Protein AF-0000000076692254 (afdb_homodimer)

Secondary structure (DSSP, 8-state):
--SEEEEEGGGTS-TT---SEEEEEEEPSS--SSPPB--EEEEEEEE-SSS-EEEEEEEES--SSEEEEEEE--TT--EEEEEEEEE-B-TT-TT-EEEEEEEE-SS-TTS---EEEEPSS--SSPPEEEEEEEEEEE-TTS-EEEEEEEES--SSEEEEEEE--TT--EEEEEEEEEEE-TT-TTEEEEEEEGGGTS-TTS--S--EEEEE-TT---SSPPEEEEEEEEEEE-TTS--EEEEEEES--SSEEEEEEE--TT--EEEEEEEEEEE--/--SEEEEEGGGTS-TT---SEEEEEEEPSS--SSPPB--EEEEEEEE-SSS-EEEEEEEES--SSEEEEEEE--TT--EEEEEEEEE-B-TT-TT-EEEEEEEE-SS-TTS-EEEEEEPSS--SSPPEEEEEEEEEEE-TTS-EEEEEEEES--SSEEEEEEE--TT--EEEEEEEEEEE-TT-TTEEEEEEEGGGTS-TTS--S--EEEEE-TT---SSPPEEEEEEEEEEE-TTS--EEEEEEES--SSEEEEEEE--TT--EEEEEEEEEEE--

pLDDT: mean 94.58, std 7.74, range [55.16, 98.94]

Foldseek 3Di:
DAQKDKDKLVVQDALVDFDQKRKDKDWAPDFAPWFWDKFKFWFWWWWWADFKFWWAWDWDPGTRTIIMIIIGGDDPTGTSMTMMMIGTGGPVVPQKDKDKDKDFCVPPVPDFPKDKDFDPAFDPWFWDKDKFWRIWTWGLVFWDWWAWDWAPTTRTTTIITIDGDDPIDTGMTMMMMMTHHRPDAFKAKDKDKQVVPPALVDFDFKGKDKDWRPPHFDPWFWDKGKHWRIFTWGSPGIDTWHWDWDPTTRTITMIMIGGDDPIGTSMTMMMMMTGDD/DAQKDKDKLVVQDALVDFDQKRKDKDWAPDFAPWFWDKFKFWFWWWWFADFKFWWAWDWDPGTRTIIMIIIGGDDPTGTSMTMMMIGTGGPPVPQKDKDKDKDFCVPPVQDFPKDKDFDPAFDPWFWDKDKFWRIWTWGLVFWDKWAWDWAPTTRTTTIITIDGDDPIDTGMTMMMMMTHHRPDAFKAKDKDKQCVPPALVDFDFKGKDKDWRPPHFDPWFWDKGKHWRIWTWGSPGIDTWHWDWDPTTRTITMIMIGGDDPIGTSMTMMMMMTGDD

Organism: Amanita muscaria (strain Koide BX008) (NCBI:txid946122)

InterPro domains:
  IPR019019 H-type lectin domain [PF09458] (24-81)
  IPR019019 H-type lectin domain [PF09458] (115-180)
  IPR019019 H-type lectin domain [PF09458] (208-275)
  IPR037221 H-type lectin domain superfamily [G3DSA:2.60.40.2080] (4-85)
  IPR037221 H-type lectin domain superfamily [G3DSA:2.60.40.2080] (99-180)
  IPR037221 H-type lectin domain superfamily [G3DSA:2.60.40.2080] (184-275)
  IPR037221 H-type lectin domain superfamily [SSF141086] (5-81)
  IPR037221 H-type lectin domain superfamily [SSF141086] (107-180)
  IPR037221 H-type lectin domain superfamily [SSF141086] (192-274)
  IPR052487 Galactose-binding lectin [PTHR46938] (113-183)

Sequence (554 aa):
MSPVFSFDTTTVHSWEISQPDTSATVNFHRPYVAPPRLPHGLRKLDFGRGWNIRVQSAIDNIQKDSAVYHIITWLDTKLYSGILDSLNLAPANLDILCGGHSRNCLSDPKSPSDVRINFERPFVTPPKVVVFFGGFDLCQSKNWRLSTTATNIDKWGFTLNINTWGDTVPHYAQVGWIAYPEDREHIFSASVSTQDVRPYYKPQLTQSKDITFGDVEFLKCPDVFVAFNQFDIDCKAGFRLNAYVDNVSMKGLTWHIDTWHDTVLYSAAATIIAVHWMSPVFSFDTTTVHSWEISQPDTSATVNFHRPYVAPPRLPHGLRKLDFGRGWNIRVQSAIDNIQKDSAVYHIITWLDTKLYSGILDSLNLAPANLDILCGGHSRNCLSDPKSPSDVRINFERPFVTPPKVVVFFGGFDLCQSKNWRLSTTATNIDKWGFTLNINTWGDTVPHYAQVGWIAYPEDREHIFSASVSTQDVRPYYKPQLTQSKDITFGDVEFLKCPDVFVAFNQFDIDCKAGFRLNAYVDNVSMKGLTWHIDTWHDTVLYSAAATIIAVHW

Nearest PDB structures (foldseek):
  5x4a-assembly1_D  TM=9.010E-01  e=3.798E-04  Sclerophytum lochmodes
  2cgy-assembly1_A  TM=8.895E-01  e=4.615E-03  Helix pomatia
  2ccv-assembly1_A  TM=8.165E-01  e=4.615E-03  Helix pomatia
  2ce6-assembly1_A  TM=8.168E-01  e=5.593E-03  Helix pomatia
  4q56-assembly1_A  TM=8.188E-01  e=9.486E-03  Cornu aspersum

Structure (mmCIF, N/CA/C/O backbone):
data_AF-0000000076692254-model_v1
#
loop_
_entity.id
_entity.type
_entity.pdbx_description
1 polymer 'H-type lectin domain-containing protein'
#
loop_
_atom_site.group_PDB
_atom_site.id
_atom_site.type_symbol
_atom_site.label_atom_id
_atom_site.label_alt_id
_atom_site.label_comp_id
_atom_site.label_asym_id
_atom_site.label_entity_id
_atom_site.label_seq_id
_atom_site.pdbx_PDB_ins_code
_atom_site.Cartn_x
_atom_site.Cartn_y
_atom_site.Cartn_z
_atom_site.occupancy
_atom_site.B_iso_or_equiv
_atom_site.auth_seq_id
_atom_site.auth_comp_id
_atom_site.auth_asym_id
_atom_site.auth_atom_id
_atom_site.pdbx_PDB_model_num
ATOM 1 N N . MET A 1 1 ? -10.781 9.562 -8.188 1 61.47 1 MET A N 1
ATOM 2 C CA . MET A 1 1 ? -11.023 10.641 -7.238 1 61.47 1 MET A CA 1
ATOM 3 C C . MET A 1 1 ? -9.719 11.172 -6.66 1 61.47 1 MET A C 1
ATOM 5 O O . MET A 1 1 ? -8.766 10.414 -6.473 1 61.47 1 MET A O 1
ATOM 9 N N . SER A 1 2 ? -9.719 12.461 -6.445 1 83.56 2 SER A N 1
ATOM 10 C CA . SER A 1 2 ? -8.547 13.086 -5.844 1 83.56 2 SER A CA 1
ATOM 11 C C . SER A 1 2 ? -8.328 12.594 -4.418 1 83.56 2 SER A C 1
ATOM 13 O O . SER A 1 2 ? -9.273 12.484 -3.637 1 83.56 2 SER A O 1
ATOM 15 N N . PRO A 1 3 ? -7.18 12.133 -4.094 1 92.94 3 PRO A N 1
ATOM 16 C CA . PRO A 1 3 ? -6.887 11.633 -2.748 1 92.94 3 PRO A CA 1
ATOM 17 C C . PRO A 1 3 ? -6.879 12.734 -1.694 1 92.94 3 PRO A C 1
ATOM 19 O O . PRO A 1 3 ? -6.82 12.445 -0.496 1 92.94 3 PRO A O 1
ATOM 22 N N . VAL A 1 4 ? -6.988 14.016 -2.15 1 96.56 4 VAL A N 1
ATOM 23 C CA . VAL A 1 4 ? -6.977 15.125 -1.201 1 96.56 4 VAL A CA 1
ATOM 24 C C . VAL A 1 4 ? -8.25 15.953 -1.359 1 96.56 4 VAL A C 1
ATOM 26 O O . VAL A 1 4 ? -8.688 16.234 -2.48 1 96.56 4 VAL A O 1
ATOM 29 N N . PHE A 1 5 ? -8.844 16.328 -0.243 1 96.75 5 PHE A N 1
ATOM 30 C CA . PHE A 1 5 ? -10.016 17.188 -0.251 1 96.75 5 PHE A CA 1
ATOM 31 C C . PHE A 1 5 ? -9.82 18.375 0.687 1 96.75 5 PHE A C 1
ATOM 33 O O . PHE A 1 5 ? -9.258 18.234 1.775 1 96.75 5 PHE A O 1
ATOM 40 N N . SER A 1 6 ? -10.258 19.516 0.22 1 97.5 6 SER A N 1
ATOM 41 C CA . SER A 1 6 ? -10.203 20.719 1.028 1 97.5 6 SER A CA 1
ATOM 42 C C . SER A 1 6 ? -11.602 21.188 1.42 1 97.5 6 SER A C 1
ATOM 44 O O . SER A 1 6 ? -12.453 21.422 0.556 1 97.5 6 SER A O 1
ATOM 46 N N . PHE A 1 7 ? -11.836 21.281 2.699 1 98.19 7 PHE A N 1
ATOM 47 C CA . PHE A 1 7 ? -13.086 21.859 3.188 1 98.19 7 PHE A CA 1
ATOM 48 C C . PHE A 1 7 ? -12.898 23.312 3.576 1 98.19 7 PHE A C 1
ATOM 50 O O . PHE A 1 7 ? -12.086 23.641 4.445 1 98.19 7 PHE A O 1
ATOM 57 N N . ASP A 1 8 ? -13.633 24.156 2.943 1 97.81 8 ASP A N 1
ATOM 58 C CA . ASP A 1 8 ? -13.578 25.594 3.146 1 97.81 8 ASP A CA 1
ATOM 59 C C . ASP A 1 8 ? -14.867 26.109 3.791 1 97.81 8 ASP A C 1
ATOM 61 O O . ASP A 1 8 ? -15.945 25.984 3.217 1 97.81 8 ASP A O 1
ATOM 65 N N . THR A 1 9 ? -14.758 26.766 4.918 1 96.31 9 THR A N 1
ATOM 66 C CA . THR A 1 9 ? -15.93 27.219 5.656 1 96.31 9 THR A CA 1
ATOM 67 C C . THR A 1 9 ? -16.734 28.219 4.832 1 96.31 9 THR A C 1
ATOM 69 O O . THR A 1 9 ? -17.938 28.359 5.023 1 96.31 9 THR A O 1
ATOM 72 N N . THR A 1 10 ? -16.078 28.906 3.939 1 94.31 10 THR A N 1
ATOM 73 C CA . THR A 1 10 ? -16.75 29.953 3.162 1 94.31 10 THR A CA 1
ATOM 74 C C . THR A 1 10 ? -17.703 29.328 2.15 1 94.31 10 THR A C 1
ATOM 76 O O . THR A 1 10 ? -18.531 30.031 1.57 1 94.31 10 THR A O 1
ATOM 79 N N . THR A 1 11 ? -17.578 28.031 1.923 1 92.88 11 THR A N 1
ATOM 80 C CA . THR A 1 11 ? -18.531 27.359 1.059 1 92.88 11 THR A CA 1
ATOM 81 C C . THR A 1 11 ? -19.844 27.094 1.803 1 92.88 11 THR A C 1
ATOM 83 O O . THR A 1 11 ? -20.859 26.766 1.187 1 92.88 11 THR A O 1
ATOM 86 N N . VAL A 1 12 ? -19.844 27.25 3.121 1 91.56 12 VAL A N 1
ATOM 87 C CA . VAL A 1 12 ? -21.016 26.984 3.959 1 91.56 12 VAL A CA 1
ATOM 88 C C . VAL A 1 12 ? -21.656 28.312 4.363 1 91.56 12 VAL A C 1
ATOM 90 O O . VAL A 1 12 ? -22.891 28.438 4.352 1 91.56 12 VAL A O 1
ATOM 93 N N . HIS A 1 13 ? -20.859 29.328 4.754 1 85.94 13 HIS A N 1
ATOM 94 C CA . HIS A 1 13 ? -21.375 30.625 5.152 1 85.94 13 HIS A CA 1
ATOM 95 C C . HIS A 1 13 ? -20.406 31.734 4.793 1 85.94 13 HIS A C 1
ATOM 97 O O . HIS A 1 13 ? -19.219 31.484 4.574 1 85.94 13 HIS A O 1
ATOM 103 N N . SER A 1 14 ? -21 32.969 4.844 1 84.25 14 SER A N 1
ATOM 104 C CA . SER A 1 14 ? -20.156 34.156 4.613 1 84.25 14 SER A CA 1
ATOM 105 C C . SER A 1 14 ? -19.188 34.375 5.773 1 84.25 14 SER A C 1
ATOM 107 O O . SER A 1 14 ? -19.469 34 6.906 1 84.25 14 SER A O 1
ATOM 109 N N . TRP A 1 15 ? -18.078 35.031 5.508 1 82.19 15 TRP A N 1
ATOM 110 C CA . TRP A 1 15 ? -17.062 35.312 6.512 1 82.19 15 TRP A CA 1
ATOM 111 C C . TRP A 1 15 ? -17.625 36.188 7.625 1 82.19 15 TRP A C 1
ATOM 113 O O . TRP A 1 15 ? -17.062 36.25 8.727 1 82.19 15 TRP A O 1
ATOM 123 N N . GLU A 1 16 ? -18.641 36.781 7.426 1 80.38 16 GLU A N 1
ATOM 124 C CA . GLU A 1 16 ? -19.25 37.719 8.391 1 80.38 16 GLU A CA 1
AT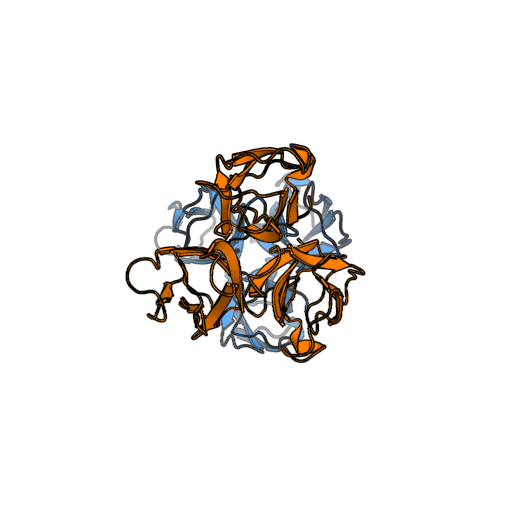OM 125 C C . GLU A 1 16 ? -19.984 36.969 9.492 1 80.38 16 GLU A C 1
ATOM 127 O O . GLU A 1 16 ? -20.25 37.531 10.555 1 80.38 16 GLU A O 1
ATOM 132 N N . ILE A 1 17 ? -20.375 35.844 9.133 1 76.12 17 ILE A N 1
ATOM 133 C CA . ILE A 1 17 ? -21.156 35.031 10.07 1 76.12 17 ILE A CA 1
ATOM 134 C C . ILE A 1 17 ? -20.25 34 10.703 1 76.12 17 ILE A C 1
ATOM 136 O O . ILE A 1 17 ? -19.734 33.094 10.016 1 76.12 17 ILE A O 1
ATOM 140 N N . SER A 1 18 ? -19.922 34.25 11.992 1 75.5 18 SER A N 1
ATOM 141 C CA . SER A 1 18 ? -19.156 33.25 12.711 1 75.5 18 SER A CA 1
ATOM 142 C C . SER A 1 18 ? -20.078 32.281 13.438 1 75.5 18 SER A C 1
ATOM 144 O O . SER A 1 18 ? -21.078 32.688 14.031 1 75.5 18 SER A O 1
ATOM 146 N N . GLN A 1 19 ? -19.875 30.969 13.141 1 83.69 19 GLN A N 1
ATOM 147 C CA . GLN A 1 19 ? -20.625 29.938 13.844 1 83.69 19 GLN A CA 1
ATOM 148 C C . GLN A 1 19 ? -19.688 28.984 14.586 1 83.69 19 GLN A C 1
ATOM 150 O O . GLN A 1 19 ? -18.578 28.719 14.133 1 83.69 19 GLN A O 1
ATOM 155 N N . PRO A 1 20 ? -20.141 28.516 15.703 1 87.62 20 PRO A N 1
ATOM 156 C CA . PRO A 1 20 ? -19.281 27.672 16.547 1 87.62 20 PRO A CA 1
ATOM 157 C C . PRO A 1 20 ? -18.875 26.375 15.844 1 87.62 20 PRO A C 1
ATOM 159 O O . PRO A 1 20 ? -17.781 25.859 16.078 1 87.62 20 PRO A O 1
ATOM 162 N N . ASP A 1 21 ? -19.797 25.875 15.086 1 92.69 21 ASP A N 1
ATOM 163 C CA . ASP A 1 21 ? -19.516 24.656 14.305 1 92.69 21 ASP A CA 1
ATOM 164 C C . ASP A 1 21 ? -19.938 24.844 12.852 1 92.69 21 ASP A C 1
ATOM 166 O O . ASP A 1 21 ? -21.125 24.844 12.539 1 92.69 21 ASP A O 1
ATOM 170 N N . THR A 1 22 ? -18.906 25.094 12 1 95 22 THR A N 1
ATOM 171 C CA . THR A 1 22 ? -19.156 25.062 10.562 1 95 22 THR A CA 1
ATOM 172 C C . THR A 1 22 ? -18.938 23.672 10 1 95 22 THR A C 1
ATOM 174 O O . THR A 1 22 ? -17.828 23.125 10.094 1 95 22 THR A O 1
ATOM 177 N N . SER A 1 23 ? -20.047 23.047 9.453 1 96.44 23 SER A N 1
ATOM 178 C CA . SER A 1 23 ? -19.922 21.672 8.992 1 96.44 23 SER A CA 1
ATOM 179 C C . SER A 1 23 ? -20.641 21.469 7.66 1 96.44 23 SER A C 1
ATOM 181 O O . SER A 1 23 ? -21.5 22.266 7.281 1 96.44 23 SER A O 1
ATOM 183 N N . ALA A 1 24 ? -20.203 20.5 6.91 1 96.88 24 ALA A N 1
ATOM 184 C CA . ALA A 1 24 ? -20.844 20.094 5.664 1 96.88 24 ALA A CA 1
ATOM 185 C C . ALA A 1 24 ? -20.625 18.594 5.402 1 96.88 24 ALA A C 1
ATOM 187 O O . ALA A 1 24 ? -19.578 18.047 5.738 1 96.88 24 ALA A O 1
ATOM 188 N N . THR A 1 25 ? -21.625 18 4.84 1 97.19 25 THR A N 1
ATOM 189 C CA . THR A 1 25 ? -21.469 16.641 4.328 1 97.19 25 THR A CA 1
ATOM 190 C C . THR A 1 25 ? -20.766 16.641 2.982 1 97.19 25 THR A C 1
ATOM 192 O O . THR A 1 25 ? -21.156 17.359 2.062 1 97.19 25 THR A O 1
ATOM 195 N N . VAL A 1 26 ? -19.703 15.961 2.957 1 95.69 26 VAL A N 1
ATOM 196 C CA . VAL A 1 26 ? -18.938 15.82 1.724 1 95.69 26 VAL A CA 1
ATOM 197 C C . VAL A 1 26 ? -19.172 14.438 1.123 1 95.69 26 VAL A C 1
ATOM 199 O O . VAL A 1 26 ? -18.891 13.422 1.761 1 95.69 26 VAL A O 1
ATOM 202 N N . ASN A 1 27 ? -19.641 14.352 -0.097 1 95.62 27 ASN A N 1
ATOM 203 C CA . ASN A 1 27 ? -19.828 13.094 -0.818 1 95.62 27 ASN A CA 1
ATOM 204 C C . ASN A 1 27 ? -18.594 12.719 -1.63 1 95.62 27 ASN A C 1
ATOM 206 O O . ASN A 1 27 ? -18.062 13.547 -2.371 1 95.62 27 ASN A O 1
ATOM 210 N N . PHE A 1 28 ? -18.219 11.492 -1.433 1 94.81 28 PHE A N 1
ATOM 211 C CA . PHE A 1 28 ? -17.078 11.023 -2.219 1 94.81 28 PHE A CA 1
ATOM 212 C C . PHE A 1 28 ? -17.5 10.75 -3.66 1 94.81 28 PHE A C 1
ATOM 214 O O . PHE A 1 28 ? -18.625 10.336 -3.916 1 94.81 28 PHE A O 1
ATOM 221 N N . HIS A 1 29 ? -16.609 11.039 -4.652 1 89 29 HIS A N 1
ATOM 222 C CA . HIS A 1 29 ? -16.906 10.867 -6.07 1 89 29 HIS A CA 1
ATOM 223 C C . HIS A 1 29 ? -17.328 9.43 -6.375 1 89 29 HIS A C 1
ATOM 225 O O . HIS A 1 29 ? -18.266 9.203 -7.129 1 89 29 HIS A O 1
ATOM 231 N N . ARG A 1 30 ? -16.641 8.438 -5.879 1 90.44 30 ARG A N 1
ATOM 232 C CA . ARG A 1 30 ? -16.969 7.023 -5.934 1 90.44 30 ARG A CA 1
ATOM 233 C C . ARG A 1 30 ? -16.922 6.391 -4.547 1 90.44 30 ARG A C 1
ATOM 235 O O . ARG A 1 30 ? -16 6.66 -3.768 1 90.44 30 ARG A O 1
ATOM 242 N N . PRO A 1 31 ? -17.938 5.543 -4.328 1 95.19 31 PRO A N 1
ATOM 243 C CA . PRO A 1 31 ? -17.906 4.891 -3.016 1 95.19 31 PRO A CA 1
ATOM 244 C C . PRO A 1 31 ? -16.688 3.973 -2.844 1 95.19 31 PRO A C 1
ATOM 246 O O . PRO A 1 31 ? -16.281 3.295 -3.791 1 95.19 31 PRO A O 1
ATOM 249 N N . TYR A 1 32 ? -16.156 4.02 -1.643 1 96.06 32 TYR A N 1
ATOM 250 C CA . TYR A 1 32 ? -15.133 3.053 -1.266 1 96.06 32 TYR A CA 1
ATOM 251 C C . TYR A 1 32 ? -15.758 1.701 -0.93 1 96.06 32 TYR A C 1
ATOM 253 O O . TYR A 1 32 ? -16.969 1.6 -0.729 1 96.06 32 TYR A O 1
ATOM 261 N N . VAL A 1 33 ? -14.977 0.693 -0.85 1 96.94 33 VAL A N 1
ATOM 262 C CA . VAL A 1 33 ? -15.477 -0.634 -0.499 1 96.94 33 VAL A CA 1
ATOM 263 C C . VAL A 1 33 ? -15.789 -0.69 0.995 1 96.94 33 VAL A C 1
ATOM 265 O O . VAL A 1 33 ? -16.547 -1.547 1.442 1 96.94 33 VAL A O 1
ATOM 268 N N . ALA A 1 34 ? -15.234 0.144 1.772 1 97.94 34 ALA A N 1
ATOM 269 C CA . ALA A 1 34 ? -15.414 0.4 3.199 1 97.94 34 ALA A CA 1
ATOM 270 C C . ALA A 1 34 ? -15.062 1.844 3.547 1 97.94 34 ALA A C 1
ATOM 272 O O . ALA A 1 34 ? -14.445 2.549 2.744 1 97.94 34 ALA A O 1
ATOM 273 N N . PRO A 1 35 ? -15.484 2.342 4.676 1 98.06 35 PRO A N 1
ATOM 274 C CA . PRO A 1 35 ? -15.133 3.721 5.023 1 98.06 35 PRO A CA 1
ATOM 275 C C . PRO A 1 35 ? -13.625 3.979 4.969 1 98.06 35 PRO A C 1
ATOM 277 O O . PRO A 1 35 ? -12.844 3.186 5.496 1 98.06 35 PRO A O 1
ATOM 280 N N . PRO A 1 36 ? -13.195 5.039 4.34 1 97.69 36 PRO A N 1
ATOM 281 C CA . PRO A 1 36 ? -11.773 5.398 4.293 1 97.69 36 PRO A CA 1
ATOM 282 C C . PRO A 1 36 ? -11.273 5.984 5.609 1 97.69 36 PRO A C 1
ATOM 284 O O . PRO A 1 36 ? -12.062 6.254 6.516 1 97.69 36 PRO A O 1
ATOM 287 N N . ARG A 1 37 ? -10.062 6.055 5.832 1 97.81 37 ARG A N 1
ATOM 288 C CA . ARG A 1 37 ? -9.438 6.859 6.879 1 97.81 37 ARG A CA 1
ATOM 289 C C . ARG A 1 37 ? -9.125 8.266 6.375 1 97.81 37 ARG A C 1
ATOM 291 O O . ARG A 1 37 ? -8.68 8.438 5.238 1 97.81 37 ARG A O 1
ATOM 298 N N . LEU A 1 38 ? -9.336 9.266 7.145 1 98.44 38 LEU A N 1
ATOM 299 C CA . LEU A 1 38 ? -9.273 10.641 6.66 1 98.44 38 LEU A CA 1
ATOM 300 C C . LEU A 1 38 ? -8.406 11.5 7.574 1 98.44 38 LEU A C 1
ATOM 302 O O . LEU A 1 38 ? -8.906 12.422 8.219 1 98.44 38 LEU A O 1
ATOM 306 N N . PRO A 1 39 ? -7.082 11.234 7.652 1 98.69 39 PRO A N 1
ATOM 307 C CA . PRO A 1 39 ? -6.27 12.234 8.352 1 98.69 39 PRO A CA 1
ATOM 308 C C . PRO A 1 39 ? -6.469 13.648 7.812 1 98.69 39 PRO A C 1
ATOM 310 O O . PRO A 1 39 ? -6.645 13.828 6.602 1 98.69 39 PRO A O 1
ATOM 313 N N . HIS A 1 40 ? -6.488 14.625 8.672 1 98.75 40 HIS A N 1
ATOM 314 C CA . HIS A 1 40 ? -6.828 15.984 8.266 1 98.75 40 HIS A CA 1
ATOM 315 C C . HIS A 1 40 ? -6.102 17.016 9.125 1 98.75 40 HIS A C 1
ATOM 317 O O . HIS A 1 40 ? -5.711 16.719 10.258 1 98.75 40 HIS A O 1
ATOM 323 N N . GLY A 1 41 ? -5.828 18.094 8.586 1 98.81 41 GLY A N 1
ATOM 324 C CA . GLY A 1 41 ? -5.148 19.203 9.25 1 98.81 41 GLY A CA 1
ATOM 325 C C . GLY A 1 41 ? -5.582 20.562 8.734 1 98.81 41 GLY A C 1
ATOM 326 O O . GLY A 1 41 ? -6.152 20.672 7.648 1 98.81 41 GLY A O 1
ATOM 327 N N . LEU A 1 42 ? -5.332 21.578 9.492 1 98.88 42 LEU A N 1
ATOM 328 C CA . LEU A 1 42 ? -5.707 22.953 9.156 1 98.88 42 LEU A CA 1
ATOM 329 C C . LEU A 1 42 ? -4.633 23.625 8.297 1 98.88 42 LEU A C 1
ATOM 331 O O . LEU A 1 42 ? -3.443 23.531 8.609 1 98.88 42 LEU A O 1
ATOM 335 N N . ARG A 1 43 ? -5.082 24.312 7.207 1 98.62 43 ARG A N 1
ATOM 336 C CA . ARG A 1 43 ? -4.055 24.938 6.379 1 98.62 43 ARG A CA 1
ATOM 337 C C . ARG A 1 43 ? -4.352 26.422 6.164 1 98.62 43 ARG A C 1
ATOM 339 O O . ARG A 1 43 ? -3.523 27.156 5.621 1 98.62 43 ARG A O 1
ATOM 346 N N . LYS A 1 44 ? -5.508 26.891 6.582 1 98.81 44 LYS A N 1
ATOM 347 C CA . LYS A 1 44 ? -5.848 28.312 6.555 1 98.81 44 LYS A CA 1
ATOM 348 C C . LYS A 1 44 ? -6.719 28.688 7.746 1 98.81 44 LYS A C 1
ATOM 350 O O . LYS A 1 44 ? -7.66 27.969 8.086 1 98.81 44 LYS A O 1
ATOM 355 N N . LEU A 1 45 ? -6.391 29.781 8.32 1 98.12 45 LEU A N 1
ATOM 356 C CA . LEU A 1 45 ? -7.199 30.312 9.414 1 98.12 45 LEU A CA 1
ATOM 357 C C . LEU A 1 45 ? -7.227 31.844 9.375 1 98.12 45 LEU A C 1
ATOM 359 O O . LEU A 1 45 ? -6.199 32.469 9.117 1 98.12 45 LEU A O 1
ATOM 363 N N . ASP A 1 46 ? -8.359 32.375 9.602 1 96.94 46 ASP A N 1
ATOM 364 C CA . ASP A 1 46 ? -8.586 33.812 9.711 1 96.94 46 ASP A CA 1
ATOM 365 C C . ASP A 1 46 ? -9.367 34.156 10.977 1 96.94 46 ASP A C 1
ATOM 367 O O . ASP A 1 46 ? -10.594 34.031 11.008 1 96.94 46 ASP A O 1
ATOM 371 N N . PHE A 1 47 ? -8.656 34.594 11.922 1 94.06 47 PHE A N 1
ATOM 372 C CA . PHE A 1 47 ? -9.266 34.969 13.188 1 94.06 47 PHE A CA 1
ATOM 373 C C . PHE A 1 47 ? -9.211 36.5 13.383 1 94.06 47 PHE A C 1
ATOM 375 O O . PHE A 1 47 ? -8.289 37.156 12.898 1 94.06 47 PHE A O 1
ATOM 382 N N . GLY A 1 48 ? -10.148 36.969 14.156 1 82.19 48 GLY A N 1
ATOM 383 C CA . GLY A 1 48 ? -10.086 38.344 14.617 1 82.19 48 GLY A CA 1
ATOM 384 C C . GLY A 1 48 ? -9.242 38.5 15.867 1 82.19 48 GLY A C 1
ATOM 385 O O . GLY A 1 48 ? -8.672 37.531 16.375 1 82.19 48 GLY A O 1
ATOM 386 N N . ARG A 1 49 ? -9.117 39.719 16.328 1 84 49 ARG A N 1
ATOM 387 C CA . ARG A 1 49 ? -8.352 40.031 17.516 1 84 49 ARG A CA 1
ATOM 388 C C . ARG A 1 49 ? -9.258 40.125 18.75 1 84 49 ARG A C 1
ATOM 390 O O . ARG A 1 49 ? -10.461 40.375 18.609 1 84 49 ARG A O 1
ATOM 397 N N . GLY A 1 50 ? -8.586 39.844 19.891 1 85.69 50 GLY A N 1
ATOM 398 C CA . GLY A 1 50 ? -9.273 40.156 21.141 1 85.69 50 GLY A CA 1
ATOM 399 C C . GLY A 1 50 ? -9.812 38.906 21.844 1 85.69 50 GLY A C 1
ATOM 400 O O . GLY A 1 50 ? -10.383 39 22.922 1 85.69 50 GLY A O 1
ATOM 401 N N . TRP A 1 51 ? -9.648 37.812 21.203 1 89.56 51 TRP A N 1
ATOM 402 C CA . TRP A 1 51 ? -10.117 36.562 21.781 1 89.56 51 TRP A CA 1
ATOM 403 C C . TRP A 1 51 ? -9.031 35.5 21.719 1 89.56 51 TRP A C 1
ATOM 405 O O . TRP A 1 51 ? -8.078 35.594 20.938 1 89.56 51 TRP A O 1
ATOM 415 N N . ASN A 1 52 ? -9.18 34.438 22.578 1 94.38 52 ASN A N 1
ATOM 416 C CA . ASN A 1 52 ? -8.328 33.281 22.406 1 94.38 52 ASN A CA 1
ATOM 417 C C . ASN A 1 52 ? -8.516 32.656 21.016 1 94.38 52 ASN A C 1
ATOM 419 O O . ASN A 1 52 ? -9.586 32.781 20.406 1 94.38 52 ASN A O 1
ATOM 423 N N . ILE A 1 53 ? -7.5 32.125 20.547 1 95.44 53 ILE A N 1
ATOM 424 C CA . ILE A 1 53 ? -7.574 31.375 19.297 1 95.44 53 ILE A CA 1
ATOM 425 C C . ILE A 1 53 ? -7.938 29.922 19.578 1 95.44 53 ILE A C 1
ATOM 427 O O . ILE A 1 53 ? -7.086 29.125 19.984 1 95.44 53 ILE A O 1
ATOM 431 N N . ARG A 1 54 ? -9.219 29.625 19.344 1 96.38 54 ARG A N 1
ATOM 432 C CA . ARG A 1 54 ? -9.742 28.281 19.625 1 96.38 54 ARG A CA 1
ATOM 433 C C . ARG A 1 54 ? -10.328 27.641 18.375 1 96.38 54 ARG A C 1
ATOM 435 O O . ARG A 1 54 ? -11.328 28.125 17.844 1 96.38 54 ARG A O 1
ATOM 442 N N . VAL A 1 55 ? -9.68 26.562 17.938 1 97.62 55 VAL A N 1
ATOM 443 C CA . VAL A 1 55 ? -10.164 25.922 16.719 1 97.62 55 VAL A CA 1
ATOM 444 C C . VAL A 1 55 ? -9.836 24.438 16.75 1 97.62 55 VAL A C 1
ATOM 446 O O . VAL A 1 55 ? -8.82 24.031 17.328 1 97.62 55 VAL A O 1
ATOM 449 N N . GLN A 1 56 ? -10.688 23.641 16.172 1 97.88 56 GLN A N 1
ATOM 450 C CA . GLN A 1 56 ? -10.492 22.203 16.031 1 97.88 56 GLN A CA 1
ATOM 451 C C . GLN A 1 56 ? -11.164 21.672 14.766 1 97.88 56 GLN A C 1
ATOM 453 O O . GLN A 1 56 ? -12.305 22.031 14.469 1 97.88 56 GLN A O 1
ATOM 458 N N . SER A 1 57 ? -10.422 20.938 14.039 1 98.38 57 SER A N 1
ATOM 459 C CA . SER A 1 57 ? -11.023 20.234 12.914 1 98.38 57 SER A CA 1
ATOM 460 C C . SER A 1 57 ? -11.477 18.828 13.328 1 98.38 57 SER A C 1
ATOM 462 O O . SER A 1 57 ? -10.922 18.234 14.25 1 98.38 57 SER A O 1
ATOM 464 N N . ALA A 1 58 ? -12.5 18.359 12.68 1 98.5 58 ALA A N 1
ATOM 465 C CA . ALA A 1 58 ? -13.008 17.016 12.906 1 98.5 58 ALA A CA 1
ATOM 466 C C . ALA A 1 58 ? -13.688 16.469 11.656 1 98.5 58 ALA A C 1
ATOM 468 O O . ALA A 1 58 ? -14.227 17.234 10.852 1 98.5 58 ALA A O 1
ATOM 469 N N . ILE A 1 59 ? -13.594 15.234 11.484 1 98.5 59 ILE A N 1
ATOM 470 C CA . ILE A 1 59 ? -14.375 14.508 10.484 1 98.5 59 ILE A CA 1
ATOM 471 C C . ILE A 1 59 ? -15.094 13.336 11.148 1 98.5 59 ILE A C 1
ATOM 473 O O . ILE A 1 59 ? -14.469 12.492 11.789 1 98.5 59 ILE A O 1
ATOM 477 N N . ASP A 1 60 ? -16.406 13.32 11.039 1 97.94 60 ASP A N 1
ATOM 478 C CA . ASP A 1 60 ? -17.172 12.234 11.656 1 97.94 60 ASP A CA 1
ATOM 479 C C . ASP A 1 60 ? -18.188 11.648 10.672 1 97.94 60 ASP A C 1
ATOM 481 O O . ASP A 1 60 ? -18.156 11.961 9.484 1 97.94 60 ASP A O 1
ATOM 485 N N . ASN A 1 61 ? -18.922 10.617 11.125 1 98.38 61 ASN A N 1
ATOM 486 C CA . ASN A 1 61 ? -19.891 9.914 10.297 1 98.38 61 ASN A CA 1
ATOM 487 C C . ASN A 1 61 ? -19.266 9.461 8.977 1 98.38 61 ASN A C 1
ATOM 489 O O . ASN A 1 61 ? -19.812 9.719 7.906 1 98.38 61 ASN A O 1
ATOM 493 N N . ILE A 1 62 ? -18.094 8.938 9.07 1 98.5 62 ILE A N 1
ATOM 494 C CA . ILE A 1 62 ? -17.375 8.5 7.883 1 98.5 62 ILE A CA 1
ATOM 495 C C . ILE A 1 62 ? -18.016 7.223 7.336 1 98.5 62 ILE A C 1
ATOM 497 O O . ILE A 1 62 ? -18 6.18 7.996 1 98.5 62 ILE A O 1
ATOM 501 N N . GLN A 1 63 ? -18.578 7.285 6.211 1 98.19 63 GLN A N 1
ATOM 502 C CA . GLN A 1 63 ? -19.172 6.18 5.477 1 98.19 63 GLN A CA 1
ATOM 503 C C . GLN A 1 63 ? -18.391 5.863 4.211 1 98.19 63 GLN A C 1
ATOM 505 O O . GLN A 1 63 ? -17.359 6.484 3.943 1 98.19 63 GLN A O 1
ATOM 510 N N . LYS A 1 64 ? -18.922 4.891 3.443 1 97.25 64 LYS A N 1
ATOM 511 C CA . LYS A 1 64 ? -18.25 4.508 2.203 1 97.25 64 LYS A CA 1
ATOM 512 C C . LYS A 1 64 ? -18.359 5.609 1.155 1 97.25 64 LYS A C 1
ATOM 514 O O . LYS A 1 64 ? -17.531 5.699 0.252 1 97.25 64 LYS A O 1
ATOM 519 N N . ASP A 1 65 ? -19.406 6.48 1.317 1 97.06 65 ASP A N 1
ATOM 520 C CA . ASP A 1 65 ? -19.672 7.395 0.209 1 97.06 65 ASP A CA 1
ATOM 521 C C . ASP A 1 65 ? -19.703 8.844 0.687 1 97.06 65 ASP A C 1
ATOM 523 O O . ASP A 1 65 ? -19.844 9.766 -0.119 1 97.06 65 ASP A O 1
ATOM 527 N N . SER A 1 66 ? -19.5 9.055 2.012 1 97.75 66 SER A N 1
ATOM 528 C CA . SER A 1 66 ? -19.578 10.43 2.496 1 97.75 66 SER A CA 1
ATOM 529 C C . SER A 1 66 ? -18.969 10.562 3.889 1 97.75 66 SER A C 1
ATOM 531 O O . SER A 1 66 ? -18.688 9.562 4.547 1 97.75 66 SER A O 1
ATOM 533 N N . ALA A 1 67 ? -18.734 11.734 4.285 1 98.44 67 ALA A N 1
ATOM 534 C CA . ALA A 1 67 ? -18.297 12.086 5.637 1 98.44 67 ALA A CA 1
ATOM 535 C C . ALA A 1 67 ? -18.719 13.516 5.988 1 98.44 67 ALA A C 1
ATOM 537 O O . ALA A 1 67 ? -19.047 14.312 5.105 1 98.44 67 ALA A O 1
ATOM 538 N N . VAL A 1 68 ? -18.75 13.82 7.234 1 98.69 68 VAL A N 1
ATOM 539 C CA . VAL A 1 68 ? -19.094 15.164 7.676 1 98.69 68 VAL A CA 1
ATOM 540 C C . VAL A 1 68 ? -17.844 15.875 8.18 1 98.69 68 VAL A C 1
ATOM 542 O O . VAL A 1 68 ? -17.188 15.406 9.109 1 98.69 68 VAL A O 1
ATOM 545 N N . TYR A 1 69 ? -17.531 16.984 7.578 1 98.62 69 TYR A N 1
ATOM 546 C CA . TYR A 1 69 ? -16.359 17.781 7.914 1 98.62 69 TYR A CA 1
ATOM 547 C C . TYR A 1 69 ? -16.75 18.953 8.82 1 98.62 69 TYR A C 1
ATOM 549 O O . TYR A 1 69 ? -17.797 19.578 8.617 1 98.62 69 TYR A O 1
ATOM 557 N N . HIS A 1 70 ? -15.898 19.156 9.852 1 98.38 70 HIS A N 1
ATOM 558 C CA . HIS A 1 70 ? -16.156 20.219 10.805 1 98.38 70 HIS A CA 1
ATOM 559 C C . HIS A 1 70 ? -14.93 21.109 11 1 98.38 70 HIS A C 1
ATOM 561 O O . HIS A 1 70 ? -13.805 20.609 11.055 1 98.38 70 HIS A O 1
ATOM 567 N N . ILE A 1 71 ? -15.125 22.359 11.078 1 98.06 71 ILE A N 1
ATOM 568 C CA . ILE A 1 71 ? -14.234 23.281 11.781 1 98.06 71 ILE A CA 1
ATOM 569 C C . ILE A 1 71 ? -14.977 23.938 12.93 1 98.06 71 ILE A C 1
ATOM 571 O O . ILE A 1 71 ? -15.953 24.672 12.711 1 98.06 71 ILE A O 1
ATOM 575 N N . ILE A 1 72 ? -14.453 23.641 14.078 1 97.56 72 ILE A N 1
ATOM 576 C CA . ILE A 1 72 ? -15.18 23.953 15.297 1 97.56 72 ILE A CA 1
ATOM 577 C C . ILE A 1 72 ? -14.43 25.031 16.078 1 97.56 72 ILE A C 1
ATOM 579 O O . ILE A 1 72 ? -13.203 24.984 16.188 1 97.56 72 ILE A O 1
ATOM 583 N N . THR A 1 73 ? -15.125 26 16.578 1 95.88 73 THR A N 1
ATOM 584 C CA . THR A 1 73 ? -14.633 26.969 17.547 1 95.88 73 THR A CA 1
ATOM 585 C C . THR A 1 73 ? -15.508 26.953 18.812 1 95.88 73 THR A C 1
ATOM 587 O O . THR A 1 73 ? -16.594 26.406 18.797 1 95.88 73 THR A O 1
ATOM 590 N N . TRP A 1 74 ? -15.055 27.469 19.859 1 94.44 74 TRP A N 1
ATOM 591 C CA . TRP A 1 74 ? -15.867 27.469 21.078 1 94.44 74 TRP A CA 1
ATOM 592 C C . TRP A 1 74 ? -15.633 28.75 21.875 1 94.44 74 TRP A C 1
ATOM 594 O O . TRP A 1 74 ? -14.727 29.531 21.578 1 94.44 74 TRP A O 1
ATOM 604 N N . LEU A 1 75 ? -16.547 29 22.859 1 92.69 75 LEU A N 1
ATOM 605 C CA . LEU A 1 75 ? -16.594 30.172 23.719 1 92.69 75 LEU A CA 1
ATOM 606 C C . LEU A 1 75 ? -16.688 31.453 22.875 1 92.69 75 LEU A C 1
ATOM 608 O O . LEU A 1 75 ? -17.578 31.578 22.031 1 92.69 75 LEU A O 1
ATOM 612 N N . ASP A 1 76 ? -15.836 32.469 23.031 1 90.88 76 ASP A N 1
ATOM 613 C CA . ASP A 1 76 ? -16.031 33.812 22.438 1 90.88 76 ASP A CA 1
ATOM 614 C C . ASP A 1 76 ? -15.195 33.969 21.172 1 90.88 76 ASP A C 1
ATOM 616 O O . ASP A 1 76 ? -15.141 35.031 20.594 1 90.88 76 ASP A O 1
ATOM 620 N N . THR A 1 77 ? -14.586 32.906 20.766 1 93.06 77 THR A N 1
ATOM 621 C CA . THR A 1 77 ? -13.703 32.969 19.609 1 93.06 77 THR A CA 1
ATOM 622 C C . THR A 1 77 ? -14.492 33.281 18.344 1 93.06 77 THR A C 1
ATOM 624 O O . THR A 1 77 ? -15.57 32.719 18.125 1 93.06 77 THR A O 1
ATOM 627 N N . LYS A 1 78 ? -13.992 34.156 17.484 1 89.38 78 LYS A N 1
ATOM 628 C CA . LYS A 1 78 ? -14.594 34.469 16.203 1 89.38 78 LYS A CA 1
ATOM 629 C C . LYS A 1 78 ? -13.703 34.031 15.047 1 89.38 78 LYS A C 1
ATOM 631 O O . LYS A 1 78 ? -12.656 34.625 14.797 1 89.38 78 LYS A O 1
ATOM 636 N N . LEU A 1 79 ? -14.164 33.062 14.305 1 93.75 79 LEU A N 1
ATOM 637 C CA . LEU A 1 79 ? -13.492 32.562 13.109 1 93.75 79 LEU A CA 1
ATOM 638 C C . LEU A 1 79 ? -14.156 33.094 11.844 1 93.75 79 LEU A C 1
ATOM 640 O O . LEU A 1 79 ? -15.328 32.812 11.594 1 93.75 79 LEU A O 1
ATOM 644 N N . TYR A 1 80 ? -13.391 33.844 11.086 1 93.62 80 TYR A N 1
ATOM 645 C CA . TYR A 1 80 ? -13.922 34.406 9.844 1 93.62 80 TYR A CA 1
ATOM 646 C C . TYR A 1 80 ? -13.891 33.375 8.727 1 93.62 80 TYR A C 1
ATOM 648 O O . TYR A 1 80 ? -14.836 33.25 7.945 1 93.62 80 TYR A O 1
ATOM 656 N N . SER A 1 81 ? -12.82 32.656 8.641 1 95.25 81 SER A N 1
ATOM 657 C CA . SER A 1 81 ? -12.703 31.594 7.633 1 95.25 81 SER A CA 1
ATOM 658 C C . SER A 1 81 ? -11.625 30.578 8.016 1 95.25 81 SER A C 1
ATOM 660 O O . SER A 1 81 ? -10.688 30.906 8.734 1 95.25 81 SER A O 1
ATOM 662 N N . GLY A 1 82 ? -11.805 29.344 7.609 1 97.38 82 GLY A N 1
ATOM 663 C CA . GLY A 1 82 ? -10.852 28.266 7.797 1 97.38 82 GLY A CA 1
ATOM 664 C C . GLY A 1 82 ? -10.922 27.219 6.711 1 97.38 82 GLY A C 1
ATOM 665 O O . GLY A 1 82 ? -11.984 27 6.113 1 97.38 82 GLY A O 1
ATOM 666 N N . ILE A 1 83 ? -9.789 26.625 6.426 1 98.62 83 ILE A N 1
ATOM 667 C CA . ILE A 1 83 ? -9.734 25.5 5.492 1 98.62 83 ILE A CA 1
ATOM 668 C C . ILE A 1 83 ? -8.992 24.328 6.133 1 98.62 83 ILE A C 1
ATOM 670 O O . ILE A 1 83 ? -7.965 24.531 6.793 1 98.62 83 ILE A O 1
ATOM 674 N N . LEU A 1 84 ? -9.578 23.156 6.082 1 98.5 84 LEU A N 1
ATOM 675 C CA . LEU A 1 84 ? -8.828 21.953 6.395 1 98.5 84 LEU A CA 1
ATOM 676 C C . LEU A 1 84 ? -8.625 21.094 5.148 1 98.5 84 LEU A C 1
ATOM 678 O O . LEU A 1 84 ? -9.469 21.094 4.246 1 98.5 84 LEU A O 1
ATOM 682 N N . ASP A 1 85 ? -7.449 20.516 5.02 1 98.75 85 ASP A N 1
ATOM 683 C CA . ASP A 1 85 ? -7.191 19.469 4.035 1 98.75 85 ASP A CA 1
ATOM 684 C C . ASP A 1 85 ? -7.348 18.078 4.656 1 98.75 85 ASP A C 1
ATOM 686 O O . ASP A 1 85 ? -6.969 17.859 5.809 1 98.75 85 ASP A O 1
ATOM 690 N N . SER A 1 86 ? -7.895 17.203 3.941 1 98.38 86 SER A N 1
ATOM 691 C CA . SER A 1 86 ? -7.926 15.781 4.312 1 98.38 86 SER A CA 1
ATOM 692 C C . SER A 1 86 ? -7.262 14.914 3.252 1 98.38 86 SER A C 1
ATOM 694 O O . SER A 1 86 ? -7.383 15.188 2.055 1 98.38 86 SER A O 1
ATOM 696 N N . LEU A 1 87 ? -6.457 13.992 3.658 1 98.06 87 LEU A N 1
ATOM 697 C CA . LEU A 1 87 ? -5.934 12.953 2.777 1 98.06 87 LEU A CA 1
ATOM 698 C C . LEU A 1 87 ? -6.793 11.695 2.852 1 98.06 87 LEU A C 1
ATOM 700 O O . LEU A 1 87 ? -6.871 11.055 3.902 1 98.06 87 LEU A O 1
ATOM 704 N N . ASN A 1 88 ? -7.402 11.344 1.786 1 96.38 88 ASN A N 1
ATOM 705 C CA . ASN A 1 88 ? -8.281 10.18 1.751 1 96.38 88 ASN A CA 1
ATOM 706 C C . ASN A 1 88 ? -7.492 8.891 1.551 1 96.38 88 ASN A C 1
ATOM 708 O O . ASN A 1 88 ? -6.996 8.625 0.456 1 96.38 88 ASN A O 1
ATOM 712 N N . LEU A 1 89 ? -7.438 8.102 2.564 1 97 89 LEU A N 1
ATOM 713 C CA . LEU A 1 89 ? -6.777 6.805 2.49 1 97 89 LEU A CA 1
ATOM 714 C C . LEU A 1 89 ? -7.801 5.688 2.311 1 97 89 LEU A C 1
ATOM 716 O O . LEU A 1 89 ? -8.555 5.371 3.234 1 97 89 LEU A O 1
ATOM 720 N N . ALA A 1 90 ? -7.785 5.16 1.11 1 96.38 90 ALA A N 1
ATOM 721 C CA . ALA A 1 90 ? -8.695 4.055 0.806 1 96.38 90 ALA A CA 1
ATOM 722 C C . ALA A 1 90 ? -8.438 2.865 1.725 1 96.38 90 ALA A C 1
ATOM 724 O O . ALA A 1 90 ? -7.34 2.723 2.275 1 96.38 90 ALA A O 1
ATOM 725 N N . PRO A 1 91 ? -9.438 1.984 1.868 1 96.75 91 PRO A N 1
ATOM 726 C CA . PRO A 1 91 ? -9.242 0.781 2.68 1 96.75 91 PRO A CA 1
ATOM 727 C C . PRO A 1 91 ? -8.023 -0.034 2.244 1 96.75 91 PRO A C 1
ATOM 729 O O . PRO A 1 91 ? -7.391 -0.697 3.07 1 96.75 91 PRO A O 1
ATOM 732 N N . ALA A 1 92 ? -7.578 0.075 1.015 1 96.12 92 ALA A N 1
ATOM 733 C CA . ALA A 1 92 ? -6.477 -0.71 0.465 1 96.12 92 ALA A CA 1
ATOM 734 C C . ALA A 1 92 ? -5.129 -0.171 0.938 1 96.12 92 ALA A C 1
ATOM 736 O O . ALA A 1 92 ? -4.113 -0.864 0.856 1 96.12 92 ALA A O 1
ATOM 737 N N . ASN A 1 93 ? -5.078 1.104 1.366 1 95.88 93 ASN A N 1
ATOM 738 C CA . ASN A 1 93 ? -3.818 1.725 1.759 1 95.88 93 ASN A CA 1
ATOM 739 C C . ASN A 1 93 ? -3.363 1.247 3.135 1 95.88 93 ASN A C 1
ATOM 741 O O . ASN A 1 93 ? -3.078 2.061 4.016 1 95.88 93 ASN A O 1
ATOM 745 N N . LEU A 1 94 ? -3.197 -0.011 3.25 1 96.25 94 LEU A N 1
ATOM 746 C CA . LEU A 1 94 ? -2.836 -0.626 4.523 1 96.25 94 LEU A CA 1
ATOM 747 C C . LEU A 1 94 ? -1.365 -0.382 4.844 1 96.25 94 LEU A C 1
ATOM 749 O O . LEU A 1 94 ? -0.933 -0.582 5.98 1 96.25 94 LEU A O 1
ATOM 753 N N . ASP A 1 95 ? -0.589 0.027 3.807 1 96.5 95 ASP A N 1
ATOM 754 C CA . ASP A 1 95 ? 0.832 0.306 3.986 1 96.5 95 ASP A CA 1
ATOM 755 C C . ASP A 1 95 ? 1.048 1.688 4.602 1 96.5 95 ASP A C 1
ATOM 757 O O . ASP A 1 95 ? 2.168 2.037 4.98 1 96.5 95 ASP A O 1
ATOM 761 N N . ILE A 1 96 ? 0.015 2.512 4.73 1 97.75 96 ILE A N 1
ATOM 762 C CA . ILE A 1 96 ? 0.078 3.85 5.309 1 97.75 96 ILE A CA 1
ATOM 763 C C . ILE A 1 96 ? -0.68 3.873 6.633 1 97.75 96 ILE A C 1
ATOM 765 O O . ILE A 1 96 ? -1.829 3.43 6.707 1 97.75 96 ILE A O 1
ATOM 769 N N . LEU A 1 97 ? -0.038 4.34 7.664 1 98.38 97 LEU A N 1
ATOM 770 C CA . LEU A 1 97 ? -0.669 4.473 8.969 1 98.38 97 LEU A CA 1
ATOM 771 C C . LEU A 1 97 ? -0.921 5.938 9.305 1 98.38 97 LEU A C 1
ATOM 773 O O . LEU A 1 97 ? -0.192 6.82 8.844 1 98.38 97 LEU A O 1
ATOM 777 N N . CYS A 1 98 ? -1.959 6.191 10.016 1 98.56 98 CYS A N 1
ATOM 778 C CA . CYS A 1 98 ? -2.26 7.551 10.453 1 98.56 98 CYS A CA 1
ATOM 779 C C . CYS A 1 98 ? -2.967 7.543 11.805 1 98.56 98 CYS A C 1
ATOM 781 O O . CYS A 1 98 ? -3.414 6.492 12.266 1 98.56 98 CYS A O 1
ATOM 783 N N . GLY A 1 99 ? -2.971 8.625 12.461 1 98.06 99 GLY A N 1
ATOM 784 C CA . GLY A 1 99 ? -3.621 8.789 13.75 1 98.06 99 GLY A CA 1
ATOM 785 C C . GLY A 1 99 ? -3.566 10.219 14.266 1 98.06 99 GLY A C 1
ATOM 786 O O . GLY A 1 99 ? -3.258 11.148 13.516 1 98.06 99 GLY A O 1
ATOM 787 N N . GLY A 1 100 ? -4.023 10.375 15.43 1 96.56 100 GLY A N 1
ATOM 788 C CA . GLY A 1 100 ? -4.047 11.68 16.062 1 96.56 100 GLY A CA 1
ATOM 789 C C . GLY A 1 100 ? -3.801 11.625 17.562 1 96.56 100 GLY A C 1
ATOM 790 O O . GLY A 1 100 ? -3.891 10.555 18.172 1 96.56 100 GLY A O 1
ATOM 791 N N . HIS A 1 101 ? -3.422 12.695 18.062 1 95.19 101 HIS A N 1
ATOM 792 C CA . HIS A 1 101 ? -3.207 12.891 19.484 1 95.19 101 HIS A CA 1
ATOM 793 C C . HIS A 1 101 ? -3.617 14.297 19.922 1 95.19 101 HIS A C 1
ATOM 795 O O . HIS A 1 101 ? -3.428 15.258 19.172 1 95.19 101 HIS A O 1
ATOM 801 N N . SER A 1 102 ? -4.211 14.375 21.016 1 92.94 102 SER A N 1
ATOM 802 C CA . SER A 1 102 ? -4.57 15.672 21.578 1 92.94 102 SER A CA 1
ATOM 803 C C . SER A 1 102 ? -3.98 15.844 22.984 1 92.94 102 SER A C 1
ATOM 805 O O . SER A 1 102 ? -3.838 14.875 23.734 1 92.94 102 SER A O 1
ATOM 807 N N . ARG A 1 103 ? -3.676 17.016 23.297 1 87.75 103 ARG A N 1
ATOM 808 C CA . ARG A 1 103 ? -3.109 17.359 24.594 1 87.75 103 ARG A CA 1
ATOM 809 C C . ARG A 1 103 ? -3.865 18.516 25.234 1 87.75 103 ARG A C 1
ATOM 811 O O . ARG A 1 103 ? -4.062 19.562 24.594 1 87.75 103 ARG A O 1
ATOM 818 N N . ASN A 1 104 ? -4.266 18.312 26.453 1 83.62 104 ASN A N 1
ATOM 819 C CA . ASN A 1 104 ? -4.758 19.406 27.281 1 83.62 104 ASN A CA 1
ATOM 820 C C . ASN A 1 104 ? -3.631 20.062 28.078 1 83.62 104 ASN A C 1
ATOM 822 O O . ASN A 1 104 ? -2.979 19.391 28.891 1 83.62 104 ASN A O 1
ATOM 826 N N . CYS A 1 105 ? -3.213 21.25 27.828 1 72.31 105 CYS A N 1
ATOM 827 C CA . CYS A 1 105 ? -2.033 21.906 28.375 1 72.31 105 CYS A CA 1
ATOM 828 C C . CYS A 1 105 ? -2.396 22.75 29.594 1 72.31 105 CYS A C 1
ATOM 830 O O . CYS A 1 105 ? -1.554 23.469 30.125 1 72.31 105 CYS A O 1
ATOM 832 N N . LEU A 1 106 ? -3.568 22.797 30.062 1 63.12 106 LEU A N 1
ATOM 833 C CA . LEU A 1 106 ? -4.031 23.672 31.141 1 63.12 106 LEU A CA 1
ATOM 834 C C . LEU A 1 106 ? -3.215 23.469 32.406 1 63.12 106 LEU A C 1
ATOM 836 O O . LEU A 1 106 ? -2.949 24.422 33.156 1 63.12 106 LEU A O 1
ATOM 840 N N . SER A 1 107 ? -2.826 22.281 32.594 1 56.59 107 SER A N 1
ATOM 841 C CA . SER A 1 107 ? -2.252 22.047 33.906 1 56.59 107 SER A CA 1
ATOM 842 C C . SER A 1 107 ? -0.746 22.297 33.906 1 56.59 107 SER A C 1
ATOM 844 O O . SER A 1 107 ? -0.188 22.766 34.906 1 56.59 107 SER A O 1
ATOM 846 N N . ASP A 1 108 ? -0.044 21.891 32.844 1 59.56 108 ASP A N 1
ATOM 847 C CA . ASP A 1 108 ? 1.403 22.078 32.875 1 59.56 108 ASP A CA 1
ATOM 848 C C . ASP A 1 108 ? 1.922 22.516 31.5 1 59.56 108 ASP A C 1
ATOM 850 O O . ASP A 1 108 ? 2.363 21.688 30.703 1 59.56 108 ASP A O 1
ATOM 854 N N . PRO A 1 109 ? 1.791 23.859 31.25 1 56.53 109 PRO A N 1
ATOM 855 C CA . PRO A 1 109 ? 2.17 24.375 29.938 1 56.53 109 PRO A CA 1
ATOM 856 C C . PRO A 1 109 ? 3.633 24.109 29.594 1 56.53 109 PRO A C 1
ATOM 858 O O . PRO A 1 109 ? 4.027 24.219 28.422 1 56.53 109 PRO A O 1
ATOM 861 N N . LYS A 1 110 ? 4.555 23.969 30.625 1 55.69 110 LYS A N 1
ATOM 862 C CA . LYS A 1 110 ? 6 23.875 30.422 1 55.69 110 LYS A CA 1
ATOM 863 C C . LYS A 1 110 ? 6.438 22.422 30.234 1 55.69 110 LYS A C 1
ATOM 865 O O . LYS A 1 110 ? 7.621 22.156 30.016 1 55.69 110 LYS A O 1
ATOM 870 N N . SER A 1 111 ? 5.559 21.594 30.344 1 55.47 111 SER A N 1
ATOM 871 C CA . SER A 1 111 ? 6.047 20.219 30.281 1 55.47 111 SER A CA 1
ATOM 872 C C . SER A 1 111 ? 6.113 19.719 28.844 1 55.47 111 SER A C 1
ATOM 874 O O . SER A 1 111 ? 5.199 19.969 28.047 1 55.47 111 SER A O 1
ATOM 876 N N . PRO A 1 112 ? 7.523 19.469 28.531 1 56.53 112 PRO A N 1
ATOM 877 C CA . PRO A 1 112 ? 7.609 18.828 27.219 1 56.53 112 PRO A CA 1
ATOM 878 C C . PRO A 1 112 ? 6.512 17.781 27.016 1 56.53 112 PRO A C 1
ATOM 880 O O . PRO A 1 112 ? 6.137 17.078 27.953 1 56.53 112 PRO A O 1
ATOM 883 N N . SER A 1 113 ? 5.656 18.016 26.078 1 74.31 113 SER A N 1
ATOM 884 C CA . SER A 1 113 ? 4.508 17.156 25.812 1 74.31 113 SER A CA 1
ATOM 885 C C . SER A 1 113 ? 4.848 16.094 24.766 1 74.31 113 SER A C 1
ATOM 887 O O . SER A 1 113 ? 4.215 16.031 23.703 1 74.31 113 SER A O 1
ATOM 889 N N . ASP A 1 114 ? 6.066 15.438 25.156 1 87.81 114 ASP A N 1
ATOM 890 C CA . ASP A 1 114 ? 6.461 14.359 24.25 1 87.81 114 ASP A CA 1
ATOM 891 C C . ASP A 1 114 ? 5.73 13.062 24.578 1 87.81 114 ASP A C 1
ATOM 893 O O . ASP A 1 114 ? 5.551 12.727 25.75 1 87.81 114 ASP A O 1
ATOM 897 N N . VAL A 1 115 ? 5.191 12.477 23.594 1 94 115 VAL A N 1
ATOM 898 C CA . VAL A 1 115 ? 4.508 11.203 23.781 1 94 115 VAL A CA 1
ATOM 899 C C . VAL A 1 115 ? 4.98 10.203 22.719 1 94 115 VAL A C 1
ATOM 901 O O . VAL A 1 115 ? 5.156 10.555 21.562 1 94 115 VAL A O 1
ATOM 904 N N . ARG A 1 116 ? 5.238 8.977 23.172 1 97.06 116 ARG A N 1
ATOM 905 C CA . ARG A 1 116 ? 5.582 7.914 22.234 1 97.06 116 ARG A CA 1
ATOM 906 C C . ARG A 1 116 ? 4.332 7.352 21.562 1 97.06 116 ARG A C 1
ATOM 908 O O . ARG A 1 116 ? 3.387 6.949 22.234 1 97.06 116 ARG A O 1
ATOM 915 N N . ILE A 1 117 ? 4.262 7.391 20.297 1 98 117 ILE A N 1
ATOM 916 C CA . ILE A 1 117 ? 3.209 6.781 19.5 1 98 117 ILE A CA 1
ATOM 917 C C . ILE A 1 117 ? 3.699 5.449 18.938 1 98 117 ILE A C 1
ATOM 919 O O . ILE A 1 117 ? 4.676 5.41 18.172 1 98 117 ILE A O 1
ATOM 923 N N . ASN A 1 118 ? 3.105 4.371 19.281 1 98.38 118 ASN A N 1
ATOM 924 C CA . ASN A 1 118 ? 3.426 3.064 18.719 1 98.38 118 ASN A CA 1
ATOM 925 C C . ASN A 1 118 ? 2.541 2.74 17.516 1 98.38 118 ASN A C 1
ATOM 927 O O . ASN A 1 118 ? 1.323 2.914 17.578 1 98.38 118 ASN A O 1
ATOM 931 N N . PHE A 1 119 ? 3.178 2.289 16.453 1 98 119 PHE A N 1
ATOM 932 C CA . PHE A 1 119 ? 2.41 1.88 15.281 1 98 119 PHE A CA 1
ATOM 933 C C . PHE A 1 119 ? 1.61 0.616 15.57 1 98 119 PHE A C 1
ATOM 935 O O . PHE A 1 119 ? 2.061 -0.25 16.328 1 98 119 PHE A O 1
ATOM 942 N N . GLU A 1 120 ? 0.427 0.48 15.008 1 95.25 120 GLU A N 1
ATOM 943 C CA . GLU A 1 120 ? -0.399 -0.715 15.148 1 95.25 120 GLU A CA 1
ATOM 944 C C . GLU A 1 120 ? 0.343 -1.958 14.664 1 95.25 120 GLU A C 1
ATOM 946 O O . GLU A 1 120 ? 0.171 -3.045 15.211 1 95.25 120 GLU A O 1
ATOM 951 N N . ARG A 1 121 ? 1.111 -1.822 13.641 1 94.5 121 ARG A N 1
ATOM 952 C CA . ARG A 1 121 ? 2.006 -2.828 13.078 1 94.5 121 ARG A CA 1
ATOM 953 C C . ARG A 1 121 ? 3.35 -2.215 12.695 1 94.5 121 ARG A C 1
ATOM 955 O O . ARG A 1 121 ? 3.402 -1.093 12.188 1 94.5 121 ARG A O 1
ATOM 962 N N . PRO A 1 122 ? 4.379 -2.986 12.906 1 96.94 122 PRO A N 1
ATOM 963 C CA . PRO A 1 122 ? 5.688 -2.422 12.57 1 96.94 122 PRO A CA 1
ATOM 964 C C . PRO A 1 122 ? 5.918 -2.312 11.062 1 96.94 122 PRO A C 1
ATOM 966 O O . PRO A 1 122 ? 5.383 -3.117 10.297 1 96.94 122 PRO A O 1
ATOM 969 N N . PHE A 1 123 ? 6.645 -1.3 10.68 1 98.31 123 PHE A N 1
ATOM 970 C CA . PHE A 1 123 ? 7.188 -1.224 9.328 1 98.31 123 PHE A CA 1
ATOM 971 C C . PHE A 1 123 ? 8.414 -2.119 9.18 1 98.31 123 PHE A C 1
ATOM 973 O O . PHE A 1 123 ? 8.883 -2.697 10.164 1 98.31 123 PHE A O 1
ATOM 980 N N . VAL A 1 124 ? 8.883 -2.293 7.973 1 98 124 VAL A N 1
ATOM 981 C CA . VAL A 1 124 ? 10.078 -3.098 7.73 1 98 124 VAL A CA 1
ATOM 982 C C . VAL A 1 124 ? 11.32 -2.307 8.117 1 98 124 VAL A C 1
ATOM 984 O O . VAL A 1 124 ? 12.219 -2.834 8.773 1 98 124 VAL A O 1
ATOM 987 N N . THR A 1 125 ? 11.438 -1.082 7.711 1 98.31 125 THR A N 1
ATOM 988 C CA . THR A 1 125 ? 12.438 -0.08 8.07 1 98.31 125 THR A CA 1
ATOM 989 C C . THR A 1 125 ? 11.773 1.166 8.648 1 98.31 125 THR A C 1
ATOM 991 O O . THR A 1 125 ? 10.562 1.346 8.508 1 98.31 125 THR A O 1
ATOM 994 N N . PRO A 1 126 ? 12.523 1.949 9.398 1 98.69 126 PRO A N 1
ATOM 995 C CA . PRO A 1 126 ? 11.891 3.172 9.898 1 98.69 126 PRO A CA 1
ATOM 996 C C . PRO A 1 126 ? 11.156 3.943 8.805 1 98.69 126 PRO A C 1
ATOM 998 O O . PRO A 1 126 ? 11.742 4.266 7.77 1 98.69 126 PRO A O 1
ATOM 1001 N N . PRO A 1 127 ? 9.914 4.273 9.023 1 98.75 127 PRO A N 1
ATOM 1002 C CA . PRO A 1 127 ? 9.109 4.977 8.023 1 98.75 127 PRO A CA 1
ATOM 1003 C C . PRO A 1 127 ? 9.398 6.477 7.984 1 98.75 127 PRO A C 1
ATOM 1005 O O . PRO A 1 127 ? 10.164 6.984 8.812 1 98.75 127 PRO A O 1
ATOM 1008 N N . LYS A 1 128 ? 8.844 7.129 6.996 1 98.56 128 LYS A N 1
ATOM 1009 C CA . LYS A 1 128 ? 8.672 8.578 7.055 1 98.56 128 LYS A CA 1
ATOM 1010 C C . LYS A 1 128 ? 7.438 8.953 7.871 1 98.56 128 LYS A C 1
ATOM 1012 O O . LYS A 1 128 ? 6.398 8.297 7.766 1 98.56 128 LYS A O 1
ATOM 1017 N N . VAL A 1 129 ? 7.559 9.93 8.719 1 98.88 129 VAL A N 1
ATOM 1018 C CA . VAL A 1 129 ? 6.457 10.383 9.562 1 98.88 129 VAL A CA 1
ATOM 1019 C C . VAL A 1 129 ? 6.273 11.891 9.406 1 98.88 129 VAL A C 1
ATOM 1021 O O . VAL A 1 129 ? 7.242 12.648 9.461 1 98.88 129 VAL A O 1
ATOM 1024 N N . VAL A 1 130 ? 5.09 12.297 9.156 1 98.81 130 VAL A N 1
ATOM 1025 C CA . VAL A 1 130 ? 4.773 13.719 9.148 1 98.81 130 VAL A CA 1
ATOM 1026 C C . VAL A 1 130 ? 3.707 14.016 10.203 1 98.81 130 VAL A C 1
ATOM 1028 O O . VAL A 1 130 ? 2.887 13.156 10.523 1 98.81 130 VAL A O 1
ATOM 1031 N N . VAL A 1 131 ? 3.727 15.227 10.719 1 98.81 131 VAL A N 1
ATOM 1032 C CA . VAL A 1 131 ? 2.797 15.672 11.75 1 98.81 131 VAL A CA 1
ATOM 1033 C C . VAL A 1 131 ? 2.26 17.062 11.406 1 98.81 131 VAL A C 1
ATOM 1035 O O . VAL A 1 131 ? 2.924 17.828 10.711 1 98.81 131 VAL A O 1
ATOM 1038 N N . PHE A 1 132 ? 1.074 17.359 11.805 1 98.88 132 PHE A N 1
ATOM 1039 C CA . PHE A 1 132 ? 0.419 18.625 11.484 1 98.88 132 PHE A CA 1
ATOM 1040 C C . PHE A 1 132 ? -0.688 18.922 12.484 1 98.88 132 PHE A C 1
ATOM 1042 O O . PHE A 1 132 ? -1.177 18.031 13.172 1 98.88 132 PHE A O 1
ATOM 1049 N N . PHE A 1 133 ? -1.129 20.125 12.57 1 98.56 133 PHE A N 1
ATOM 1050 C CA . PHE A 1 133 ? -2.127 20.547 13.547 1 98.56 133 PHE A CA 1
ATOM 1051 C C . PHE A 1 133 ? -3.535 20.359 12.992 1 98.56 133 PHE A C 1
ATOM 1053 O O . PHE A 1 133 ? -3.818 20.75 11.859 1 98.56 133 PHE A O 1
ATOM 1060 N N . GLY A 1 134 ? -4.371 19.766 13.852 1 98.69 134 GLY A N 1
ATOM 1061 C CA . GLY A 1 134 ? -5.805 19.734 13.609 1 98.69 134 GLY A CA 1
ATOM 1062 C C . GLY A 1 134 ? -6.582 20.719 14.453 1 98.69 134 GLY A C 1
ATOM 1063 O O . GLY A 1 134 ? -7.77 20.953 14.211 1 98.69 134 GLY A O 1
ATOM 1064 N N . GLY A 1 135 ? -5.887 21.328 15.469 1 98.06 135 GLY A N 1
ATOM 1065 C CA . GLY A 1 135 ? -6.555 22.281 16.328 1 98.06 135 GLY A CA 1
ATOM 1066 C C . GLY A 1 135 ? -5.672 22.766 17.469 1 98.06 135 GLY A C 1
ATOM 1067 O O . GLY A 1 135 ? -4.633 22.172 17.766 1 98.06 135 GLY A O 1
ATOM 1068 N N . PHE A 1 136 ? -6.105 23.859 18.062 1 96.56 136 PHE A N 1
ATOM 1069 C CA . PHE A 1 136 ? -5.398 24.391 19.219 1 96.56 136 PHE A CA 1
ATOM 1070 C C . PHE A 1 136 ? -6.242 25.453 19.922 1 96.56 136 PHE A C 1
ATOM 1072 O O . PHE A 1 136 ? -7.199 25.984 19.344 1 96.56 136 PHE A O 1
ATOM 1079 N N . ASP A 1 137 ? -5.906 25.703 21.125 1 96 137 ASP A N 1
ATOM 1080 C CA . ASP A 1 137 ? -6.438 26.75 21.984 1 96 137 ASP A CA 1
ATOM 1081 C C . ASP A 1 137 ? -5.312 27.547 22.641 1 96 137 ASP A C 1
ATOM 1083 O O . ASP A 1 137 ? -4.625 27.047 23.531 1 96 137 ASP A O 1
ATOM 1087 N N . LEU A 1 138 ? -5.172 28.797 22.25 1 94.56 138 LEU A N 1
ATOM 1088 C CA . LEU A 1 138 ? -4.082 29.641 22.719 1 94.56 138 LEU A CA 1
ATOM 1089 C C . LEU A 1 138 ? -4.621 30.953 23.297 1 94.56 138 LEU A C 1
ATOM 1091 O O . LEU A 1 138 ? -5.559 31.531 22.75 1 94.56 138 LEU A O 1
ATOM 1095 N N . CYS A 1 139 ? -3.965 31.344 24.266 1 93.69 139 CYS A N 1
ATOM 1096 C CA . CYS A 1 139 ? -4.371 32.562 24.953 1 93.69 139 CYS A CA 1
ATOM 1097 C C . CYS A 1 139 ? -4.125 33.781 24.078 1 93.69 139 CYS A C 1
ATOM 1099 O O . CYS A 1 139 ? -3.105 33.875 23.406 1 93.69 139 CYS A O 1
ATOM 1101 N N . GLN A 1 140 ? -4.988 34.812 24.172 1 93.88 140 GLN A N 1
ATOM 1102 C CA . GLN A 1 140 ? -4.953 35.969 23.297 1 93.88 140 GLN A CA 1
ATOM 1103 C C . GLN A 1 140 ? -3.928 37 23.781 1 93.88 140 GLN A C 1
ATOM 1105 O O . GLN A 1 140 ? -3.502 37.875 23.016 1 93.88 140 GLN A O 1
ATOM 1110 N N . SER A 1 141 ? -3.604 36.969 24.984 1 94 141 SER A N 1
ATOM 1111 C CA . SER A 1 141 ? -2.811 38.031 25.578 1 94 141 SER A CA 1
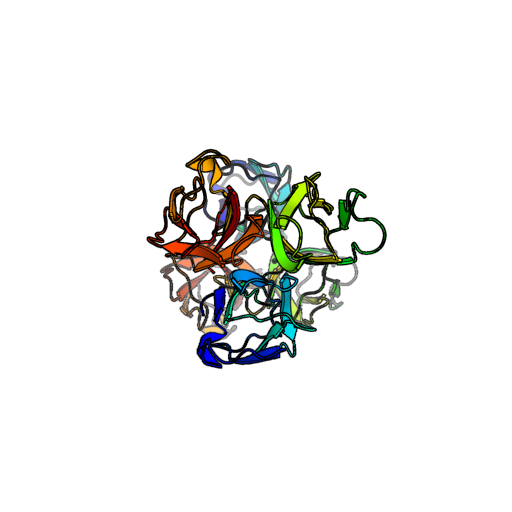ATOM 1112 C C . SER A 1 141 ? -1.321 37.812 25.328 1 94 141 SER A C 1
ATOM 1114 O O . SER A 1 141 ? -0.501 38.656 25.688 1 94 141 SER A O 1
ATOM 1116 N N . LYS A 1 142 ? -0.903 36.719 24.797 1 94 142 LYS A N 1
ATOM 1117 C CA . LYS A 1 142 ? 0.48 36.375 24.469 1 94 142 LYS A CA 1
ATOM 1118 C C . LYS A 1 142 ? 0.611 35.969 23 1 94 142 LYS A C 1
ATOM 1120 O O . LYS A 1 142 ? -0.369 35.531 22.391 1 94 142 LYS A O 1
ATOM 1125 N N . ASN A 1 143 ? 1.852 36.062 22.438 1 95.62 143 ASN A N 1
ATOM 1126 C CA . ASN A 1 143 ? 2.084 35.594 21.078 1 95.62 143 ASN A CA 1
ATOM 1127 C C . ASN A 1 143 ? 1.727 34.125 20.922 1 95.62 143 ASN A C 1
ATOM 1129 O O . ASN A 1 143 ? 1.812 33.344 21.875 1 95.62 143 ASN A O 1
ATOM 1133 N N . TRP A 1 144 ? 1.275 33.812 19.875 1 96 144 TRP A N 1
ATOM 1134 C CA . TRP A 1 144 ? 0.89 32.438 19.578 1 96 144 TRP A CA 1
ATOM 1135 C C . TRP A 1 144 ? 2.051 31.688 18.953 1 96 144 TRP A C 1
ATOM 1137 O O . TRP A 1 144 ? 2.414 31.938 17.797 1 96 144 TRP A O 1
ATOM 1147 N N . ARG A 1 145 ? 2.648 30.781 19.734 1 95.75 145 ARG A N 1
ATOM 1148 C CA . ARG A 1 145 ? 3.816 30 19.328 1 95.75 145 ARG A CA 1
ATOM 1149 C C . ARG A 1 145 ? 3.586 28.516 19.562 1 95.75 145 ARG A C 1
ATOM 1151 O O . ARG A 1 145 ? 3.529 28.047 20.703 1 95.75 145 ARG A O 1
ATOM 1158 N N . LEU A 1 146 ? 3.416 27.781 18.516 1 95.19 146 LEU A N 1
ATOM 1159 C CA . LEU A 1 146 ? 3.166 26.344 18.594 1 95.19 146 LEU A CA 1
ATOM 1160 C C . LEU A 1 146 ? 3.955 25.594 17.516 1 95.19 146 LEU A C 1
ATOM 1162 O O . LEU A 1 146 ? 4.066 26.078 16.391 1 95.19 146 LEU A O 1
ATOM 1166 N N . SER A 1 147 ? 4.562 24.453 17.844 1 96.5 147 SER A N 1
ATOM 1167 C CA . SER A 1 147 ? 5.254 23.594 16.891 1 96.5 147 SER A CA 1
ATOM 1168 C C . SER A 1 147 ? 5.031 22.109 17.234 1 96.5 147 SER A C 1
ATOM 1170 O O . SER A 1 147 ? 4.91 21.75 18.406 1 96.5 147 SER A O 1
ATOM 1172 N N . THR A 1 148 ? 4.91 21.344 16.219 1 96.94 148 THR A N 1
ATOM 1173 C CA . THR A 1 148 ? 4.867 19.906 16.391 1 96.94 148 THR A CA 1
ATOM 1174 C C . THR A 1 148 ? 5.891 19.219 15.484 1 96.94 148 THR A C 1
ATOM 1176 O O . THR A 1 148 ? 6.109 19.656 14.352 1 96.94 148 THR A O 1
ATOM 1179 N N . THR A 1 149 ? 6.594 18.188 16.016 1 97.56 149 THR A N 1
ATOM 1180 C CA . THR A 1 149 ? 7.609 17.422 15.297 1 97.56 149 THR A CA 1
ATOM 1181 C C . THR A 1 149 ? 7.516 15.938 15.633 1 97.56 149 THR A C 1
ATOM 1183 O O . THR A 1 149 ? 6.875 15.562 16.625 1 97.56 149 THR A O 1
ATOM 1186 N N . ALA A 1 150 ? 7.98 15.117 14.781 1 98.44 150 ALA A N 1
ATOM 1187 C CA . ALA A 1 150 ? 8.18 13.688 15.031 1 98.44 150 ALA A CA 1
ATOM 1188 C C . ALA A 1 150 ? 9.664 13.367 15.211 1 98.44 150 ALA A C 1
ATOM 1190 O O . ALA A 1 150 ? 10.477 13.641 14.328 1 98.44 150 ALA A O 1
ATOM 1191 N N . THR A 1 151 ? 10.039 12.805 16.312 1 98.12 151 THR A N 1
ATOM 1192 C CA . THR A 1 151 ? 11.422 12.438 16.594 1 98.12 151 THR A CA 1
ATOM 1193 C C . THR A 1 151 ? 11.508 10.977 17.016 1 98.12 151 THR A C 1
ATOM 1195 O O . THR A 1 151 ? 10.492 10.32 17.25 1 98.12 151 THR A O 1
ATOM 1198 N N . ASN A 1 152 ? 12.727 10.391 17.031 1 98.5 152 ASN A N 1
ATOM 1199 C CA . ASN A 1 152 ? 12.984 9.016 17.453 1 98.5 152 ASN A CA 1
ATOM 1200 C C . ASN A 1 152 ? 12.156 8.023 16.641 1 98.5 152 ASN A C 1
ATOM 1202 O O . ASN A 1 152 ? 11.492 7.16 17.203 1 98.5 152 ASN A O 1
ATOM 1206 N N . ILE A 1 153 ? 12.125 8.172 15.398 1 98.81 153 ILE A N 1
ATOM 1207 C CA . ILE A 1 153 ? 11.352 7.328 14.492 1 98.81 153 ILE A CA 1
ATOM 1208 C C . ILE A 1 153 ? 12.062 5.992 14.297 1 98.81 153 ILE A C 1
ATOM 1210 O O . ILE A 1 153 ? 13.242 5.953 13.945 1 98.81 153 ILE A O 1
ATOM 1214 N N . ASP A 1 154 ? 11.438 4.945 14.531 1 98.75 154 ASP A N 1
ATOM 1215 C CA . ASP A 1 154 ? 11.898 3.594 14.227 1 98.75 154 ASP A CA 1
ATOM 1216 C C . ASP A 1 154 ? 10.766 2.744 13.656 1 98.75 154 ASP A C 1
ATOM 1218 O O . ASP A 1 154 ? 9.68 3.254 13.375 1 98.75 154 ASP A O 1
ATOM 1222 N N . LYS A 1 155 ? 11 1.465 13.438 1 98.19 155 LYS A N 1
ATOM 1223 C CA . LYS A 1 155 ? 10.008 0.642 12.758 1 98.19 155 LYS A CA 1
ATOM 1224 C C . LYS A 1 155 ? 8.789 0.412 13.641 1 98.19 155 LYS A C 1
ATOM 1226 O O . LYS A 1 155 ? 7.734 -0.009 13.156 1 98.19 155 LYS A O 1
ATOM 1231 N N . TRP A 1 156 ? 8.875 0.766 14.984 1 98.56 156 TRP A N 1
ATOM 1232 C CA . TRP A 1 156 ? 7.805 0.458 15.93 1 98.56 156 TRP A CA 1
ATOM 1233 C C . TRP A 1 156 ? 6.984 1.704 16.25 1 98.56 156 TRP A C 1
ATOM 1235 O O . TRP A 1 156 ? 5.855 1.605 16.734 1 98.56 156 TRP A O 1
ATOM 1245 N N . GLY A 1 157 ? 7.605 2.867 16.078 1 98.69 157 GLY A N 1
ATOM 1246 C CA . GLY A 1 157 ? 6.898 4.082 16.453 1 98.69 157 GLY A CA 1
ATOM 1247 C C . GLY A 1 157 ? 7.758 5.328 16.344 1 98.69 157 GLY A C 1
ATOM 1248 O O . GLY A 1 157 ? 8.797 5.32 15.68 1 98.69 157 GLY A O 1
ATOM 1249 N N . PHE A 1 158 ? 7.32 6.414 17 1 98.75 158 PHE A N 1
ATOM 1250 C CA . PHE A 1 158 ? 8.016 7.691 17.031 1 98.75 158 PHE A CA 1
ATOM 1251 C C . PHE A 1 158 ? 7.59 8.508 18.234 1 98.75 158 PHE A C 1
ATOM 1253 O O . PHE A 1 158 ? 6.625 8.156 18.922 1 98.75 158 PHE A O 1
ATOM 1260 N N . THR A 1 159 ? 8.32 9.477 18.547 1 98.19 159 THR A N 1
ATOM 1261 C CA . THR A 1 159 ? 7.949 10.43 19.594 1 98.19 159 THR A CA 1
ATOM 1262 C C . THR A 1 159 ? 7.301 11.672 18.984 1 98.19 159 THR A C 1
ATOM 1264 O O . THR A 1 159 ? 7.891 12.328 18.125 1 98.19 159 THR A O 1
ATOM 1267 N N . LEU A 1 160 ? 6.082 11.93 19.359 1 97.56 160 LEU A N 1
ATOM 1268 C CA . LEU A 1 160 ? 5.367 13.141 18.969 1 97.56 160 LEU A CA 1
ATOM 1269 C C . LEU A 1 160 ? 5.672 14.289 19.922 1 97.56 160 LEU A C 1
ATOM 1271 O O . LEU A 1 160 ? 5.465 14.164 21.125 1 97.56 160 LEU A O 1
ATOM 1275 N N . ASN A 1 161 ? 6.16 15.383 19.328 1 95.12 161 ASN A N 1
ATOM 1276 C CA . ASN A 1 161 ? 6.492 16.562 20.125 1 95.12 161 ASN A CA 1
ATOM 1277 C C . ASN A 1 161 ? 5.508 17.703 19.875 1 95.12 161 ASN A C 1
ATOM 1279 O O . ASN A 1 161 ? 5.23 18.047 18.719 1 95.12 161 ASN A O 1
ATOM 1283 N N . ILE A 1 162 ? 4.926 18.203 20.859 1 94.38 162 ILE A N 1
ATOM 1284 C CA . ILE A 1 162 ? 4.148 19.438 20.828 1 94.38 162 ILE A CA 1
ATOM 1285 C C . ILE A 1 162 ? 4.809 20.484 21.719 1 94.38 162 ILE A C 1
ATOM 1287 O O . ILE A 1 162 ? 4.852 20.328 22.938 1 94.38 162 ILE A O 1
ATOM 1291 N N . ASN A 1 163 ? 5.281 21.531 21.062 1 91.19 163 ASN A N 1
ATOM 1292 C CA . ASN A 1 163 ? 6.121 22.469 21.797 1 91.19 163 ASN A CA 1
ATOM 1293 C C . ASN A 1 163 ? 5.602 23.906 21.672 1 91.19 163 ASN A C 1
ATOM 1295 O O . ASN A 1 163 ? 5.016 24.266 20.656 1 91.19 163 ASN A O 1
ATOM 1299 N N . THR A 1 164 ? 5.762 24.594 22.703 1 91.88 164 THR A N 1
ATOM 1300 C CA . THR A 1 164 ? 5.621 26.047 22.719 1 91.88 164 THR A CA 1
ATOM 1301 C C . THR A 1 164 ? 6.918 26.703 23.188 1 91.88 164 THR A C 1
ATOM 1303 O O . THR A 1 164 ? 7.816 26.031 23.688 1 91.88 164 THR A O 1
ATOM 1306 N N . TRP A 1 165 ? 7.039 27.922 23 1 91.06 165 TRP A N 1
ATOM 1307 C CA . TRP A 1 165 ? 8.195 28.672 23.5 1 91.06 165 TRP A CA 1
ATOM 1308 C C . TRP A 1 165 ? 7.809 30.109 23.828 1 91.06 165 TRP A C 1
ATOM 1310 O O . TRP A 1 165 ? 6.664 30.516 23.609 1 91.06 165 TRP A O 1
ATOM 1320 N N . GLY A 1 166 ? 8.734 30.812 24.453 1 91.94 166 GLY A N 1
ATOM 1321 C CA . GLY A 1 166 ? 8.422 32.156 24.906 1 91.94 166 GLY A CA 1
ATOM 1322 C C . GLY A 1 166 ? 7.391 32.188 26.031 1 91.94 166 GLY A C 1
ATOM 1323 O O . GLY A 1 166 ? 7.477 31.391 26.969 1 91.94 166 GLY A O 1
ATOM 1324 N N . ASP A 1 167 ? 6.422 33.156 26.016 1 91.69 167 ASP A N 1
ATOM 1325 C CA . ASP A 1 167 ? 5.441 33.312 27.078 1 91.69 167 ASP A CA 1
ATOM 1326 C C . ASP A 1 167 ? 4.062 32.844 26.641 1 91.69 167 ASP A C 1
ATOM 1328 O O . ASP A 1 167 ? 3.051 33.188 27.25 1 91.69 167 ASP A O 1
ATOM 1332 N N . THR A 1 168 ? 4.047 32.062 25.547 1 93.06 168 THR A N 1
ATOM 1333 C CA . THR A 1 168 ? 2.791 31.547 25.031 1 93.06 168 THR A CA 1
ATOM 1334 C C . THR A 1 168 ? 2.059 30.734 26.094 1 93.06 168 THR A C 1
ATOM 1336 O O . THR A 1 168 ? 2.682 30 26.859 1 93.06 168 THR A O 1
ATOM 1339 N N . VAL A 1 169 ? 0.759 30.812 26.141 1 91.25 169 VAL A N 1
ATOM 1340 C CA . VAL A 1 169 ? -0.082 30.047 27.062 1 91.25 169 VAL A CA 1
ATOM 1341 C C . VAL A 1 169 ? -1.003 29.125 26.281 1 91.25 169 VAL A C 1
ATOM 1343 O O . VAL A 1 169 ? -2.096 29.516 25.875 1 91.25 169 VAL A O 1
ATOM 1346 N N . PRO A 1 170 ? -0.587 27.891 26.156 1 91.75 170 PRO A N 1
ATOM 1347 C CA . PRO A 1 170 ? -1.413 26.906 25.453 1 91.75 170 PRO A CA 1
ATOM 1348 C C . PRO A 1 170 ? -2.441 26.234 26.359 1 91.75 170 PRO A C 1
ATOM 1350 O O . PRO A 1 170 ? -2.143 25.938 27.516 1 91.75 170 PRO A O 1
ATOM 1353 N N . HIS A 1 171 ? -3.646 25.984 25.812 1 92.31 171 HIS A N 1
ATOM 1354 C CA . HIS A 1 171 ? -4.684 25.281 26.562 1 92.31 171 HIS A CA 1
ATOM 1355 C C . HIS A 1 171 ? -4.988 23.922 25.938 1 92.31 171 HIS A C 1
ATOM 1357 O O . HIS A 1 171 ? -5.414 23 26.625 1 92.31 171 HIS A O 1
ATOM 1363 N N . TYR A 1 172 ? -4.773 23.844 24.672 1 92.44 172 TYR A N 1
ATOM 1364 C CA . TYR A 1 172 ? -5.152 22.641 23.938 1 92.44 172 TYR A CA 1
ATOM 1365 C C . TYR A 1 172 ? -4.395 22.547 22.609 1 92.44 172 TYR A C 1
ATOM 1367 O O . TYR A 1 172 ? -4.102 23.578 21.984 1 92.44 172 TYR A O 1
ATOM 1375 N N . ALA A 1 173 ? -3.984 21.422 22.219 1 94.88 173 ALA A N 1
ATOM 1376 C CA . ALA A 1 173 ? -3.428 21.172 20.891 1 94.88 173 ALA A CA 1
ATOM 1377 C C . ALA A 1 173 ? -3.848 19.797 20.375 1 94.88 173 ALA A C 1
ATOM 1379 O O . ALA A 1 173 ? -3.83 18.812 21.109 1 94.88 173 ALA A O 1
ATOM 1380 N N . GLN A 1 174 ? -4.301 19.766 19.203 1 96.75 174 GLN A N 1
ATOM 1381 C CA . GLN A 1 174 ? -4.609 18.531 18.469 1 96.75 174 GLN A CA 1
ATOM 1382 C C . GLN A 1 174 ? -3.652 18.344 17.297 1 96.75 174 GLN A C 1
ATOM 1384 O O . GLN A 1 174 ? -3.471 19.234 16.469 1 96.75 174 GLN A O 1
ATOM 1389 N N . VAL A 1 175 ? -3.018 17.156 17.219 1 97.62 175 VAL A N 1
ATOM 1390 C CA . VAL A 1 175 ? -2.025 16.875 16.188 1 97.62 175 VAL A CA 1
ATOM 1391 C C . VAL A 1 175 ? -2.393 15.586 15.453 1 97.62 175 VAL A C 1
ATOM 1393 O O . VAL A 1 175 ? -2.779 14.594 16.078 1 97.62 175 VAL A O 1
ATOM 1396 N N . GLY A 1 176 ? -2.418 15.641 14.109 1 98.69 176 GLY A N 1
ATOM 1397 C CA . GLY A 1 176 ? -2.494 14.453 13.273 1 98.69 176 GLY A CA 1
ATOM 1398 C C . GLY A 1 176 ? -1.141 13.992 12.773 1 98.69 176 GLY A C 1
ATOM 1399 O O . GLY A 1 176 ? -0.181 14.766 12.75 1 98.69 176 GLY A O 1
ATOM 1400 N N . TRP A 1 177 ? -1.034 12.734 12.422 1 98.81 177 TRP A N 1
ATOM 1401 C CA . TRP A 1 177 ? 0.204 12.211 11.859 1 98.81 177 TRP A CA 1
ATOM 1402 C C . TRP A 1 177 ? -0.089 11.164 10.789 1 98.81 177 TRP A C 1
ATOM 1404 O O . TRP A 1 177 ? -1.158 10.547 10.789 1 98.81 177 TRP A O 1
ATOM 1414 N N . ILE A 1 178 ? 0.809 11.008 9.852 1 98.88 178 ILE A N 1
ATOM 1415 C CA . ILE A 1 178 ? 0.822 10.008 8.789 1 98.88 178 ILE A CA 1
ATOM 1416 C C . ILE A 1 178 ? 2.201 9.352 8.711 1 98.88 178 ILE A C 1
ATOM 1418 O O . ILE A 1 178 ? 3.223 10.047 8.758 1 98.88 178 ILE A O 1
ATOM 1422 N N . ALA A 1 179 ? 2.266 8.039 8.703 1 98.88 179 ALA A N 1
ATOM 1423 C CA . ALA A 1 179 ? 3.496 7.27 8.531 1 98.88 179 ALA A CA 1
ATOM 1424 C C . ALA A 1 179 ? 3.402 6.344 7.324 1 98.88 179 ALA A C 1
ATOM 1426 O O . ALA A 1 179 ? 2.383 5.684 7.117 1 98.88 179 ALA A O 1
ATOM 1427 N N . TYR A 1 180 ? 4.418 6.332 6.492 1 98.44 180 TYR A N 1
ATOM 1428 C CA . TYR A 1 180 ? 4.457 5.465 5.324 1 98.44 180 TYR A CA 1
ATOM 1429 C C . TYR A 1 180 ? 5.867 4.941 5.074 1 98.44 180 TYR A C 1
ATOM 1431 O O . TYR A 1 180 ? 6.848 5.566 5.492 1 98.44 180 TYR A O 1
ATOM 1439 N N . PRO A 1 181 ? 6.012 3.783 4.445 1 98.25 181 PRO A N 1
ATOM 1440 C CA . PRO A 1 181 ? 7.344 3.221 4.211 1 98.25 181 PRO A CA 1
ATOM 1441 C C . PRO A 1 181 ? 8.266 4.176 3.457 1 98.25 181 PRO A C 1
ATOM 1443 O O . PRO A 1 181 ? 7.82 4.875 2.543 1 98.25 181 PRO A O 1
ATOM 1446 N N . GLU A 1 182 ? 9.523 4.133 3.789 1 96.69 182 GLU A N 1
ATOM 1447 C CA . GLU A 1 182 ? 10.477 5.07 3.203 1 96.69 182 GLU A CA 1
ATOM 1448 C C . GLU A 1 182 ? 10.617 4.852 1.7 1 96.69 182 GLU A C 1
ATOM 1450 O O . GLU A 1 182 ? 10.953 5.777 0.959 1 96.69 182 GLU A O 1
ATOM 1455 N N . ASP A 1 183 ? 10.367 3.643 1.253 1 94.81 183 ASP A N 1
ATOM 1456 C CA . ASP A 1 183 ? 10.539 3.338 -0.164 1 94.81 183 ASP A CA 1
ATOM 1457 C C . ASP A 1 183 ? 9.195 3.279 -0.88 1 94.81 183 ASP A C 1
ATOM 1459 O O . ASP A 1 183 ? 9.094 2.75 -1.989 1 94.81 183 ASP A O 1
ATOM 1463 N N . ARG A 1 184 ? 8.117 3.729 -0.2 1 95.12 184 ARG A N 1
ATOM 1464 C CA . ARG A 1 184 ? 6.801 3.732 -0.825 1 95.12 184 ARG A CA 1
ATOM 1465 C C . ARG A 1 184 ? 6.793 4.598 -2.08 1 95.12 184 ARG A C 1
ATOM 1467 O O . ARG A 1 184 ? 7.176 5.77 -2.035 1 95.12 184 ARG A O 1
ATOM 1474 N N . GLU A 1 185 ? 6.344 4.066 -3.176 1 91.38 185 GLU A N 1
ATOM 1475 C CA . GLU A 1 185 ? 6.363 4.777 -4.453 1 91.38 185 GLU A CA 1
ATOM 1476 C C . GLU A 1 185 ? 5.25 5.816 -4.523 1 91.38 185 GLU A C 1
ATOM 1478 O O . GLU A 1 185 ? 4.207 5.656 -3.885 1 91.38 185 GLU A O 1
ATOM 1483 N N . HIS A 1 186 ? 5.477 6.922 -5.188 1 93.69 186 HIS A N 1
ATOM 1484 C CA . HIS A 1 186 ? 4.496 7.926 -5.582 1 93.69 186 HIS A CA 1
ATOM 1485 C C . HIS A 1 186 ? 3.955 8.68 -4.371 1 93.69 186 HIS A C 1
ATOM 1487 O O . HIS A 1 186 ? 2.766 8.992 -4.309 1 93.69 186 HIS A O 1
ATOM 1493 N N . ILE A 1 187 ? 4.711 8.836 -3.344 1 96.88 187 ILE A N 1
ATOM 1494 C CA . ILE A 1 187 ? 4.398 9.688 -2.203 1 96.88 187 ILE A CA 1
ATOM 1495 C C . ILE A 1 187 ? 5.625 10.516 -1.824 1 96.88 187 ILE A C 1
ATOM 1497 O O . ILE A 1 187 ? 6.746 10.008 -1.814 1 96.88 187 ILE A O 1
ATOM 1501 N N . PHE A 1 188 ? 5.457 11.766 -1.655 1 98.06 188 PHE A N 1
ATOM 1502 C CA . PHE A 1 188 ? 6.473 12.711 -1.197 1 98.06 188 PHE A CA 1
ATOM 1503 C C . PHE A 1 188 ? 5.961 13.523 -0.019 1 98.06 188 PHE A C 1
ATOM 1505 O O . PHE A 1 188 ? 4.797 13.93 0.003 1 98.06 188 PHE A O 1
ATOM 1512 N N . SER A 1 189 ? 6.809 1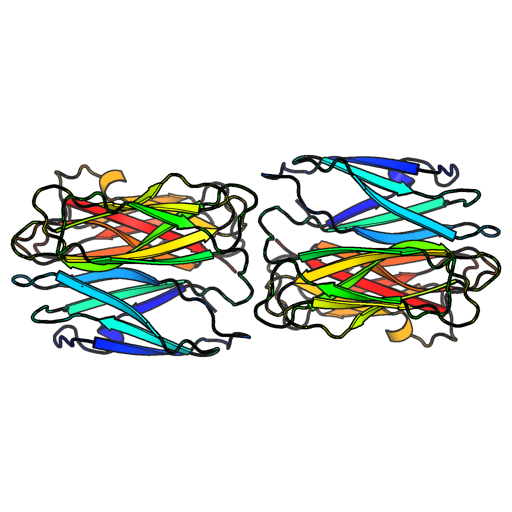3.695 0.979 1 98.56 189 SER A N 1
ATOM 1513 C CA . SER A 1 189 ? 6.426 14.594 2.064 1 98.56 189 SER A CA 1
ATOM 1514 C C . SER A 1 189 ? 7.598 15.477 2.49 1 98.56 189 SER A C 1
ATOM 1516 O O . SER A 1 189 ? 8.758 15.102 2.314 1 98.56 189 SER A O 1
ATOM 1518 N N . ALA A 1 190 ? 7.258 16.609 2.998 1 98.19 190 ALA A N 1
ATOM 1519 C CA . ALA A 1 190 ? 8.242 17.562 3.51 1 98.19 190 ALA A CA 1
ATOM 1520 C C . ALA A 1 190 ? 7.602 18.531 4.492 1 98.19 190 ALA A C 1
ATOM 1522 O O . ALA A 1 190 ? 6.379 18.688 4.516 1 98.19 190 ALA A O 1
ATOM 1523 N N . SER A 1 191 ? 8.406 19.031 5.348 1 98.69 191 SER A N 1
ATOM 1524 C CA . SER A 1 191 ? 8.055 20.219 6.109 1 98.69 191 SER A CA 1
ATOM 1525 C C . SER A 1 191 ? 8.727 21.453 5.527 1 98.69 191 SER A C 1
ATOM 1527 O O . SER A 1 191 ? 9.938 21.484 5.336 1 98.69 191 SER A O 1
ATOM 1529 N N . VAL A 1 192 ? 7.965 22.453 5.223 1 98.75 192 VAL A N 1
ATOM 1530 C CA . VAL A 1 192 ? 8.484 23.703 4.676 1 98.75 192 VAL A CA 1
ATOM 1531 C C . VAL A 1 192 ? 8.273 24.828 5.676 1 98.75 192 VAL A C 1
ATOM 1533 O O . VAL A 1 192 ? 7.359 24.781 6.504 1 98.75 192 VAL A O 1
ATOM 1536 N N . SER A 1 193 ? 9.102 25.828 5.555 1 98.75 193 SER A N 1
ATOM 1537 C CA . SER A 1 193 ? 9.078 26.859 6.578 1 98.75 193 SER A CA 1
ATOM 1538 C C . SER A 1 193 ? 9.383 28.234 5.98 1 98.75 193 SER A C 1
ATOM 1540 O O . SER A 1 193 ? 10.18 28.344 5.043 1 98.75 193 SER A O 1
ATOM 1542 N N . THR A 1 194 ? 8.789 29.25 6.52 1 98.75 194 THR A N 1
ATOM 1543 C CA . THR A 1 194 ? 9.133 30.625 6.129 1 98.75 194 THR A CA 1
ATOM 1544 C C . THR A 1 194 ? 10.609 30.891 6.379 1 98.75 194 THR A C 1
ATOM 1546 O O . THR A 1 194 ? 11.211 31.734 5.707 1 98.75 194 THR A O 1
ATOM 1549 N N . GLN A 1 195 ? 11.164 30.125 7.238 1 98.12 195 GLN A N 1
ATOM 1550 C CA . GLN A 1 195 ? 12.57 30.344 7.59 1 98.12 195 GLN A CA 1
ATOM 1551 C C . GLN A 1 195 ? 13.492 29.781 6.512 1 98.12 195 GLN A C 1
ATOM 1553 O O . GLN A 1 195 ? 14.711 29.984 6.559 1 98.12 195 GLN A O 1
ATOM 1558 N N . ASP A 1 196 ? 12.953 29.078 5.602 1 96.81 196 ASP A N 1
ATOM 1559 C CA . ASP A 1 196 ? 13.711 28.641 4.438 1 96.81 196 ASP A CA 1
ATOM 1560 C C . ASP A 1 196 ? 14.016 29.797 3.502 1 96.81 196 ASP A C 1
ATOM 1562 O O . ASP A 1 196 ? 14.875 29.688 2.625 1 96.81 196 ASP A O 1
ATOM 1566 N N . VAL A 1 197 ? 13.266 30.938 3.684 1 97.75 197 VAL A N 1
ATOM 1567 C CA . VAL A 1 197 ? 13.414 32 2.693 1 97.75 197 VAL A CA 1
ATOM 1568 C C . VAL A 1 197 ? 13.734 33.312 3.395 1 97.75 197 VAL A C 1
ATOM 1570 O O . VAL A 1 197 ? 14.188 34.281 2.758 1 97.75 197 VAL A O 1
ATOM 1573 N N . ARG A 1 198 ? 13.477 33.469 4.734 1 97.19 198 ARG A N 1
ATOM 1574 C CA . ARG A 1 198 ? 13.789 34.656 5.508 1 97.19 198 ARG A CA 1
ATOM 1575 C C . ARG A 1 198 ? 13.961 34.312 6.984 1 97.19 198 ARG A C 1
ATOM 1577 O O . ARG A 1 198 ? 13.406 33.344 7.477 1 97.19 198 ARG A O 1
ATOM 1584 N N . PRO A 1 199 ? 14.711 35.156 7.672 1 97.19 199 PRO A N 1
ATOM 1585 C CA . PRO A 1 199 ? 14.797 34.938 9.117 1 97.19 199 PRO A CA 1
ATOM 1586 C C . PRO A 1 199 ? 13.523 35.344 9.852 1 97.19 199 PRO A C 1
ATOM 1588 O O . PRO A 1 199 ? 12.719 36.125 9.312 1 97.19 199 PRO A O 1
ATOM 1591 N N . TYR A 1 200 ? 13.352 34.906 11.102 1 95.38 200 TYR A N 1
ATOM 1592 C CA . TYR A 1 200 ? 12.117 35.125 11.859 1 95.38 200 TYR A CA 1
ATOM 1593 C C . TYR A 1 200 ? 11.938 36.594 12.188 1 95.38 200 TYR A C 1
ATOM 1595 O O . TYR A 1 200 ? 10.805 37.062 12.359 1 95.38 200 TYR A O 1
ATOM 1603 N N . TYR A 1 201 ? 12.992 37.438 12.227 1 95.56 201 TYR A N 1
ATOM 1604 C CA . TYR A 1 201 ? 12.914 38.812 12.703 1 95.56 201 TYR A CA 1
ATOM 1605 C C . TYR A 1 201 ? 12.617 39.75 11.555 1 95.56 201 TYR A C 1
ATOM 1607 O O . TYR A 1 201 ? 12.609 40.969 11.742 1 95.56 201 TYR A O 1
ATOM 1615 N N . LYS A 1 202 ? 12.391 39.25 10.352 1 96.94 202 LYS A N 1
ATOM 1616 C CA . LYS A 1 202 ? 11.969 40.031 9.203 1 96.94 202 LYS A CA 1
ATOM 1617 C C . LYS A 1 202 ? 10.602 39.594 8.695 1 96.94 202 LYS A C 1
ATOM 1619 O O . LYS A 1 202 ? 10.484 39.094 7.574 1 96.94 202 LYS A O 1
ATOM 1624 N N . PRO A 1 203 ? 9.609 39.875 9.492 1 96.5 203 PRO A N 1
ATOM 1625 C CA . PRO A 1 203 ? 8.273 39.438 9.094 1 96.5 203 PRO A CA 1
ATOM 1626 C C . PRO A 1 203 ? 7.836 40.031 7.754 1 96.5 203 PRO A C 1
ATOM 1628 O O . PRO A 1 203 ? 8.156 41.156 7.445 1 96.5 203 PRO A O 1
ATOM 1631 N N . GLN A 1 204 ? 7.266 39.219 6.902 1 95.38 204 GLN A N 1
ATOM 1632 C CA . GLN A 1 204 ? 6.695 39.562 5.605 1 95.38 204 GLN A CA 1
ATOM 1633 C C . GLN A 1 204 ? 5.328 38.938 5.41 1 95.38 204 GLN A C 1
ATOM 1635 O O . GLN A 1 204 ? 5.031 37.906 6.023 1 95.38 204 GLN A O 1
ATOM 1640 N N . LEU A 1 205 ? 4.531 39.531 4.551 1 97 205 LEU A N 1
ATOM 1641 C CA . LEU A 1 205 ? 3.17 39.062 4.34 1 97 205 LEU A CA 1
ATOM 1642 C C . LEU A 1 205 ? 3.166 37.812 3.479 1 97 205 LEU A C 1
ATOM 1644 O O . LEU A 1 205 ? 2.35 36.906 3.691 1 97 205 LEU A O 1
ATOM 1648 N N . THR A 1 206 ? 4.09 37.75 2.52 1 98 206 THR A N 1
ATOM 1649 C CA . THR A 1 206 ? 4.07 36.625 1.578 1 98 206 THR A CA 1
ATOM 1650 C C . THR A 1 206 ? 5.438 35.969 1.499 1 98 206 THR A C 1
ATOM 1652 O O . THR A 1 206 ? 6.469 36.625 1.511 1 98 206 THR A O 1
ATOM 1655 N N . GLN A 1 207 ? 5.496 34.594 1.584 1 98 207 GLN A N 1
ATOM 1656 C CA . GLN A 1 207 ? 6.68 33.781 1.41 1 98 207 GLN A CA 1
ATOM 1657 C C . GLN A 1 207 ? 6.387 32.594 0.487 1 98 207 GLN A C 1
ATOM 1659 O O . GLN A 1 207 ? 5.324 31.969 0.576 1 98 207 GLN A O 1
ATOM 1664 N N . SER A 1 208 ? 7.27 32.312 -0.445 1 98.56 208 SER A N 1
ATOM 1665 C CA . SER A 1 208 ? 7.137 31.141 -1.322 1 98.56 208 SER A CA 1
ATOM 1666 C C . SER A 1 208 ? 8.5 30.625 -1.753 1 98.56 208 SER A C 1
ATOM 1668 O O . SER A 1 208 ? 9.5 31.344 -1.698 1 98.56 208 SER A O 1
ATOM 1670 N N . LYS A 1 209 ? 8.539 29.422 -2.102 1 98.81 209 LYS A N 1
ATOM 1671 C CA . LYS A 1 209 ? 9.758 28.781 -2.604 1 98.81 209 LYS A CA 1
ATOM 1672 C C . LYS A 1 209 ? 9.43 27.516 -3.395 1 98.81 209 LYS A C 1
ATOM 1674 O O . LYS A 1 209 ? 8.516 26.781 -3.035 1 98.81 209 LYS A O 1
ATOM 1679 N N . ASP A 1 210 ? 10.125 27.328 -4.465 1 98.69 210 ASP A N 1
ATOM 1680 C CA . ASP A 1 210 ? 10.016 26.078 -5.23 1 98.69 210 ASP A CA 1
ATOM 1681 C C . ASP A 1 210 ? 10.734 24.938 -4.523 1 98.69 210 ASP A C 1
ATOM 1683 O O . ASP A 1 210 ? 11.82 25.125 -3.967 1 98.69 210 ASP A O 1
ATOM 1687 N N . ILE A 1 211 ? 10.117 23.766 -4.559 1 98.5 211 ILE A N 1
ATOM 1688 C CA . ILE A 1 211 ? 10.805 22.562 -4.105 1 98.5 211 ILE A CA 1
ATOM 1689 C C . ILE A 1 211 ? 10.602 21.438 -5.121 1 98.5 211 ILE A C 1
ATOM 1691 O O . ILE A 1 211 ? 9.641 21.453 -5.895 1 98.5 211 ILE A O 1
ATOM 1695 N N . THR A 1 212 ? 11.5 20.5 -5.141 1 98.5 212 THR A N 1
ATOM 1696 C CA . THR A 1 212 ? 11.406 19.312 -6 1 98.5 212 THR A CA 1
ATOM 1697 C C . THR A 1 212 ? 11.047 18.078 -5.188 1 98.5 212 THR A C 1
ATOM 1699 O O . THR A 1 212 ? 11.156 18.078 -3.959 1 98.5 212 THR A O 1
ATOM 1702 N N . PHE A 1 213 ? 10.625 17.047 -5.883 1 97.94 213 PHE A N 1
ATOM 1703 C CA . PHE A 1 213 ? 10.281 15.805 -5.211 1 97.94 213 PHE A CA 1
ATOM 1704 C C . PHE A 1 213 ? 11.492 14.883 -5.125 1 97.94 213 PHE A C 1
ATOM 1706 O O . PHE A 1 213 ? 11.375 13.734 -4.688 1 97.94 213 PHE A O 1
ATOM 1713 N N . GLY A 1 214 ? 12.648 15.305 -5.559 1 96.31 214 GLY A N 1
ATOM 1714 C CA . GLY A 1 214 ? 13.852 14.5 -5.477 1 96.31 214 GLY A CA 1
ATOM 1715 C C . GLY A 1 214 ? 13.766 13.211 -6.266 1 96.31 214 GLY A C 1
ATOM 1716 O O . GLY A 1 214 ? 13.438 13.219 -7.453 1 96.31 214 GLY A O 1
ATOM 1717 N N . ASP A 1 215 ? 13.914 12.055 -5.578 1 92.56 215 ASP A N 1
ATOM 1718 C CA . ASP A 1 215 ? 13.961 10.75 -6.227 1 92.56 215 ASP A CA 1
ATOM 1719 C C . ASP A 1 215 ? 12.57 10.133 -6.34 1 92.56 215 ASP A C 1
ATOM 1721 O O . ASP A 1 215 ? 12.406 9.039 -6.875 1 92.56 215 ASP A O 1
ATOM 1725 N N . VAL A 1 216 ? 11.586 10.82 -5.867 1 94.69 216 VAL A N 1
ATOM 1726 C CA . VAL A 1 216 ? 10.219 10.305 -5.938 1 94.69 216 VAL A CA 1
ATOM 1727 C C . VAL A 1 216 ? 9.656 10.516 -7.34 1 94.69 216 VAL A C 1
ATOM 1729 O O . VAL A 1 216 ? 9.625 11.641 -7.84 1 94.69 216 VAL A O 1
ATOM 1732 N N . GLU A 1 217 ? 9.242 9.484 -7.988 1 90.94 217 GLU A N 1
ATOM 1733 C CA . GLU A 1 217 ? 8.688 9.547 -9.336 1 90.94 217 GLU A CA 1
ATOM 1734 C C . GLU A 1 217 ? 7.164 9.484 -9.312 1 90.94 217 GLU A C 1
ATOM 1736 O O . GLU A 1 217 ? 6.586 8.586 -8.695 1 90.94 217 GLU A O 1
ATOM 1741 N N . PHE A 1 218 ? 6.523 10.438 -9.969 1 93.44 218 PHE A N 1
ATOM 1742 C CA . PHE A 1 218 ? 5.078 10.43 -10.156 1 93.44 218 PHE A CA 1
ATOM 1743 C C . PHE A 1 218 ? 4.723 10.125 -11.609 1 93.44 218 PHE A C 1
ATOM 1745 O O . PHE A 1 218 ? 5.398 10.594 -12.523 1 93.44 218 PHE A O 1
ATOM 1752 N N . LEU A 1 219 ? 3.684 9.352 -11.836 1 88.75 219 LEU A N 1
ATOM 1753 C CA . LEU A 1 219 ? 3.242 8.984 -13.172 1 88.75 219 LEU A CA 1
ATOM 1754 C C . LEU A 1 219 ? 2.195 9.969 -13.688 1 88.75 219 LEU A C 1
ATOM 1756 O O . LEU A 1 219 ? 1.88 9.984 -14.883 1 88.75 219 LEU A O 1
ATOM 1760 N N . LYS A 1 220 ? 1.682 10.742 -12.836 1 90.62 220 LYS A N 1
ATOM 1761 C CA . LYS A 1 220 ? 0.809 11.875 -13.109 1 90.62 220 LYS A CA 1
ATOM 1762 C C . LYS A 1 220 ? 0.982 12.977 -12.062 1 90.62 220 LYS A C 1
ATOM 1764 O O . LYS A 1 220 ? 1.639 12.766 -11.047 1 90.62 220 LYS A O 1
ATOM 1769 N N . CYS A 1 221 ? 0.452 14.086 -12.383 1 95.75 221 CYS A N 1
ATOM 1770 C CA . CYS A 1 221 ? 0.534 15.18 -11.422 1 95.75 221 CYS A CA 1
ATOM 1771 C C . CYS A 1 221 ? -0.1 14.789 -10.094 1 95.75 221 CYS A C 1
ATOM 1773 O O . CYS A 1 221 ? -1.253 14.359 -10.055 1 95.75 221 CYS A O 1
ATOM 1775 N N . PRO A 1 222 ? 0.586 14.961 -8.984 1 97.38 222 PRO A N 1
ATOM 1776 C CA . PRO A 1 222 ? 0.06 14.523 -7.691 1 97.38 222 PRO A CA 1
ATOM 1777 C C . PRO A 1 222 ? -0.935 15.516 -7.09 1 97.38 222 PRO A C 1
ATOM 1779 O O . PRO A 1 222 ? -0.95 16.688 -7.473 1 97.38 222 PRO A O 1
ATOM 1782 N N . ASP A 1 223 ? -1.794 15.062 -6.246 1 97.5 223 ASP A N 1
ATOM 1783 C CA . ASP A 1 223 ? -2.57 15.891 -5.328 1 97.5 223 ASP A CA 1
ATOM 1784 C C . ASP A 1 223 ? -1.769 16.219 -4.07 1 97.5 223 ASP A C 1
ATOM 1786 O O . ASP A 1 223 ? -0.945 15.414 -3.629 1 97.5 223 ASP A O 1
ATOM 1790 N N . VAL A 1 224 ? -1.98 17.375 -3.521 1 98.62 224 VAL A N 1
ATOM 1791 C CA . VAL A 1 224 ? -1.094 17.797 -2.441 1 98.62 224 VAL A CA 1
ATOM 1792 C C . VAL A 1 224 ? -1.918 18.172 -1.213 1 98.62 224 VAL A C 1
ATOM 1794 O O . VAL A 1 224 ? -2.834 18.984 -1.301 1 98.62 224 VAL A O 1
ATOM 1797 N N . PHE A 1 225 ? -1.667 17.5 -0.114 1 98.75 225 PHE A N 1
ATOM 1798 C CA . PHE A 1 225 ? -2.166 17.812 1.22 1 98.75 225 PHE A CA 1
ATOM 1799 C C . PHE A 1 225 ? -1.268 18.828 1.911 1 98.75 225 PHE A C 1
ATOM 1801 O O . PHE A 1 225 ? -0.042 18.703 1.887 1 98.75 225 PHE A O 1
ATOM 1808 N N . VAL A 1 226 ? -1.819 19.859 2.551 1 98.94 226 VAL A N 1
ATOM 1809 C CA . VAL A 1 226 ? -1.069 20.891 3.264 1 98.94 226 VAL A CA 1
ATOM 1810 C C . VAL A 1 226 ? -1.699 21.141 4.633 1 98.94 226 VAL A C 1
ATOM 1812 O O . VAL A 1 226 ? -2.924 21.219 4.754 1 98.94 226 VAL A O 1
ATOM 1815 N N . ALA A 1 227 ? -0.887 21.234 5.68 1 98.94 227 ALA A N 1
ATOM 1816 C CA . ALA A 1 227 ? -1.376 21.578 7.008 1 98.94 227 ALA A CA 1
ATOM 1817 C C . ALA A 1 227 ? -0.274 22.234 7.848 1 98.94 227 ALA A C 1
ATOM 1819 O O . ALA A 1 227 ? 0.902 21.891 7.703 1 98.94 227 ALA A O 1
ATOM 1820 N N . PHE A 1 228 ? -0.656 23.062 8.727 1 98.81 228 PHE A N 1
ATOM 1821 C CA . PHE A 1 228 ? 0.308 23.734 9.586 1 98.81 228 PHE A CA 1
ATOM 1822 C C . PHE A 1 228 ? 1.008 22.734 10.5 1 98.81 228 PHE A C 1
ATOM 1824 O O . PHE A 1 228 ? 0.375 21.812 11.023 1 98.81 228 PHE A O 1
ATOM 1831 N N . ASN A 1 229 ? 2.371 23 10.75 1 98.81 229 ASN A N 1
ATOM 1832 C CA . ASN A 1 229 ? 3.016 22.234 11.812 1 98.81 229 ASN A CA 1
ATOM 1833 C C . ASN A 1 229 ? 3.834 23.141 12.734 1 98.81 229 ASN A C 1
ATOM 1835 O O . ASN A 1 229 ? 4.438 22.672 13.695 1 98.81 229 ASN A O 1
ATOM 1839 N N . GLN A 1 230 ? 3.775 24.453 12.453 1 98.62 230 GLN A N 1
ATOM 1840 C CA . GLN A 1 230 ? 4.426 25.438 13.32 1 98.62 230 GLN A CA 1
ATOM 1841 C C . GLN A 1 230 ? 3.949 26.844 13.008 1 98.62 230 GLN A C 1
ATOM 1843 O O . GLN A 1 230 ? 3.654 27.172 11.852 1 98.62 230 GLN A O 1
ATOM 1848 N N . PHE A 1 231 ? 3.861 27.719 14.016 1 98.38 231 PHE A N 1
ATOM 1849 C CA . PHE A 1 231 ? 3.713 29.141 13.75 1 98.38 231 PHE A CA 1
ATOM 1850 C C . PHE A 1 231 ? 4.176 29.969 14.945 1 98.38 231 PHE A C 1
ATOM 1852 O O . PHE A 1 231 ? 4.184 29.484 16.078 1 98.38 231 PHE A O 1
ATOM 1859 N N . ASP A 1 232 ? 4.613 31.078 14.688 1 98.06 232 ASP A N 1
ATOM 1860 C CA . ASP A 1 232 ? 4.961 32.156 15.602 1 98.06 232 ASP A CA 1
ATOM 1861 C C . ASP A 1 232 ? 4.363 33.5 15.133 1 98.06 232 ASP A C 1
ATOM 1863 O O . ASP A 1 232 ? 4.887 34.125 14.219 1 98.06 232 ASP A O 1
ATOM 1867 N N . ILE A 1 233 ? 3.287 33.906 15.734 1 97.81 233 ILE A N 1
ATOM 1868 C CA . ILE A 1 233 ? 2.504 35.062 15.289 1 97.81 233 ILE A CA 1
ATOM 1869 C C . ILE A 1 233 ? 2.283 36 16.453 1 97.81 233 ILE A C 1
ATOM 1871 O O . ILE A 1 233 ? 2.018 35.594 17.578 1 97.81 233 ILE A O 1
ATOM 1875 N N . ASP A 1 234 ? 2.355 37.219 16.125 1 96.94 234 ASP A N 1
ATOM 1876 C CA . ASP A 1 234 ? 2.125 38.281 17.109 1 96.94 234 ASP A CA 1
ATOM 1877 C C . ASP A 1 234 ? 0.653 38.344 17.516 1 96.94 234 ASP A C 1
ATOM 1879 O O . ASP A 1 234 ? -0.233 38.219 16.672 1 96.94 234 ASP A O 1
ATOM 1883 N N . CYS A 1 235 ? 0.388 38.656 18.797 1 95.56 235 CYS A N 1
ATOM 1884 C CA . CYS A 1 235 ? -0.987 38.625 19.281 1 95.56 235 CYS A CA 1
ATOM 1885 C C . CYS A 1 235 ? -1.64 40 19.203 1 95.56 235 CYS A C 1
ATOM 1887 O O . CYS A 1 235 ? -2.795 40.156 19.594 1 95.56 235 CYS A O 1
ATOM 1889 N N . LYS A 1 236 ? -0.944 40.938 18.781 1 93.94 236 LYS A N 1
ATOM 1890 C CA . LYS A 1 236 ? -1.448 42.312 18.797 1 93.94 236 LYS A CA 1
ATOM 1891 C C . LYS A 1 236 ? -2.387 42.562 17.625 1 93.94 236 LYS A C 1
ATOM 1893 O O . LYS A 1 236 ? -3.076 43.562 17.578 1 93.94 236 LYS A O 1
ATOM 1898 N N . ALA A 1 237 ? -2.354 41.688 16.656 1 92.62 237 ALA A N 1
ATOM 1899 C CA . ALA A 1 237 ? -3.289 41.75 15.531 1 92.62 237 ALA A CA 1
ATOM 1900 C C . ALA A 1 237 ? -3.996 40.406 15.359 1 92.62 237 ALA A C 1
ATOM 1902 O O . ALA A 1 237 ? -3.92 39.531 16.234 1 92.62 237 ALA A O 1
ATOM 1903 N N . GLY A 1 238 ? -4.707 40.219 14.297 1 93.19 238 GLY A N 1
ATOM 1904 C CA . GLY A 1 238 ? -5.422 38.969 14.055 1 93.19 238 GLY A CA 1
ATOM 1905 C C . GLY A 1 238 ? -4.512 37.812 13.664 1 93.19 238 GLY A C 1
ATOM 1906 O O . GLY A 1 238 ? -3.395 38.031 13.188 1 93.19 238 GLY A O 1
ATOM 1907 N N . PHE A 1 239 ? -4.961 36.625 14.008 1 96.81 239 PHE A N 1
ATOM 1908 C CA . PHE A 1 239 ? -4.312 35.438 13.523 1 96.81 239 PHE A CA 1
ATOM 1909 C C . PHE A 1 239 ? -4.777 35.094 12.109 1 96.81 239 PHE A C 1
ATOM 1911 O O . PHE A 1 239 ? -5.883 34.594 11.906 1 96.81 239 PHE A O 1
ATOM 1918 N N . ARG A 1 240 ? -3.967 35.469 11.133 1 97.88 240 ARG A N 1
ATOM 1919 C CA . ARG A 1 240 ? -4.254 35.188 9.727 1 97.88 240 ARG A CA 1
ATOM 1920 C C . ARG A 1 240 ? -3.115 34.438 9.07 1 97.88 240 ARG A C 1
ATOM 1922 O O . ARG A 1 240 ? -2.01 34.969 8.922 1 97.88 240 ARG A O 1
ATOM 1929 N N . LEU A 1 241 ? -3.373 33.219 8.727 1 98.69 241 LEU A N 1
ATOM 1930 C CA . LEU A 1 241 ? -2.342 32.344 8.18 1 98.69 241 LEU A CA 1
ATOM 1931 C C . LEU A 1 241 ? -2.918 31.422 7.094 1 98.69 241 LEU A C 1
ATOM 1933 O O . LEU A 1 241 ? -4.004 30.875 7.258 1 98.69 241 LEU A O 1
ATOM 1937 N N . ASN A 1 242 ? -2.27 31.375 5.926 1 98.88 242 ASN A N 1
ATOM 1938 C CA . ASN A 1 242 ? -2.652 30.516 4.805 1 98.88 242 ASN A CA 1
ATOM 1939 C C . ASN A 1 242 ? -1.446 29.797 4.211 1 98.88 242 ASN A C 1
ATOM 1941 O O . ASN A 1 242 ? -0.495 30.438 3.762 1 98.88 242 ASN A O 1
ATOM 1945 N N . ALA A 1 243 ? -1.413 28.516 4.266 1 98.94 243 ALA A N 1
ATOM 1946 C CA . ALA A 1 243 ? -0.408 27.688 3.607 1 98.94 243 ALA A CA 1
ATOM 1947 C C . ALA A 1 243 ? -1.01 26.938 2.426 1 98.94 243 ALA A C 1
ATOM 1949 O O . ALA A 1 243 ? -2.051 26.281 2.559 1 98.94 243 ALA A O 1
ATOM 1950 N N . TYR A 1 244 ? -0.465 27.031 1.273 1 98.75 244 TYR A N 1
ATOM 1951 C CA . TYR A 1 244 ? -0.968 26.375 0.076 1 98.75 244 TYR A CA 1
ATOM 1952 C C . TYR A 1 244 ? 0.151 26.156 -0.934 1 98.75 244 TYR A C 1
ATOM 1954 O O . TYR A 1 244 ? 1.306 26.5 -0.678 1 98.75 244 TYR A O 1
ATOM 1962 N N . VAL A 1 245 ? -0.2 25.406 -2.016 1 98.81 245 VAL A N 1
ATOM 1963 C CA . VAL A 1 245 ? 0.787 25.141 -3.057 1 98.81 245 VAL A CA 1
ATOM 1964 C C . VAL A 1 245 ? 0.21 25.516 -4.422 1 98.81 245 VAL A C 1
ATOM 1966 O O . VAL A 1 245 ? -1.01 25.547 -4.598 1 98.81 245 VAL A O 1
ATOM 1969 N N . ASP A 1 246 ? 1.068 25.859 -5.34 1 98.31 246 ASP A N 1
ATOM 1970 C CA . ASP A 1 246 ? 0.725 26 -6.754 1 98.31 246 ASP A CA 1
ATOM 1971 C C . ASP A 1 246 ? 1.86 25.5 -7.645 1 98.31 246 ASP A C 1
ATOM 1973 O O . ASP A 1 246 ? 2.811 24.875 -7.16 1 98.31 246 ASP A O 1
ATOM 1977 N N . ASN A 1 247 ? 1.648 25.531 -9.008 1 98.5 247 ASN A N 1
ATOM 1978 C CA . ASN A 1 247 ? 2.627 25.062 -9.977 1 98.5 247 ASN A CA 1
ATOM 1979 C C . ASN A 1 247 ? 3.021 23.609 -9.711 1 98.5 247 ASN A C 1
ATOM 1981 O O . ASN A 1 247 ? 4.207 23.266 -9.742 1 98.5 247 ASN A O 1
ATOM 1985 N N . VAL A 1 248 ? 2.061 22.828 -9.367 1 98.38 248 VAL A N 1
ATOM 1986 C CA . VAL A 1 248 ? 2.311 21.422 -9.086 1 98.38 248 VAL A CA 1
ATOM 1987 C C . VAL A 1 248 ? 2.566 20.672 -10.391 1 98.38 248 VAL A C 1
ATOM 1989 O O . VAL A 1 248 ? 1.786 20.781 -11.344 1 98.38 248 VAL A O 1
ATOM 1992 N N . SER A 1 249 ? 3.631 20.031 -10.516 1 97.94 249 SER A N 1
ATOM 1993 C CA . SER A 1 249 ? 4 19.156 -11.617 1 97.94 249 SER A CA 1
ATOM 1994 C C . SER A 1 249 ? 4.465 17.797 -11.109 1 97.94 249 SER A C 1
ATOM 1996 O O . SER A 1 249 ? 4.379 17.516 -9.914 1 97.94 249 SER A O 1
ATOM 1998 N N . MET A 1 250 ? 4.918 17 -12.008 1 96.62 250 MET A N 1
ATOM 1999 C CA . MET A 1 250 ? 5.414 15.68 -11.609 1 96.62 250 MET A CA 1
ATOM 2000 C C . MET A 1 250 ? 6.789 15.789 -10.969 1 96.62 250 MET A C 1
ATOM 2002 O O . MET A 1 250 ? 7.273 14.828 -10.359 1 96.62 250 MET A O 1
ATOM 2006 N N . LYS A 1 251 ? 7.395 16.969 -10.961 1 97.62 251 LYS A N 1
ATOM 2007 C CA . LYS A 1 251 ? 8.773 17.109 -10.508 1 97.62 251 LYS A CA 1
ATOM 2008 C C . LYS A 1 251 ? 8.852 17.953 -9.234 1 97.62 251 LYS A C 1
ATOM 2010 O O . LYS A 1 251 ? 9.867 17.922 -8.531 1 97.62 251 LYS A O 1
ATOM 2015 N N . GLY A 1 252 ? 7.844 18.75 -9.039 1 98.44 252 GLY A N 1
ATOM 2016 C CA . GLY A 1 252 ? 7.91 19.625 -7.891 1 98.44 252 GLY A CA 1
ATOM 2017 C C . GLY A 1 252 ? 6.719 20.562 -7.781 1 98.44 252 GLY A C 1
ATOM 2018 O O . GLY A 1 252 ? 5.695 20.344 -8.43 1 98.44 252 GLY A O 1
ATOM 2019 N N . LEU A 1 253 ? 6.812 21.547 -6.867 1 98.81 253 LEU A N 1
ATOM 2020 C CA . LEU A 1 253 ? 5.75 22.516 -6.609 1 98.81 253 LEU A CA 1
ATOM 2021 C C . LEU A 1 253 ? 6.312 23.781 -5.996 1 98.81 253 LEU A C 1
ATOM 2023 O O . LEU A 1 253 ? 7.504 23.859 -5.68 1 98.81 253 LEU A O 1
ATOM 2027 N N . THR A 1 254 ? 5.492 24.781 -5.945 1 98.88 254 THR A N 1
ATOM 2028 C CA . THR A 1 254 ? 5.781 25.984 -5.191 1 98.88 254 THR A CA 1
ATOM 2029 C C . THR A 1 254 ? 4.91 26.062 -3.939 1 98.88 254 THR A C 1
ATOM 2031 O O . THR A 1 254 ? 3.682 26.031 -4.027 1 98.88 254 THR A O 1
ATOM 2034 N N . TRP A 1 255 ? 5.527 26.109 -2.803 1 98.88 255 TRP A N 1
ATOM 2035 C CA . TRP A 1 255 ? 4.738 26.297 -1.589 1 98.88 255 TRP A CA 1
ATOM 2036 C C . TRP A 1 255 ? 4.602 27.766 -1.243 1 98.88 255 TRP A C 1
ATOM 2038 O O . TRP A 1 255 ? 5.453 28.578 -1.619 1 98.88 255 TRP A O 1
ATOM 2048 N N . HIS A 1 256 ? 3.494 28.109 -0.574 1 98.88 256 HIS A N 1
ATOM 2049 C CA . HIS A 1 256 ? 3.211 29.453 -0.058 1 98.88 256 HIS A CA 1
ATOM 2050 C C . HIS A 1 256 ? 2.773 29.391 1.402 1 98.88 256 HIS A C 1
ATOM 2052 O O . HIS A 1 256 ? 1.98 28.531 1.785 1 98.88 256 HIS A O 1
ATOM 2058 N N . ILE A 1 257 ? 3.355 30.234 2.213 1 98.88 257 ILE A N 1
ATOM 2059 C CA . ILE A 1 257 ? 2.863 30.531 3.553 1 98.88 257 ILE A CA 1
ATOM 2060 C C . ILE A 1 257 ? 2.711 32.031 3.725 1 98.88 257 ILE A C 1
ATOM 2062 O O . ILE A 1 257 ? 3.703 32.75 3.852 1 98.88 257 ILE A O 1
ATOM 2066 N N . ASP A 1 258 ? 1.461 32.438 3.762 1 98.75 258 ASP A N 1
ATOM 2067 C CA . ASP A 1 258 ? 1.176 33.844 3.674 1 98.75 258 ASP A CA 1
ATOM 2068 C C . ASP A 1 258 ? 0.308 34.312 4.844 1 98.75 258 ASP A C 1
ATOM 2070 O O . ASP A 1 258 ? -0.369 33.5 5.477 1 98.75 258 ASP A O 1
ATOM 2074 N N . THR A 1 259 ? 0.465 35.531 5.129 1 98.19 259 THR A N 1
ATOM 2075 C CA . THR A 1 259 ? -0.452 36.25 6 1 98.19 259 THR A CA 1
ATOM 2076 C C . THR A 1 259 ? -0.96 37.5 5.316 1 98.19 259 THR A C 1
ATOM 2078 O O . THR A 1 259 ? -0.627 37.781 4.16 1 98.19 259 THR A O 1
ATOM 2081 N N . TRP A 1 260 ? -1.908 38.219 5.871 1 97.38 260 TRP A N 1
ATOM 2082 C CA . TRP A 1 260 ? -2.447 39.438 5.258 1 97.38 260 TRP A CA 1
ATOM 2083 C C . TRP A 1 260 ? -2.895 40.438 6.32 1 97.38 260 TRP A C 1
ATOM 2085 O O . TRP A 1 260 ? -2.852 40.125 7.516 1 97.38 260 TRP A O 1
ATOM 2095 N N . HIS A 1 261 ? -3.189 41.656 5.82 1 96.06 261 HIS A N 1
ATOM 2096 C CA . HIS A 1 261 ? -3.602 42.781 6.652 1 96.06 261 HIS A CA 1
ATOM 2097 C C . HIS A 1 261 ? -2.51 43.188 7.648 1 96.06 261 HIS A C 1
ATOM 2099 O O . HIS A 1 261 ? -1.377 43.469 7.254 1 96.06 261 HIS A O 1
ATOM 2105 N N . ASP A 1 262 ? -2.805 43.25 8.984 1 95.56 262 ASP A N 1
ATOM 2106 C CA . ASP A 1 262 ? -1.865 43.781 9.969 1 95.56 262 ASP A CA 1
ATOM 2107 C C . ASP A 1 262 ? -1.222 42.656 10.781 1 95.56 262 ASP A C 1
ATOM 2109 O O . ASP A 1 262 ? -0.54 42.906 11.773 1 95.56 262 ASP A O 1
ATOM 2113 N N . THR A 1 263 ? -1.397 41.438 10.359 1 96.94 263 THR A N 1
ATOM 2114 C CA . THR A 1 263 ? -0.804 40.312 11.062 1 96.94 263 THR A CA 1
ATOM 2115 C C . THR A 1 263 ? 0.719 40.344 10.977 1 96.94 263 THR A C 1
ATOM 2117 O O . THR A 1 263 ? 1.278 40.625 9.914 1 96.94 263 THR A O 1
ATOM 2120 N N . VAL A 1 264 ? 1.374 40.188 12.055 1 97.5 264 VAL A N 1
ATOM 2121 C CA . VAL A 1 264 ? 2.828 40.062 12.102 1 97.5 264 VAL A CA 1
ATOM 2122 C C . VAL A 1 264 ? 3.221 38.594 12.234 1 97.5 264 VAL A C 1
ATOM 2124 O O . VAL A 1 264 ? 3.057 38 13.297 1 97.5 264 VAL A O 1
ATOM 2127 N N . LEU A 1 265 ? 3.768 38.031 11.172 1 98.25 265 LEU A N 1
ATOM 2128 C CA . LEU A 1 265 ? 4.168 36.625 11.102 1 98.25 265 LEU A CA 1
ATOM 2129 C C . LEU A 1 265 ? 5.676 36.469 11.289 1 98.25 265 LEU A C 1
ATOM 2131 O O . LEU A 1 265 ? 6.449 36.719 10.367 1 98.25 265 LEU A O 1
ATOM 2135 N N . TYR A 1 266 ? 6.07 36 12.453 1 98.31 266 TYR A N 1
ATOM 2136 C CA . TYR A 1 266 ? 7.492 35.781 12.672 1 98.31 266 TYR A CA 1
ATOM 2137 C C . TYR A 1 266 ? 7.973 34.562 11.93 1 98.31 266 TYR A C 1
ATOM 2139 O O . TYR A 1 266 ? 8.961 34.594 11.195 1 98.31 266 TYR A O 1
ATOM 2147 N N . SER A 1 267 ? 7.262 33.469 12.102 1 98.44 267 SER A N 1
ATOM 2148 C CA . SER A 1 267 ? 7.59 32.25 11.375 1 98.44 267 SER A CA 1
ATOM 2149 C C . SER A 1 267 ? 6.391 31.312 11.305 1 98.44 267 SER A C 1
ATOM 2151 O O . SER A 1 267 ? 5.469 31.406 12.117 1 98.44 267 SER A O 1
ATOM 2153 N N . ALA A 1 268 ? 6.355 30.5 10.297 1 98.81 268 ALA A N 1
ATOM 2154 C CA . ALA A 1 268 ? 5.383 29.422 10.156 1 98.81 268 ALA A CA 1
ATOM 2155 C C . ALA A 1 268 ? 5.938 28.281 9.305 1 98.81 268 ALA A C 1
ATOM 2157 O O . ALA A 1 268 ? 6.852 28.5 8.5 1 98.81 268 ALA A O 1
ATOM 2158 N N . ALA A 1 269 ? 5.469 27.109 9.555 1 98.88 269 ALA A N 1
ATOM 2159 C CA . ALA A 1 269 ? 5.82 25.922 8.773 1 98.88 269 ALA A CA 1
ATOM 2160 C C . ALA A 1 269 ? 4.586 25.094 8.453 1 98.88 269 ALA A C 1
ATOM 2162 O O . ALA A 1 269 ? 3.545 25.234 9.102 1 98.88 269 ALA A O 1
ATOM 2163 N N . ALA A 1 270 ? 4.691 24.312 7.41 1 98.94 270 ALA A N 1
ATOM 2164 C CA . ALA A 1 270 ? 3.584 23.469 6.98 1 98.94 270 ALA A CA 1
ATOM 2165 C C . ALA A 1 270 ? 4.09 22.109 6.492 1 98.94 270 ALA A C 1
ATOM 2167 O O . ALA A 1 270 ? 5.176 22.016 5.918 1 98.94 270 ALA A O 1
ATOM 2168 N N . THR A 1 271 ? 3.352 21.125 6.789 1 98.88 271 THR A N 1
ATOM 2169 C CA . THR A 1 271 ? 3.543 19.781 6.238 1 98.88 271 THR A CA 1
ATOM 2170 C C . THR A 1 271 ? 2.926 19.688 4.848 1 98.88 271 THR A C 1
ATOM 2172 O O . THR A 1 271 ? 1.784 20.094 4.633 1 98.88 271 THR A O 1
ATOM 2175 N N . ILE A 1 272 ? 3.682 19.172 3.926 1 98.75 272 ILE A N 1
ATOM 2176 C CA . ILE A 1 272 ? 3.229 18.891 2.568 1 98.75 272 ILE A CA 1
ATOM 2177 C C . ILE A 1 272 ? 3.312 17.391 2.293 1 98.75 272 ILE A C 1
ATOM 2179 O O . ILE A 1 272 ? 4.312 16.75 2.621 1 98.75 272 ILE A O 1
ATOM 2183 N N . ILE A 1 273 ? 2.268 16.844 1.786 1 98.75 273 ILE A N 1
ATOM 2184 C CA . ILE A 1 273 ? 2.262 15.469 1.299 1 98.75 273 ILE A CA 1
ATOM 2185 C C . ILE A 1 273 ? 1.724 15.43 -0.129 1 98.75 273 ILE A C 1
ATOM 2187 O O . ILE A 1 273 ? 0.582 15.82 -0.38 1 98.75 273 ILE A O 1
ATOM 2191 N N . ALA A 1 274 ? 2.555 15.039 -1.104 1 98.5 274 ALA A N 1
ATOM 2192 C CA . ALA A 1 274 ? 2.139 14.82 -2.488 1 98.5 274 ALA A CA 1
ATOM 2193 C C . ALA A 1 274 ? 1.908 13.344 -2.768 1 98.5 274 ALA A C 1
ATOM 2195 O O . ALA A 1 274 ? 2.76 12.508 -2.457 1 98.5 274 ALA A O 1
ATOM 2196 N N . VAL A 1 275 ? 0.7 13.078 -3.34 1 96.62 275 VAL A N 1
ATOM 2197 C CA . VAL A 1 275 ? 0.389 11.672 -3.584 1 96.62 275 VAL A CA 1
ATOM 2198 C C . VAL A 1 275 ? -0.267 11.516 -4.953 1 96.62 275 VAL A C 1
ATOM 2200 O O . VAL A 1 275 ? -0.924 12.438 -5.441 1 96.62 275 VAL A O 1
ATOM 2203 N N . HIS A 1 276 ? 0.003 10.328 -5.543 1 87.19 276 HIS A N 1
ATOM 2204 C CA . HIS A 1 276 ? -0.729 9.906 -6.73 1 87.19 276 HIS A CA 1
ATOM 2205 C C . HIS A 1 276 ? -1.121 8.438 -6.648 1 87.19 276 HIS A C 1
ATOM 2207 O O . HIS A 1 276 ? -0.262 7.57 -6.473 1 87.19 276 HIS A O 1
ATOM 2213 N N . TRP A 1 277 ? -2.406 8.172 -6.359 1 75.5 277 TRP A N 1
ATOM 2214 C CA . TRP A 1 277 ? -2.871 6.797 -6.523 1 75.5 277 TRP A CA 1
ATOM 2215 C C . TRP A 1 277 ? -4.203 6.754 -7.262 1 75.5 277 TRP A C 1
ATOM 2217 O O . TRP A 1 277 ? -4.926 7.754 -7.309 1 75.5 277 TRP A O 1
ATOM 2227 N N . MET B 1 1 ? 12.547 -0.81 -11.773 1 61.25 1 MET B N 1
ATOM 2228 C CA . MET B 1 1 ? 12.742 -2.236 -12.016 1 61.25 1 MET B CA 1
ATOM 2229 C C . MET B 1 1 ? 11.398 -2.945 -12.195 1 61.25 1 MET B C 1
ATOM 2231 O O . MET B 1 1 ? 10.406 -2.572 -11.57 1 61.25 1 MET B O 1
ATOM 2235 N N . SER B 1 2 ? 11.438 -3.914 -13.055 1 83.5 2 SER B N 1
ATOM 2236 C CA . SER B 1 2 ? 10.234 -4.711 -13.289 1 83.5 2 SER B CA 1
ATOM 2237 C C . SER B 1 2 ? 9.859 -5.512 -12.047 1 83.5 2 SER B C 1
ATOM 2239 O O . SER B 1 2 ? 10.719 -6.109 -11.398 1 83.5 2 SER B O 1
ATOM 2241 N N . PRO B 1 3 ? 8.664 -5.41 -11.602 1 92.88 3 PRO B N 1
ATOM 2242 C CA . PRO B 1 3 ? 8.219 -6.141 -10.414 1 92.88 3 PRO B CA 1
ATOM 2243 C C . PRO B 1 3 ? 8.156 -7.652 -10.633 1 92.88 3 PRO B C 1
ATOM 2245 O O . PRO B 1 3 ? 7.965 -8.414 -9.688 1 92.88 3 PRO B O 1
ATOM 2248 N N . VAL B 1 4 ? 8.375 -8.086 -11.906 1 96.56 4 VAL B N 1
ATOM 2249 C CA . VAL B 1 4 ? 8.32 -9.516 -12.203 1 96.56 4 VAL B CA 1
ATOM 2250 C C . VAL B 1 4 ? 9.648 -9.969 -12.812 1 96.56 4 VAL B C 1
ATOM 2252 O O . VAL B 1 4 ? 10.211 -9.281 -13.664 1 96.56 4 VAL B O 1
ATOM 2255 N N . PHE B 1 5 ? 10.133 -11.109 -12.367 1 96.75 5 PHE B N 1
ATOM 2256 C CA . PHE B 1 5 ? 11.336 -11.695 -12.938 1 96.75 5 PHE B CA 1
ATOM 2257 C C . PHE B 1 5 ? 11.102 -13.156 -13.312 1 96.75 5 PHE B C 1
ATOM 2259 O O . PHE B 1 5 ? 10.438 -13.891 -12.578 1 96.75 5 PHE B O 1
ATOM 2266 N N . SER B 1 6 ? 11.648 -13.516 -14.445 1 97.44 6 SER B N 1
ATOM 2267 C CA . SER B 1 6 ? 11.57 -14.898 -14.906 1 97.44 6 SER B CA 1
ATOM 2268 C C . SER B 1 6 ? 12.938 -15.562 -14.891 1 97.44 6 SER B C 1
ATOM 2270 O O . SER B 1 6 ? 13.883 -15.078 -15.516 1 97.44 6 SER B O 1
ATOM 2272 N N . PHE B 1 7 ? 13.039 -16.641 -14.156 1 98.12 7 PHE B N 1
ATOM 2273 C CA . PHE B 1 7 ? 14.258 -17.438 -14.172 1 98.12 7 PHE B CA 1
ATOM 2274 C C . PHE B 1 7 ? 14.102 -18.641 -15.102 1 98.12 7 PHE B C 1
ATOM 2276 O O . PHE B 1 7 ? 13.219 -19.469 -14.898 1 98.12 7 PHE B O 1
ATOM 2283 N N . ASP B 1 8 ? 14.945 -18.688 -16.062 1 97.81 8 ASP B N 1
ATOM 2284 C CA . ASP B 1 8 ? 14.938 -19.734 -17.078 1 97.81 8 ASP B CA 1
ATOM 2285 C C . ASP B 1 8 ? 16.172 -20.625 -16.953 1 97.81 8 ASP B C 1
ATOM 2287 O O . ASP B 1 8 ? 17.297 -20.156 -17.094 1 97.81 8 ASP B O 1
ATOM 2291 N N . THR B 1 9 ? 15.984 -21.922 -16.797 1 96.25 9 THR B N 1
ATOM 2292 C CA . THR B 1 9 ? 17.094 -22.828 -16.578 1 96.25 9 THR B CA 1
ATOM 2293 C C . THR B 1 9 ? 18.031 -22.859 -17.797 1 96.25 9 THR B C 1
ATOM 2295 O O . THR B 1 9 ? 19.219 -23.156 -17.656 1 96.25 9 THR B O 1
ATOM 2298 N N . THR B 1 10 ? 17.5 -22.531 -18.938 1 94.31 10 THR B N 1
ATOM 2299 C CA . THR B 1 10 ? 18.297 -22.594 -20.156 1 94.31 10 THR B CA 1
ATOM 2300 C C . THR B 1 10 ? 19.328 -21.469 -20.203 1 94.31 10 THR B C 1
ATOM 2302 O O . THR B 1 10 ? 20.25 -21.5 -21.016 1 94.31 10 THR B O 1
ATOM 2305 N N . THR B 1 11 ? 19.156 -20.484 -19.328 1 92.75 11 THR B N 1
ATOM 2306 C CA . THR B 1 11 ? 20.156 -19.438 -19.234 1 92.75 11 THR B CA 1
ATOM 2307 C C . THR B 1 11 ? 21.375 -19.922 -18.438 1 92.75 11 THR B C 1
ATOM 2309 O O . THR B 1 11 ? 22.422 -19.297 -18.453 1 92.75 11 THR B O 1
ATOM 2312 N N . VAL B 1 12 ? 21.25 -21.062 -17.75 1 91.56 12 VAL B N 1
ATOM 2313 C CA . VAL B 1 12 ? 22.297 -21.609 -16.906 1 91.56 12 VAL B CA 1
ATOM 2314 C C . VAL B 1 12 ? 22.969 -22.781 -17.625 1 91.56 12 VAL B C 1
ATOM 2316 O O . VAL B 1 12 ? 24.203 -22.906 -17.594 1 91.56 12 VAL B O 1
ATOM 2319 N N . HIS B 1 13 ? 22.188 -23.672 -18.266 1 85.75 13 HIS B N 1
ATOM 2320 C CA . HIS B 1 13 ? 22.734 -24.812 -18.984 1 85.75 13 HIS B CA 1
ATOM 2321 C C . HIS B 1 13 ? 21.859 -25.172 -20.188 1 85.75 13 HIS B C 1
ATOM 2323 O O . HIS B 1 13 ? 20.703 -24.781 -20.25 1 85.75 13 HIS B O 1
ATOM 2329 N N . SER B 1 14 ? 22.5 -26.016 -21.062 1 84.25 14 SER B N 1
ATOM 2330 C CA . SER B 1 14 ? 21.75 -26.531 -22.203 1 84.25 14 SER B CA 1
ATOM 2331 C C . SER B 1 14 ? 20.688 -27.531 -21.781 1 84.25 14 SER B C 1
ATOM 2333 O O . SER B 1 14 ? 20.828 -28.188 -20.734 1 84.25 14 SER B O 1
ATOM 2335 N N . TRP B 1 15 ? 19.641 -27.672 -22.562 1 82.12 15 TRP B N 1
ATOM 2336 C CA . TRP B 1 15 ? 18.547 -28.578 -22.281 1 82.12 15 TRP B CA 1
ATOM 2337 C C . TRP B 1 15 ? 19.031 -30.031 -22.219 1 82.12 15 TRP B C 1
ATOM 2339 O O . TRP B 1 15 ? 18.375 -30.891 -21.641 1 82.12 15 TRP B O 1
ATOM 2349 N N . GLU B 1 16 ? 20.094 -30.281 -22.719 1 80.62 16 GLU B N 1
ATOM 2350 C CA . GLU B 1 16 ? 20.641 -31.641 -22.797 1 80.62 16 GLU B CA 1
ATOM 2351 C C . GLU B 1 16 ? 21.234 -32.062 -21.453 1 80.62 16 GLU B C 1
ATOM 2353 O O . GLU B 1 16 ? 21.406 -33.281 -21.203 1 80.62 16 GLU B O 1
ATOM 2358 N N . ILE B 1 17 ? 21.625 -31.125 -20.75 1 76.38 17 ILE B N 1
ATOM 2359 C CA . ILE B 1 17 ? 22.25 -31.406 -19.469 1 76.38 17 ILE B CA 1
ATOM 2360 C C . ILE B 1 17 ? 21.25 -31.188 -18.328 1 76.38 17 ILE B C 1
ATOM 2362 O O . ILE B 1 17 ? 20.781 -30.062 -18.109 1 76.38 17 ILE B O 1
ATOM 2366 N N . SER B 1 18 ? 20.75 -32.344 -17.812 1 75.69 18 SER B N 1
ATOM 2367 C CA . SER B 1 18 ? 19.875 -32.219 -16.656 1 75.69 18 SER B CA 1
ATOM 2368 C C . SER B 1 18 ? 20.656 -32.25 -15.359 1 75.69 18 SER B C 1
ATOM 2370 O O . SER B 1 18 ? 21.609 -33.031 -15.219 1 75.69 18 SER B O 1
ATOM 2372 N N . GLN B 1 19 ? 20.422 -31.203 -14.539 1 83.81 19 GLN B N 1
ATOM 2373 C CA . GLN B 1 19 ? 21.031 -31.172 -13.211 1 83.81 19 GLN B CA 1
ATOM 2374 C C . GLN B 1 19 ? 19.984 -31.109 -12.117 1 83.81 19 GLN B C 1
ATOM 2376 O O . GLN B 1 19 ? 18.922 -30.516 -12.305 1 83.81 19 GLN B O 1
ATOM 2381 N N . PRO B 1 20 ? 20.281 -31.734 -11.023 1 87.88 20 PRO B N 1
ATOM 2382 C CA . PRO B 1 20 ? 19.297 -31.812 -9.938 1 87.88 20 PRO B CA 1
ATOM 2383 C C . PRO B 1 20 ? 18.906 -30.453 -9.383 1 87.88 20 PRO B C 1
ATOM 2385 O O . PRO B 1 20 ? 17.766 -30.25 -8.961 1 87.88 20 PRO B O 1
ATOM 2388 N N . ASP B 1 21 ? 19.875 -29.594 -9.344 1 92.88 21 ASP B N 1
ATOM 2389 C CA . ASP B 1 21 ? 19.625 -28.234 -8.898 1 92.88 21 ASP B CA 1
ATOM 2390 C C . ASP B 1 21 ? 20.188 -27.219 -9.883 1 92.88 21 ASP B C 1
ATOM 2392 O O . ASP B 1 21 ? 21.406 -27.031 -9.945 1 92.88 21 ASP B O 1
ATOM 2396 N N . THR B 1 22 ? 19.281 -26.656 -10.711 1 95.06 22 THR B N 1
ATOM 2397 C CA . THR B 1 22 ? 19.672 -25.516 -11.547 1 95.06 22 THR B CA 1
ATOM 2398 C C . THR B 1 22 ? 19.453 -24.203 -10.812 1 95.06 22 THR B C 1
ATOM 2400 O O . THR B 1 22 ? 18.312 -23.875 -10.438 1 95.06 22 THR B O 1
ATOM 2403 N N . SER B 1 23 ? 20.578 -23.438 -10.555 1 96.5 23 SER B N 1
ATOM 2404 C CA . SER B 1 23 ? 20.438 -22.219 -9.766 1 96.5 23 SER B CA 1
ATOM 2405 C C . SER B 1 23 ? 21.281 -21.094 -10.352 1 96.5 23 SER B C 1
ATOM 2407 O O . SER B 1 23 ? 22.203 -21.328 -11.125 1 96.5 23 SER B O 1
ATOM 2409 N N . ALA B 1 24 ? 20.875 -19.875 -10.094 1 96.88 24 ALA B N 1
ATOM 2410 C CA . ALA B 1 24 ? 21.609 -18.672 -10.469 1 96.88 24 ALA B CA 1
ATOM 2411 C C . ALA B 1 24 ? 21.344 -17.531 -9.484 1 96.88 24 ALA B C 1
ATOM 2413 O O . ALA B 1 24 ? 20.234 -17.406 -8.953 1 96.88 24 ALA B O 1
ATOM 2414 N N . THR B 1 25 ? 22.359 -16.766 -9.242 1 97.19 25 THR B N 1
ATOM 2415 C CA . THR B 1 25 ? 22.203 -15.523 -8.508 1 97.19 25 THR B CA 1
ATOM 2416 C C . THR B 1 25 ? 21.625 -14.43 -9.406 1 97.19 25 THR B C 1
ATOM 2418 O O . THR B 1 25 ? 22.141 -14.18 -10.5 1 97.19 25 THR B O 1
ATOM 2421 N N . VAL B 1 26 ? 20.547 -13.938 -9.008 1 95.75 26 VAL B N 1
ATOM 2422 C CA . VAL B 1 26 ? 19.906 -12.844 -9.727 1 95.75 26 VAL B CA 1
ATOM 2423 C C . VAL B 1 26 ? 20.141 -11.531 -8.984 1 95.75 26 VAL B C 1
ATOM 2425 O O . VAL B 1 26 ? 19.734 -11.391 -7.828 1 95.75 26 VAL B O 1
ATOM 2428 N N . ASN B 1 27 ? 20.734 -10.547 -9.609 1 95.62 27 ASN B N 1
ATOM 2429 C CA . ASN B 1 27 ? 20.922 -9.219 -9.047 1 95.62 27 ASN B CA 1
ATOM 2430 C C . ASN B 1 27 ? 19.766 -8.289 -9.375 1 95.62 27 ASN B C 1
ATOM 2432 O O . ASN B 1 27 ? 19.344 -8.188 -10.531 1 95.62 27 ASN B O 1
ATOM 2436 N N . PHE B 1 28 ? 19.312 -7.66 -8.336 1 94.81 28 PHE B N 1
ATOM 2437 C CA . PHE B 1 28 ? 18.234 -6.691 -8.555 1 94.81 28 PHE B CA 1
ATOM 2438 C C . PHE B 1 28 ? 18.781 -5.414 -9.18 1 94.81 28 PHE B C 1
ATOM 2440 O O . PHE B 1 28 ? 19.922 -5.02 -8.898 1 94.81 28 PHE B O 1
ATOM 2447 N N . HIS B 1 29 ? 18.031 -4.758 -10.086 1 88.94 29 HIS B N 1
ATOM 2448 C CA . HIS B 1 29 ? 18.453 -3.553 -10.781 1 88.94 29 HIS B CA 1
ATOM 2449 C C . HIS B 1 29 ? 18.844 -2.451 -9.797 1 88.94 29 HIS B C 1
ATOM 2451 O O . HIS B 1 29 ? 19.844 -1.767 -9.984 1 88.94 29 HIS B O 1
ATOM 2457 N N . ARG B 1 30 ? 18.047 -2.186 -8.789 1 90.31 30 ARG B N 1
ATOM 2458 C CA . ARG B 1 30 ? 18.312 -1.287 -7.668 1 90.31 30 ARG B CA 1
ATOM 2459 C C . ARG B 1 30 ? 18.094 -1.989 -6.332 1 90.31 30 ARG B C 1
ATOM 2461 O O . ARG B 1 30 ? 17.109 -2.721 -6.168 1 90.31 30 ARG B O 1
ATOM 2468 N N . PRO B 1 31 ? 19.031 -1.688 -5.426 1 95.19 31 PRO B N 1
ATOM 2469 C CA . PRO B 1 31 ? 18.828 -2.314 -4.117 1 95.19 31 PRO B CA 1
ATOM 2470 C C . PRO B 1 31 ? 17.562 -1.821 -3.418 1 95.19 31 PRO B C 1
ATOM 2472 O O . PRO B 1 31 ? 17.234 -0.638 -3.508 1 95.19 31 PRO B O 1
ATOM 2475 N N . TYR B 1 32 ? 16.922 -2.766 -2.787 1 96.12 32 TYR B N 1
ATOM 2476 C CA . TYR B 1 32 ? 15.82 -2.412 -1.906 1 96.12 32 TYR B CA 1
ATOM 2477 C C . TYR B 1 32 ? 16.328 -1.874 -0.575 1 96.12 32 TYR B C 1
ATOM 2479 O O . TYR B 1 32 ? 17.5 -2.041 -0.241 1 96.12 32 TYR B O 1
ATOM 2487 N N . VAL B 1 33 ? 15.492 -1.264 0.184 1 96.94 33 VAL B N 1
ATOM 2488 C CA . VAL B 1 33 ? 15.883 -0.747 1.492 1 96.94 33 VAL B CA 1
ATOM 2489 C C . VAL B 1 33 ? 16.031 -1.901 2.48 1 96.94 33 VAL B C 1
ATOM 2491 O O . VAL B 1 33 ? 16.703 -1.766 3.508 1 96.94 33 VAL B O 1
ATOM 2494 N N . ALA B 1 34 ? 15.43 -3.006 2.238 1 98 34 ALA B N 1
ATOM 2495 C CA . ALA B 1 34 ? 15.477 -4.293 2.926 1 98 34 ALA B CA 1
ATOM 2496 C C . ALA B 1 34 ? 15.156 -5.438 1.966 1 98 34 ALA B C 1
ATOM 2498 O O . ALA B 1 34 ? 14.664 -5.211 0.859 1 98 34 ALA B O 1
ATOM 2499 N N . PRO B 1 35 ? 15.484 -6.664 2.312 1 98.06 35 PRO B N 1
ATOM 2500 C CA . PRO B 1 35 ? 15.172 -7.77 1.404 1 98.06 35 PRO B CA 1
ATOM 2501 C C . PRO B 1 35 ? 13.695 -7.809 1.012 1 98.06 35 PRO B C 1
ATOM 2503 O O . PRO B 1 35 ? 12.82 -7.691 1.873 1 98.06 35 PRO B O 1
ATOM 2506 N N . PRO B 1 36 ? 13.391 -7.941 -0.249 1 97.69 36 PRO B N 1
ATOM 2507 C CA . PRO B 1 36 ? 12 -8.055 -0.709 1 97.69 36 PRO B CA 1
ATOM 2508 C C . PRO B 1 36 ? 11.398 -9.43 -0.42 1 97.69 36 PRO B C 1
ATOM 2510 O O . PRO B 1 36 ? 12.102 -10.344 -0.002 1 97.69 36 PRO B O 1
ATOM 2513 N N . ARG B 1 37 ? 10.172 -9.586 -0.46 1 97.88 37 ARG B N 1
ATOM 2514 C CA . ARG B 1 37 ? 9.484 -10.867 -0.516 1 97.88 37 ARG B CA 1
ATOM 2515 C C . ARG B 1 37 ? 9.297 -11.328 -1.958 1 97.88 37 ARG B C 1
ATOM 2517 O O . ARG B 1 37 ? 8.984 -10.523 -2.836 1 97.88 37 ARG B O 1
ATOM 2524 N N . LEU B 1 38 ? 9.484 -12.57 -2.258 1 98.44 38 LEU B N 1
ATOM 2525 C CA . LEU B 1 38 ? 9.539 -13.031 -3.639 1 98.44 38 LEU B CA 1
ATOM 2526 C C . LEU B 1 38 ? 8.625 -14.242 -3.846 1 98.44 38 LEU B C 1
ATOM 2528 O O . LEU B 1 38 ? 9.102 -15.344 -4.129 1 98.44 38 LEU B O 1
ATOM 2532 N N . PRO B 1 39 ? 7.293 -14.062 -3.732 1 98.62 39 PRO B N 1
ATOM 2533 C CA . PRO B 1 39 ? 6.461 -15.188 -4.172 1 98.62 39 PRO B CA 1
ATOM 2534 C C . PRO B 1 39 ? 6.793 -15.648 -5.59 1 98.62 39 PRO B C 1
ATOM 2536 O O . PRO B 1 39 ? 7.105 -14.82 -6.453 1 98.62 39 PRO B O 1
ATOM 2539 N N . HIS B 1 40 ? 6.758 -16.922 -5.836 1 98.75 40 HIS B N 1
ATOM 2540 C CA . HIS B 1 40 ? 7.207 -17.469 -7.113 1 98.75 40 HIS B CA 1
ATOM 2541 C C . HIS B 1 40 ? 6.449 -18.75 -7.469 1 98.75 40 HIS B C 1
ATOM 2543 O O . HIS B 1 40 ? 5.93 -19.422 -6.586 1 98.75 40 HIS B O 1
ATOM 2549 N N . GLY B 1 41 ? 6.289 -18.984 -8.68 1 98.81 41 GLY B N 1
ATOM 2550 C CA . GLY B 1 41 ? 5.602 -20.141 -9.203 1 98.81 41 GLY B CA 1
ATOM 2551 C C . GLY B 1 41 ? 6.152 -20.609 -10.539 1 98.81 41 GLY B C 1
ATOM 2552 O O . GLY B 1 41 ? 6.84 -19.844 -11.234 1 98.81 41 GLY B O 1
ATOM 2553 N N . LEU B 1 42 ? 5.879 -21.812 -10.906 1 98.88 42 LEU B N 1
ATOM 2554 C CA . LEU B 1 42 ? 6.359 -22.422 -12.148 1 98.88 42 LEU B CA 1
ATOM 2555 C C . LEU B 1 42 ? 5.418 -22.109 -13.305 1 98.88 42 LEU B C 1
ATOM 2557 O O . LEU B 1 42 ? 4.199 -22.234 -13.172 1 98.88 42 LEU B O 1
ATOM 2561 N N . ARG B 1 43 ? 6.008 -21.703 -14.469 1 98.62 43 ARG B N 1
ATOM 2562 C CA . ARG B 1 43 ? 5.109 -21.375 -15.57 1 98.62 43 ARG B CA 1
ATOM 2563 C C . ARG B 1 43 ? 5.5 -22.141 -16.828 1 98.62 43 ARG B C 1
ATOM 2565 O O . ARG B 1 43 ? 4.766 -22.141 -17.828 1 98.62 43 ARG B O 1
ATOM 2572 N N . LYS B 1 44 ? 6.629 -22.812 -16.828 1 98.81 44 LYS B N 1
ATOM 2573 C CA . LYS B 1 44 ? 7.039 -23.688 -17.938 1 98.81 44 LYS B CA 1
ATOM 2574 C C . LYS B 1 44 ? 7.801 -24.906 -17.406 1 98.81 44 LYS B C 1
ATOM 2576 O O . LYS B 1 44 ? 8.664 -24.781 -16.547 1 98.81 44 LYS B O 1
ATOM 2581 N N . LEU B 1 45 ? 7.469 -26.016 -17.953 1 98.12 45 LEU B N 1
ATOM 2582 C CA . LEU B 1 45 ? 8.18 -27.234 -17.625 1 98.12 45 LEU B CA 1
ATOM 2583 C C . LEU B 1 45 ? 8.289 -28.156 -18.844 1 98.12 45 LEU B C 1
ATOM 2585 O O . LEU B 1 45 ? 7.328 -28.297 -19.594 1 98.12 45 LEU B O 1
ATOM 2589 N N . ASP B 1 46 ? 9.422 -28.719 -19 1 96.94 46 ASP B N 1
ATOM 2590 C CA . ASP B 1 46 ? 9.711 -29.703 -20.047 1 96.94 46 ASP B CA 1
ATOM 2591 C C . ASP B 1 46 ? 10.367 -30.953 -19.438 1 96.94 46 ASP B C 1
ATOM 2593 O O . ASP B 1 46 ? 11.578 -30.953 -19.188 1 96.94 46 ASP B O 1
ATOM 2597 N N . PHE B 1 47 ? 9.594 -31.938 -19.297 1 94.06 47 PHE B N 1
ATOM 2598 C CA . PHE B 1 47 ? 10.094 -33.188 -18.75 1 94.06 47 PHE B CA 1
ATOM 2599 C C . PHE B 1 47 ? 10.102 -34.281 -19.828 1 94.06 47 PHE B C 1
ATOM 2601 O O . PHE B 1 47 ? 9.273 -34.25 -20.75 1 94.06 47 PHE B O 1
ATOM 2608 N N . GLY B 1 48 ? 10.977 -35.219 -19.625 1 82 48 GLY B N 1
ATOM 2609 C CA . GLY B 1 48 ? 10.945 -36.438 -20.422 1 82 48 GLY B CA 1
ATOM 2610 C C . GLY B 1 48 ? 9.984 -37.469 -19.891 1 82 48 GLY B C 1
ATOM 2611 O O . GLY B 1 48 ? 9.312 -37.25 -18.875 1 82 48 GLY B O 1
ATOM 2612 N N . ARG B 1 49 ? 9.859 -38.562 -20.562 1 83.88 49 ARG B N 1
ATOM 2613 C CA . ARG B 1 49 ? 8.984 -39.656 -20.188 1 83.88 49 ARG B CA 1
ATOM 2614 C C . ARG B 1 49 ? 9.758 -40.719 -19.406 1 83.88 49 ARG B C 1
ATOM 2616 O O . ARG B 1 49 ? 10.977 -40.844 -19.531 1 83.88 49 ARG B O 1
ATOM 2623 N N . GLY B 1 50 ? 8.953 -41.438 -18.547 1 85.06 50 GLY B N 1
ATOM 2624 C CA . GLY B 1 50 ? 9.516 -42.625 -17.953 1 85.06 50 GLY B CA 1
ATOM 2625 C C . GLY B 1 50 ? 9.906 -42.438 -16.5 1 85.06 50 GLY B C 1
ATOM 2626 O O . GLY B 1 50 ? 10.359 -43.406 -15.859 1 85.06 50 GLY B O 1
ATOM 2627 N N . TRP B 1 51 ? 9.75 -41.25 -16.047 1 89.12 51 TRP B N 1
ATOM 2628 C CA . TRP B 1 51 ? 10.086 -40.969 -14.648 1 89.12 51 TRP B CA 1
ATOM 2629 C C . TRP B 1 51 ? 8.961 -40.188 -13.969 1 89.12 51 TRP B C 1
ATOM 2631 O O . TRP B 1 51 ? 8.102 -39.625 -14.633 1 89.12 51 TRP B O 1
ATOM 2641 N N . ASN B 1 52 ? 8.969 -40.25 -12.594 1 94.19 52 ASN B N 1
ATOM 2642 C CA . ASN B 1 52 ? 8.086 -39.312 -11.875 1 94.19 52 ASN B CA 1
ATOM 2643 C C . ASN B 1 52 ? 8.383 -37.875 -12.227 1 94.19 52 ASN B C 1
ATOM 2645 O O . ASN B 1 52 ? 9.516 -37.531 -12.578 1 94.19 52 ASN B O 1
ATOM 2649 N N . ILE B 1 53 ? 7.402 -37.094 -12.203 1 95.44 53 ILE B N 1
ATOM 2650 C CA . ILE B 1 53 ? 7.57 -35.656 -12.383 1 95.44 53 ILE B CA 1
ATOM 2651 C C . ILE B 1 53 ? 7.824 -35 -11.023 1 95.44 53 ILE B C 1
ATOM 2653 O O . ILE B 1 53 ? 6.895 -34.812 -10.242 1 95.44 53 ILE B O 1
ATOM 2657 N N . ARG B 1 54 ? 9.102 -34.688 -10.789 1 96.38 54 ARG B N 1
ATOM 2658 C CA . ARG B 1 54 ? 9.523 -34.125 -9.516 1 96.38 54 ARG B CA 1
ATOM 2659 C C . ARG B 1 54 ? 10.203 -32.781 -9.711 1 96.38 54 ARG B C 1
ATOM 2661 O O . ARG B 1 54 ? 11.281 -32.719 -10.312 1 96.38 54 ARG B O 1
ATOM 2668 N N . VAL B 1 55 ? 9.555 -31.734 -9.195 1 97.62 55 VAL B N 1
ATOM 2669 C CA . VAL B 1 55 ? 10.133 -30.406 -9.398 1 97.62 55 VAL B CA 1
ATOM 2670 C C . VAL B 1 55 ? 9.727 -29.5 -8.242 1 97.62 55 VAL B C 1
ATOM 2672 O O . VAL B 1 55 ? 8.641 -29.641 -7.672 1 97.62 55 VAL B O 1
ATOM 2675 N N . GLN B 1 56 ? 10.602 -28.594 -7.891 1 97.94 56 GLN B N 1
ATOM 2676 C CA . GLN B 1 56 ? 10.352 -27.594 -6.871 1 97.94 56 GLN B CA 1
ATOM 2677 C C . GLN B 1 56 ? 11.125 -26.312 -7.164 1 97.94 56 GLN B C 1
ATOM 2679 O O . GLN B 1 56 ? 12.312 -26.359 -7.496 1 97.94 56 GLN B O 1
ATOM 2684 N N . SER B 1 57 ? 10.43 -25.234 -7.113 1 98.38 57 SER B N 1
ATOM 2685 C CA . SER B 1 57 ? 11.109 -23.953 -7.176 1 98.38 57 SER B CA 1
ATOM 2686 C C . SER B 1 57 ? 11.461 -23.438 -5.785 1 98.38 57 SER B C 1
ATOM 2688 O O . SER B 1 57 ? 10.781 -23.766 -4.809 1 98.38 57 SER B O 1
ATOM 2690 N N . ALA B 1 58 ? 12.508 -22.688 -5.699 1 98.5 58 ALA B N 1
ATOM 2691 C CA . ALA B 1 58 ? 12.922 -22.062 -4.445 1 98.5 58 ALA B CA 1
ATOM 2692 C C . ALA B 1 58 ? 13.711 -20.781 -4.707 1 98.5 58 ALA B C 1
ATOM 2694 O O . ALA B 1 58 ? 14.359 -20.641 -5.746 1 98.5 58 ALA B O 1
ATOM 2695 N N . ILE B 1 59 ? 13.57 -19.875 -3.852 1 98.5 59 ILE B N 1
ATOM 2696 C CA . ILE B 1 59 ? 14.414 -18.688 -3.814 1 98.5 59 ILE B CA 1
ATOM 2697 C C . ILE B 1 59 ? 15.008 -18.516 -2.416 1 98.5 59 ILE B C 1
ATOM 2699 O O . ILE B 1 59 ? 14.273 -18.469 -1.428 1 98.5 59 ILE B O 1
ATOM 2703 N N . ASP B 1 60 ? 16.312 -18.484 -2.33 1 97.88 60 ASP B N 1
ATOM 2704 C CA . ASP B 1 60 ? 16.953 -18.344 -1.022 1 97.88 60 ASP B CA 1
ATOM 2705 C C . ASP B 1 60 ? 18.031 -17.266 -1.058 1 97.88 60 ASP B C 1
ATOM 2707 O O . ASP B 1 60 ? 18.141 -16.516 -2.033 1 97.88 60 ASP B O 1
ATOM 2711 N N . ASN B 1 61 ? 18.672 -17.016 0.101 1 98.38 61 ASN B N 1
ATOM 2712 C CA . ASN B 1 61 ? 19.672 -15.977 0.247 1 98.38 61 ASN B CA 1
ATOM 2713 C C . ASN B 1 61 ? 19.172 -14.633 -0.269 1 98.38 61 ASN B C 1
ATOM 2715 O O . ASN B 1 61 ? 19.844 -13.977 -1.074 1 98.38 61 ASN B O 1
ATOM 2719 N N . ILE B 1 62 ? 17.969 -14.32 0.073 1 98.5 62 ILE B N 1
ATOM 2720 C CA . ILE B 1 62 ? 17.359 -13.078 -0.379 1 98.5 62 ILE B CA 1
ATOM 2721 C C . ILE B 1 62 ? 17.984 -11.891 0.356 1 98.5 62 ILE B C 1
ATOM 2723 O O . ILE B 1 62 ? 17.844 -11.766 1.574 1 98.5 62 ILE B O 1
ATOM 2727 N N . GLN B 1 63 ? 18.656 -11.07 -0.317 1 98.19 63 GLN B N 1
ATOM 2728 C CA . GLN B 1 63 ? 19.281 -9.844 0.168 1 98.19 63 GLN B CA 1
ATOM 2729 C C . GLN B 1 63 ? 18.609 -8.617 -0.439 1 98.19 63 GLN B C 1
ATOM 2731 O O . GLN B 1 63 ? 17.641 -8.734 -1.191 1 98.19 63 GLN B O 1
ATOM 2736 N N . LYS B 1 64 ? 19.172 -7.441 -0.095 1 97.31 64 LYS B N 1
ATOM 2737 C CA . LYS B 1 64 ? 18.625 -6.195 -0.618 1 97.31 64 LYS B CA 1
ATOM 2738 C C . LYS B 1 64 ? 18.891 -6.059 -2.113 1 97.31 64 LYS B C 1
ATOM 2740 O O . LYS B 1 64 ? 18.172 -5.363 -2.82 1 97.31 64 LYS B O 1
ATOM 2745 N N . ASP B 1 65 ? 19.969 -6.777 -2.584 1 97.06 65 ASP B N 1
ATOM 2746 C CA . ASP B 1 65 ? 20.391 -6.484 -3.951 1 97.06 65 ASP B CA 1
ATOM 2747 C C . ASP B 1 65 ? 20.438 -7.758 -4.793 1 97.06 65 ASP B C 1
ATOM 2749 O O . ASP B 1 65 ? 20.703 -7.703 -5.996 1 97.06 65 ASP B O 1
ATOM 2753 N N . SER B 1 66 ? 20.109 -8.914 -4.18 1 97.69 66 SER B N 1
ATOM 2754 C CA . SER B 1 66 ? 20.203 -10.148 -4.953 1 97.69 66 SER B CA 1
ATOM 2755 C C . SER B 1 66 ? 19.469 -11.289 -4.27 1 97.69 66 SER B C 1
ATOM 2757 O O . SER B 1 66 ? 19.078 -11.18 -3.105 1 97.69 66 SER B O 1
ATOM 2759 N N . ALA B 1 67 ? 19.25 -12.32 -4.973 1 98.44 67 ALA B N 1
ATOM 2760 C CA . ALA B 1 67 ? 18.688 -13.578 -4.469 1 98.44 67 ALA B CA 1
ATOM 2761 C C . ALA B 1 67 ? 19.141 -14.75 -5.332 1 98.44 67 ALA B C 1
ATOM 2763 O O . ALA B 1 67 ? 19.594 -14.57 -6.465 1 98.44 67 ALA B O 1
ATOM 2764 N N . VAL B 1 68 ? 19.062 -15.922 -4.805 1 98.69 68 VAL B N 1
ATOM 2765 C CA . VAL B 1 68 ? 19.422 -17.125 -5.555 1 98.69 68 VAL B CA 1
ATOM 2766 C C . VAL B 1 68 ? 18.172 -17.891 -5.938 1 98.69 68 VAL B C 1
ATOM 2768 O O . VAL B 1 68 ? 17.391 -18.297 -5.066 1 98.69 68 VAL B O 1
ATOM 2771 N N . TYR B 1 69 ? 17.969 -18.078 -7.203 1 98.62 69 TYR B N 1
ATOM 2772 C CA . TYR B 1 69 ? 16.812 -18.797 -7.75 1 98.62 69 TYR B CA 1
ATOM 2773 C C . TYR B 1 69 ? 17.172 -20.234 -8.07 1 98.62 69 TYR B C 1
ATOM 2775 O O . TYR B 1 69 ? 18.25 -20.516 -8.586 1 98.62 69 TYR B O 1
ATOM 2783 N N . HIS B 1 70 ? 16.219 -21.125 -7.691 1 98.38 70 HIS B N 1
ATOM 2784 C CA . HIS B 1 70 ? 16.438 -22.547 -7.914 1 98.38 70 HIS B CA 1
ATOM 2785 C C . HIS B 1 70 ? 15.242 -23.188 -8.609 1 98.38 70 HIS B C 1
ATOM 2787 O O . HIS B 1 70 ? 14.094 -22.859 -8.297 1 98.38 70 HIS B O 1
ATOM 2793 N N . ILE B 1 71 ? 15.492 -24.047 -9.531 1 98.06 71 ILE B N 1
ATOM 2794 C CA . ILE B 1 71 ? 14.578 -25.109 -9.914 1 98.06 71 ILE B CA 1
ATOM 2795 C C . ILE B 1 71 ? 15.234 -26.469 -9.656 1 98.06 71 ILE B C 1
ATOM 2797 O O . ILE B 1 71 ? 16.266 -26.781 -10.258 1 98.06 71 ILE B O 1
ATOM 2801 N N . ILE B 1 72 ? 14.562 -27.141 -8.773 1 97.56 72 ILE B N 1
ATOM 2802 C CA . ILE B 1 72 ? 15.18 -28.344 -8.203 1 97.56 72 ILE B CA 1
ATOM 2803 C C . ILE B 1 72 ? 14.398 -29.578 -8.641 1 97.56 72 ILE B C 1
ATOM 2805 O O . ILE B 1 72 ? 13.172 -29.562 -8.672 1 97.56 72 ILE B O 1
ATOM 2809 N N . THR B 1 73 ? 15.078 -30.609 -9.031 1 95.88 73 THR B N 1
ATOM 2810 C CA . THR B 1 73 ? 14.539 -31.953 -9.242 1 95.88 73 THR B CA 1
ATOM 2811 C C . THR B 1 73 ? 15.273 -32.969 -8.375 1 95.88 73 THR B C 1
ATOM 2813 O O . THR B 1 73 ? 16.328 -32.688 -7.828 1 95.88 73 THR B O 1
ATOM 2816 N N . TRP B 1 74 ? 14.734 -34.094 -8.172 1 94.38 74 TRP B N 1
ATOM 2817 C CA . TRP B 1 74 ? 15.414 -35.094 -7.355 1 94.38 74 TRP B CA 1
ATOM 2818 C C . TRP B 1 74 ? 15.164 -36.5 -7.895 1 94.38 74 TRP B C 1
ATOM 2820 O O . TRP B 1 74 ? 14.328 -36.688 -8.789 1 94.38 74 TRP B O 1
ATOM 2830 N N . LEU B 1 75 ? 15.977 -37.469 -7.383 1 92.56 75 LEU B N 1
ATOM 2831 C CA . LEU B 1 75 ? 15.977 -38.875 -7.781 1 92.56 75 LEU B CA 1
ATOM 2832 C C . LEU B 1 75 ? 16.219 -39 -9.281 1 92.56 75 LEU B C 1
ATOM 2834 O O . LEU B 1 75 ? 17.219 -38.5 -9.805 1 92.56 75 LEU B O 1
ATOM 2838 N N . ASP B 1 76 ? 15.414 -39.719 -10.086 1 90.69 76 ASP B N 1
ATOM 2839 C CA . ASP B 1 76 ? 15.734 -40.062 -11.469 1 90.69 76 ASP B CA 1
ATOM 2840 C C . ASP B 1 76 ? 15.039 -39.125 -12.453 1 90.69 76 ASP B C 1
ATOM 2842 O O . ASP B 1 76 ? 15.102 -39.344 -13.664 1 90.69 76 ASP B O 1
ATOM 2846 N N . THR B 1 77 ? 14.438 -38.125 -11.945 1 92.94 77 THR B N 1
ATOM 2847 C CA . THR B 1 77 ? 13.688 -37.219 -12.797 1 92.94 77 THR B CA 1
ATOM 2848 C C . THR B 1 77 ? 14.625 -36.438 -13.727 1 92.94 77 THR B C 1
ATOM 2850 O O . THR B 1 77 ? 15.695 -36 -13.297 1 92.94 77 THR B O 1
ATOM 2853 N N . LYS B 1 78 ? 14.273 -36.281 -14.969 1 89.31 78 LYS B N 1
ATOM 2854 C CA . LYS B 1 78 ? 15.031 -35.5 -15.938 1 89.31 78 LYS B CA 1
ATOM 2855 C C . LYS B 1 78 ? 14.242 -34.281 -16.391 1 89.31 78 LYS B C 1
ATOM 2857 O O . LYS B 1 78 ? 13.258 -34.406 -17.109 1 89.31 78 LYS B O 1
ATOM 2862 N N . LEU B 1 79 ? 14.734 -33.125 -16.047 1 93.75 79 LEU B N 1
ATOM 2863 C CA . LEU B 1 79 ? 14.156 -31.859 -16.453 1 93.75 79 LEU B CA 1
ATOM 2864 C C . LEU B 1 79 ? 14.984 -31.219 -17.578 1 93.75 79 LEU B C 1
ATOM 2866 O O . LEU B 1 79 ? 16.156 -30.922 -17.391 1 93.75 79 LEU B O 1
ATOM 2870 N N . TYR B 1 80 ? 14.336 -31.062 -18.719 1 93.62 80 TYR B N 1
ATOM 2871 C CA . TYR B 1 80 ? 15.023 -30.453 -19.859 1 93.62 80 TYR B CA 1
ATOM 2872 C C . TYR B 1 80 ? 15.055 -28.938 -19.734 1 93.62 80 TYR B C 1
ATOM 2874 O O . TYR B 1 80 ? 16.078 -28.312 -20.031 1 93.62 80 TYR B O 1
ATOM 2882 N N . SER B 1 81 ? 13.969 -28.359 -19.328 1 95.25 81 SER B N 1
ATOM 2883 C CA . SER B 1 81 ? 13.906 -26.922 -19.125 1 95.25 81 SER B CA 1
ATOM 2884 C C . SER B 1 81 ? 12.75 -26.531 -18.219 1 95.25 81 SER B C 1
ATOM 2886 O O . SER B 1 81 ? 11.75 -27.25 -18.125 1 95.25 81 SER B O 1
ATOM 2888 N N . GLY B 1 82 ? 12.898 -25.469 -17.484 1 97.38 82 GLY B N 1
ATOM 2889 C CA . GLY B 1 82 ? 11.875 -24.891 -16.609 1 97.38 82 GLY B CA 1
ATOM 2890 C C . GLY B 1 82 ? 12.008 -23.391 -16.438 1 97.38 82 GLY B C 1
ATOM 2891 O O . GLY B 1 82 ? 13.109 -22.844 -16.531 1 97.38 82 GLY B O 1
ATOM 2892 N N . ILE B 1 83 ? 10.883 -22.75 -16.266 1 98.62 83 ILE B N 1
ATOM 2893 C CA . ILE B 1 83 ? 10.867 -21.328 -15.969 1 98.62 83 ILE B CA 1
ATOM 2894 C C . ILE B 1 83 ? 10.008 -21.062 -14.734 1 98.62 83 ILE B C 1
ATOM 2896 O O . ILE B 1 83 ? 8.93 -21.641 -14.586 1 98.62 83 ILE B O 1
ATOM 2900 N N . LEU B 1 84 ? 10.539 -20.344 -13.789 1 98.5 84 LEU B N 1
ATOM 2901 C CA . LEU B 1 84 ? 9.703 -19.797 -12.727 1 98.5 84 LEU B CA 1
ATOM 2902 C C . LEU B 1 84 ? 9.586 -18.281 -12.844 1 98.5 84 LEU B C 1
ATOM 2904 O O . LEU B 1 84 ? 10.523 -17.625 -13.305 1 98.5 84 LEU B O 1
ATOM 2908 N N . ASP B 1 85 ? 8.398 -17.75 -12.586 1 98.75 85 ASP B N 1
ATOM 2909 C CA . ASP B 1 85 ? 8.195 -16.328 -12.391 1 98.75 85 ASP B CA 1
ATOM 2910 C C . ASP B 1 85 ? 8.211 -15.961 -10.906 1 98.75 85 ASP B C 1
ATOM 2912 O O . ASP B 1 85 ? 7.703 -16.719 -10.07 1 98.75 85 ASP B O 1
ATOM 2916 N N . SER B 1 86 ? 8.789 -14.875 -10.594 1 98.38 86 SER B N 1
ATOM 2917 C CA . SER B 1 86 ? 8.703 -14.305 -9.258 1 98.38 86 SER B CA 1
ATOM 2918 C C . SER B 1 86 ? 8.117 -12.898 -9.297 1 98.38 86 SER B C 1
ATOM 2920 O O . SER B 1 86 ? 8.367 -12.133 -10.227 1 98.38 86 SER B O 1
ATOM 2922 N N . LEU B 1 87 ? 7.234 -12.594 -8.406 1 98 87 LEU B N 1
ATOM 2923 C CA . LEU B 1 87 ? 6.754 -11.234 -8.18 1 98 87 LEU B CA 1
ATOM 2924 C C . LEU B 1 87 ? 7.531 -10.562 -7.059 1 98 87 LEU B C 1
ATOM 2926 O O . LEU B 1 87 ? 7.465 -11 -5.906 1 98 87 LEU B O 1
ATOM 2930 N N . ASN B 1 88 ? 8.234 -9.539 -7.363 1 96.38 88 ASN B N 1
ATOM 2931 C CA . ASN B 1 88 ? 9.047 -8.836 -6.375 1 96.38 88 ASN B CA 1
ATOM 2932 C C . ASN B 1 88 ? 8.219 -7.84 -5.566 1 96.38 88 ASN B C 1
ATOM 2934 O O . ASN B 1 88 ? 7.836 -6.785 -6.078 1 96.38 88 ASN B O 1
ATOM 2938 N N . LEU B 1 89 ? 8.016 -8.164 -4.34 1 97 89 LEU B N 1
ATOM 2939 C CA . LEU B 1 89 ? 7.301 -7.27 -3.436 1 97 89 LEU B CA 1
ATOM 2940 C C . LEU B 1 89 ? 8.273 -6.488 -2.562 1 97 89 LEU B C 1
ATOM 2942 O O . LEU B 1 89 ? 8.906 -7.055 -1.666 1 97 89 LEU B O 1
ATOM 2946 N N . ALA B 1 90 ? 8.359 -5.211 -2.887 1 96.38 90 ALA B N 1
ATOM 2947 C CA . ALA B 1 90 ? 9.234 -4.336 -2.113 1 96.38 90 ALA B CA 1
ATOM 2948 C C . ALA B 1 90 ? 8.828 -4.305 -0.644 1 96.38 90 ALA B C 1
ATOM 2950 O O . ALA B 1 90 ? 7.672 -4.594 -0.309 1 96.38 90 ALA B O 1
ATOM 2951 N N . PRO B 1 91 ? 9.758 -3.918 0.235 1 96.75 91 PRO B N 1
ATOM 2952 C CA . PRO B 1 91 ? 9.422 -3.805 1.655 1 96.75 91 PRO B CA 1
ATOM 2953 C C . PRO B 1 91 ? 8.219 -2.9 1.903 1 96.75 91 PRO B C 1
ATOM 2955 O O . PRO B 1 91 ? 7.469 -3.107 2.863 1 96.75 91 PRO B O 1
ATOM 2958 N N . ALA B 1 92 ? 7.906 -1.981 1.02 1 96.12 92 ALA B N 1
ATOM 2959 C CA . ALA B 1 92 ? 6.824 -1.011 1.186 1 96.12 92 ALA B CA 1
ATOM 2960 C C . ALA B 1 92 ? 5.469 -1.647 0.909 1 96.12 92 ALA B C 1
ATOM 2962 O O . ALA B 1 92 ? 4.43 -1.104 1.295 1 96.12 92 ALA B O 1
ATOM 2963 N N . ASN B 1 93 ? 5.441 -2.768 0.171 1 95.88 93 ASN B N 1
ATOM 2964 C CA . ASN B 1 93 ? 4.18 -3.395 -0.209 1 95.88 93 ASN B CA 1
ATOM 2965 C C . ASN B 1 93 ? 3.555 -4.152 0.959 1 95.88 93 ASN B C 1
ATOM 2967 O O . ASN B 1 93 ? 3.211 -5.328 0.829 1 95.88 93 ASN B O 1
ATOM 2971 N N . LEU B 1 94 ? 3.318 -3.455 2.004 1 96.19 94 LEU B N 1
ATOM 2972 C CA . LEU B 1 94 ? 2.791 -4.051 3.225 1 96.19 94 LEU B CA 1
ATOM 2973 C C . LEU B 1 94 ? 1.308 -4.375 3.076 1 96.19 94 LEU B C 1
ATOM 2975 O O . LEU B 1 94 ? 0.745 -5.117 3.887 1 96.19 94 LEU B O 1
ATOM 2979 N N . ASP B 1 95 ? 0.675 -3.781 2.033 1 96.44 95 ASP B N 1
ATOM 2980 C CA . ASP B 1 95 ? -0.741 -4.02 1.772 1 96.44 95 ASP B CA 1
ATOM 2981 C C . ASP B 1 95 ? -0.949 -5.344 1.042 1 96.44 95 ASP B C 1
ATOM 2983 O O . ASP B 1 95 ? -2.084 -5.797 0.879 1 96.44 95 ASP B O 1
ATOM 2987 N N . ILE B 1 96 ? 0.103 -6.012 0.587 1 97.69 96 ILE B N 1
ATOM 2988 C CA . ILE B 1 96 ? 0.048 -7.289 -0.115 1 97.69 96 ILE B CA 1
ATOM 2989 C C . ILE B 1 96 ? 0.664 -8.383 0.754 1 97.69 96 ILE B C 1
ATOM 2991 O O . ILE B 1 96 ? 1.776 -8.227 1.263 1 97.69 96 ILE B O 1
ATOM 2995 N N . LEU B 1 97 ? -0.055 -9.445 0.944 1 98.38 97 LEU B N 1
ATOM 2996 C CA . LEU B 1 97 ? 0.442 -10.586 1.706 1 98.38 97 LEU B CA 1
ATOM 2997 C C . LEU B 1 97 ? 0.731 -11.766 0.787 1 98.38 97 LEU B C 1
ATOM 2999 O O . LEU B 1 97 ? 0.104 -11.906 -0.265 1 98.38 97 LEU B O 1
ATOM 3003 N N . CYS B 1 98 ? 1.697 -12.531 1.132 1 98.56 98 CYS B N 1
ATOM 3004 C CA . CYS B 1 98 ? 2.018 -13.734 0.368 1 98.56 98 CYS B CA 1
ATOM 3005 C C . CYS B 1 98 ? 2.578 -14.828 1.274 1 98.56 98 CYS B C 1
ATOM 3007 O O . CYS B 1 98 ? 2.914 -14.562 2.432 1 98.56 98 CYS B O 1
ATOM 3009 N N . GLY B 1 99 ? 2.568 -16 0.826 1 98.12 99 GLY B N 1
ATOM 3010 C CA . GLY B 1 99 ? 3.086 -17.156 1.552 1 98.12 99 GLY B CA 1
ATOM 3011 C C . GLY B 1 99 ? 3.049 -18.438 0.744 1 98.12 99 GLY B C 1
ATOM 3012 O O . GLY B 1 99 ? 2.867 -18.406 -0.475 1 98.12 99 GLY B O 1
ATOM 3013 N N . GLY B 1 100 ? 3.391 -19.469 1.39 1 96.62 100 GLY B N 1
ATOM 3014 C CA . GLY B 1 100 ? 3.412 -20.766 0.751 1 96.62 100 GLY B CA 1
ATOM 3015 C C . GLY B 1 100 ? 3.01 -21.906 1.685 1 96.62 100 GLY B C 1
ATOM 3016 O O . GLY B 1 100 ? 2.975 -21.719 2.904 1 96.62 100 GLY B O 1
ATOM 3017 N N . HIS B 1 101 ? 2.639 -22.938 1.104 1 95.19 101 HIS B N 1
ATOM 3018 C CA . HIS B 1 101 ? 2.287 -24.172 1.805 1 95.19 101 HIS B CA 1
ATOM 3019 C C . HIS B 1 101 ? 2.717 -25.391 1.01 1 95.19 101 HIS B C 1
ATOM 3021 O O . HIS B 1 101 ? 2.654 -25.391 -0.221 1 95.19 101 HIS B O 1
ATOM 3027 N N . SER B 1 102 ? 3.197 -26.328 1.685 1 93 102 SER B N 1
ATOM 3028 C CA . SER B 1 102 ? 3.561 -27.594 1.049 1 93 102 SER B CA 1
ATOM 3029 C C . SER B 1 102 ? 2.842 -28.766 1.7 1 93 102 SER B C 1
ATOM 3031 O O . SER B 1 102 ? 2.568 -28.75 2.902 1 93 102 SER B O 1
ATOM 3033 N N . ARG B 1 103 ? 2.576 -29.719 0.935 1 87.88 103 ARG B N 1
ATOM 3034 C CA . ARG B 1 103 ? 1.897 -30.922 1.404 1 87.88 103 ARG B CA 1
ATOM 3035 C C . ARG B 1 103 ? 2.637 -32.188 0.957 1 87.88 103 ARG B C 1
ATOM 3037 O O . ARG B 1 103 ? 2.945 -32.344 -0.227 1 87.88 103 ARG B O 1
ATOM 3044 N N . ASN B 1 104 ? 2.879 -33.031 1.916 1 83.81 104 ASN B N 1
ATOM 3045 C CA . ASN B 1 104 ? 3.334 -34.375 1.619 1 83.81 104 ASN B CA 1
ATOM 3046 C C . ASN B 1 104 ? 2.162 -35.344 1.48 1 83.81 104 ASN B C 1
ATOM 3048 O O . ASN B 1 104 ? 1.395 -35.531 2.426 1 83.81 104 ASN B O 1
ATOM 3052 N N . CYS B 1 105 ? 1.843 -35.875 0.341 1 73.19 105 CYS B N 1
ATOM 3053 C CA . CYS B 1 105 ? 0.646 -36.656 0.045 1 73.19 105 CYS B CA 1
ATOM 3054 C C . CYS B 1 105 ? 0.928 -38.156 0.152 1 73.19 105 CYS B C 1
ATOM 3056 O O . CYS B 1 105 ? 0.075 -38.969 -0.187 1 73.19 105 CYS B O 1
ATOM 3058 N N . LEU B 1 106 ? 2.033 -38.594 0.538 1 64 106 LEU B N 1
ATOM 3059 C CA . LEU B 1 106 ? 2.434 -40 0.542 1 64 106 LEU B CA 1
ATOM 3060 C C . LEU B 1 106 ? 1.491 -40.844 1.405 1 64 106 LEU B C 1
ATOM 3062 O O . LEU B 1 106 ? 1.198 -42 1.079 1 64 106 LEU B O 1
ATOM 3066 N N . SER B 1 107 ? 1.045 -40.25 2.412 1 57.09 107 SER B N 1
ATOM 3067 C CA . SER B 1 107 ? 0.323 -41.125 3.354 1 57.09 107 SER B CA 1
ATOM 3068 C C . SER B 1 107 ? -1.16 -41.188 3.004 1 57.09 107 SER B C 1
ATOM 3070 O O . SER B 1 107 ? -1.791 -42.25 3.18 1 57.09 107 SER B O 1
ATOM 3072 N N . ASP B 1 108 ? -1.754 -40.062 2.562 1 59.88 108 ASP B N 1
ATOM 3073 C CA . ASP B 1 108 ? -3.182 -40.125 2.26 1 59.88 108 ASP B CA 1
ATOM 3074 C C . ASP B 1 108 ? -3.504 -39.344 0.997 1 59.88 108 ASP B C 1
ATOM 3076 O O . ASP B 1 108 ? -3.898 -38.156 1.072 1 59.88 108 ASP B O 1
ATOM 3080 N N . PRO B 1 109 ? -3.25 -40 -0.18 1 56.62 109 PRO B N 1
ATOM 3081 C CA . PRO B 1 109 ? -3.422 -39.312 -1.46 1 56.62 109 PRO B CA 1
ATOM 3082 C C . PRO B 1 109 ? -4.844 -38.812 -1.663 1 56.62 109 PRO B C 1
ATOM 3084 O O . PRO B 1 109 ? -5.078 -37.969 -2.535 1 56.62 109 PRO B O 1
ATOM 3087 N N . LYS B 1 110 ? -5.883 -39.438 -1.034 1 55.78 110 LYS B N 1
ATOM 3088 C CA . LYS B 1 110 ? -7.293 -39.156 -1.285 1 55.78 110 LYS B CA 1
ATOM 3089 C C . LYS B 1 110 ? -7.805 -38.062 -0.35 1 55.78 110 LYS B C 1
ATOM 3091 O O . LYS B 1 110 ? -8.977 -37.688 -0.408 1 55.78 110 LYS B O 1
ATOM 3096 N N . SER B 1 111 ? -6.965 -37.625 0.445 1 55.16 111 SER B N 1
ATOM 3097 C CA . SER B 1 111 ? -7.551 -36.688 1.409 1 55.16 111 SER B CA 1
ATOM 30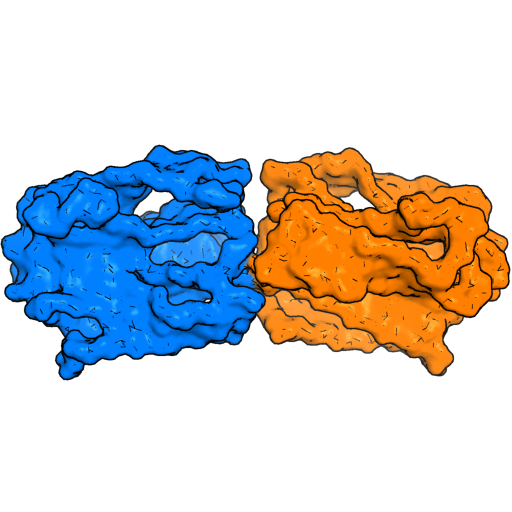98 C C . SER B 1 111 ? -7.453 -35.25 0.921 1 55.16 111 SER B C 1
ATOM 3100 O O . SER B 1 111 ? -6.379 -34.812 0.52 1 55.16 111 SER B O 1
ATOM 3102 N N . PRO B 1 112 ? -8.758 -34.812 0.443 1 55.94 112 PRO B N 1
ATOM 3103 C CA . PRO B 1 112 ? -8.711 -33.375 0.207 1 55.94 112 PRO B CA 1
ATOM 3104 C C . PRO B 1 112 ? -7.875 -32.656 1.248 1 55.94 112 PRO B C 1
ATOM 3106 O O . PRO B 1 112 ? -7.938 -32.969 2.438 1 55.94 112 PRO B O 1
ATOM 3109 N N . SER B 1 113 ? -6.68 -32.125 0.901 1 74.38 113 SER B N 1
ATOM 3110 C CA . SER B 1 113 ? -5.918 -31.484 1.969 1 74.38 113 SER B CA 1
ATOM 3111 C C . SER B 1 113 ? -6.156 -29.984 1.993 1 74.38 113 SER B C 1
ATOM 3113 O O . SER B 1 113 ? -5.5 -29.234 1.27 1 74.38 113 SER B O 1
ATOM 3115 N N . ASP B 1 114 ? -7.477 -29.688 2.379 1 88 114 ASP B N 1
ATOM 3116 C CA . ASP B 1 114 ? -7.812 -28.281 2.607 1 88 114 ASP B CA 1
ATOM 3117 C C . ASP B 1 114 ? -7.18 -27.781 3.898 1 88 114 ASP B C 1
ATOM 3119 O O . ASP B 1 114 ? -7.141 -28.484 4.902 1 88 114 ASP B O 1
ATOM 3123 N N . VAL B 1 115 ? -6.531 -26.703 3.773 1 93.94 115 VAL B N 1
ATOM 3124 C CA . VAL B 1 115 ? -5.93 -26.094 4.957 1 93.94 115 VAL B CA 1
ATOM 3125 C C . VAL B 1 115 ? -6.336 -24.625 5.055 1 93.94 115 VAL B C 1
ATOM 3127 O O . VAL B 1 115 ? -6.363 -23.922 4.043 1 93.94 115 VAL B O 1
ATOM 3130 N N . ARG B 1 116 ? -6.691 -24.203 6.254 1 97 116 ARG B N 1
ATOM 3131 C CA . ARG B 1 116 ? -6.984 -22.781 6.477 1 97 116 ARG B CA 1
ATOM 3132 C C . ARG B 1 116 ? -5.703 -21.984 6.641 1 97 116 ARG B C 1
ATOM 3134 O O . ARG B 1 116 ? -4.852 -22.312 7.465 1 97 116 ARG B O 1
ATOM 3141 N N . ILE B 1 117 ? -5.496 -21.016 5.844 1 97.94 117 ILE B N 1
ATOM 3142 C CA . ILE B 1 117 ? -4.395 -20.062 5.941 1 97.94 117 ILE B CA 1
ATOM 3143 C C . ILE B 1 117 ? -4.891 -18.766 6.59 1 97.94 117 ILE B C 1
ATOM 3145 O O . ILE B 1 117 ? -5.781 -18.109 6.055 1 97.94 117 ILE B O 1
ATOM 3149 N N . ASN B 1 118 ? -4.391 -18.406 7.707 1 98.38 118 ASN B N 1
ATOM 3150 C CA . ASN B 1 118 ? -4.715 -17.141 8.352 1 98.38 118 ASN 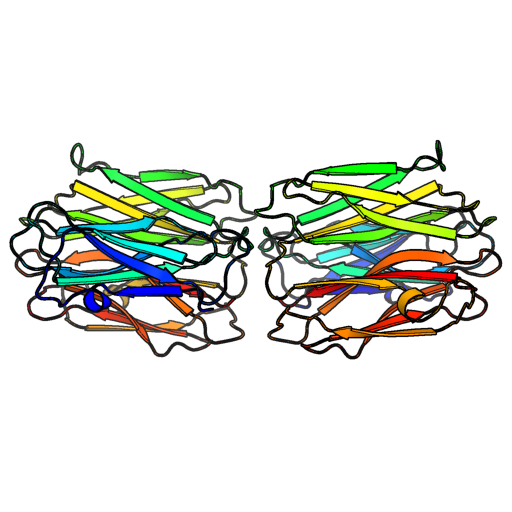B CA 1
ATOM 3151 C C . ASN B 1 118 ? -3.727 -16.047 7.969 1 98.38 118 ASN B C 1
ATOM 3153 O O . ASN B 1 118 ? -2.514 -16.266 7.992 1 98.38 118 ASN B O 1
ATOM 3157 N N . PHE B 1 119 ? -4.262 -14.898 7.594 1 98.06 119 PHE B N 1
ATOM 3158 C CA . PHE B 1 119 ? -3.398 -13.773 7.281 1 98.06 119 PHE B CA 1
ATOM 3159 C C . PHE B 1 119 ? -2.697 -13.258 8.531 1 98.06 119 PHE B C 1
ATOM 3161 O O . PHE B 1 119 ? -3.268 -13.289 9.625 1 98.06 119 PHE B O 1
ATOM 3168 N N . GLU B 1 120 ? -1.484 -12.789 8.43 1 95.19 120 GLU B N 1
ATOM 3169 C CA . GLU B 1 120 ? -0.738 -12.203 9.539 1 95.19 120 GLU B CA 1
ATOM 3170 C C . GLU B 1 120 ? -1.485 -11.016 10.133 1 95.19 120 GLU B C 1
ATOM 3172 O O . GLU B 1 120 ? -1.434 -10.789 11.344 1 95.19 120 GLU B O 1
ATOM 3177 N N . ARG B 1 121 ? -2.133 -10.258 9.32 1 94.44 121 ARG B N 1
ATOM 3178 C CA . ARG B 1 121 ? -3.014 -9.141 9.672 1 94.44 121 ARG B CA 1
ATOM 3179 C C . ARG B 1 121 ? -4.273 -9.156 8.812 1 94.44 121 ARG B C 1
ATOM 3181 O O . ARG B 1 121 ? -4.215 -9.445 7.617 1 94.44 121 ARG B O 1
ATOM 3188 N N . PRO B 1 122 ? -5.352 -8.797 9.438 1 96.88 122 PRO B N 1
ATOM 3189 C CA . PRO B 1 122 ? -6.59 -8.82 8.648 1 96.88 122 PRO B CA 1
ATOM 3190 C C . PRO B 1 122 ? -6.656 -7.691 7.621 1 96.88 122 PRO B C 1
ATOM 3192 O O . PRO B 1 122 ? -6.082 -6.621 7.836 1 96.88 122 PRO B O 1
ATOM 3195 N N . PHE B 1 123 ? -7.293 -7.98 6.516 1 98.31 123 PHE B N 1
ATOM 3196 C CA . PHE B 1 123 ? -7.688 -6.938 5.574 1 98.31 123 PHE B CA 1
ATOM 3197 C C . PHE B 1 123 ? -8.938 -6.211 6.062 1 98.31 123 PHE B C 1
ATOM 3199 O O . PHE B 1 123 ? -9.539 -6.602 7.062 1 98.31 123 PHE B O 1
ATOM 3206 N N . VAL B 1 124 ? -9.281 -5.125 5.418 1 98 124 VAL B N 1
ATOM 3207 C CA . VAL B 1 124 ? -10.484 -4.375 5.777 1 98 124 VAL B CA 1
ATOM 3208 C C . VAL B 1 124 ? -11.719 -5.105 5.262 1 98 124 VAL B C 1
ATOM 3210 O O . VAL B 1 124 ? -12.703 -5.258 5.988 1 98 124 VAL B O 1
ATOM 3213 N N . THR B 1 125 ? -11.734 -5.535 4.039 1 98.31 125 THR B N 1
ATOM 3214 C CA . THR B 1 125 ? -12.711 -6.387 3.367 1 98.31 125 THR B CA 1
ATOM 3215 C C . THR B 1 125 ? -12.047 -7.641 2.809 1 98.31 125 THR B C 1
ATOM 3217 O O . THR B 1 125 ? -10.82 -7.707 2.709 1 98.31 125 THR B O 1
ATOM 3220 N N . PRO B 1 126 ? -12.828 -8.68 2.572 1 98.69 126 PRO B N 1
ATOM 3221 C CA . PRO B 1 126 ? -12.188 -9.859 1.985 1 98.69 126 PRO B CA 1
ATOM 3222 C C . PRO B 1 126 ? -11.305 -9.516 0.789 1 98.69 126 PRO B C 1
ATOM 3224 O O . PRO B 1 126 ? -11.766 -8.875 -0.159 1 98.69 126 PRO B O 1
ATOM 3227 N N . PRO B 1 127 ? -10.086 -9.953 0.789 1 98.75 127 PRO B N 1
ATOM 3228 C CA . PRO B 1 127 ? -9.141 -9.648 -0.293 1 98.75 127 PRO B CA 1
ATOM 3229 C C . PRO B 1 127 ? -9.352 -10.531 -1.523 1 98.75 127 PRO B C 1
ATOM 3231 O O . PRO B 1 127 ? -10.172 -11.453 -1.496 1 98.75 127 PRO B O 1
ATOM 3234 N N . LYS B 1 128 ? -8.664 -10.188 -2.578 1 98.56 128 LYS B N 1
ATOM 3235 C CA . LYS B 1 128 ? -8.422 -11.133 -3.66 1 98.56 128 LYS B CA 1
ATOM 3236 C C . LYS B 1 128 ? -7.266 -12.07 -3.324 1 98.56 128 LYS B C 1
ATOM 3238 O O . LYS B 1 128 ? -6.258 -11.633 -2.766 1 98.56 128 LYS B O 1
ATOM 3243 N N . VAL B 1 129 ? -7.43 -13.336 -3.582 1 98.88 129 VAL B N 1
ATOM 3244 C CA . VAL B 1 129 ? -6.402 -14.336 -3.309 1 98.88 129 VAL B CA 1
ATOM 3245 C C . VAL B 1 129 ? -6.125 -15.156 -4.57 1 98.88 129 VAL B C 1
ATOM 3247 O O . VAL B 1 129 ? -7.055 -15.625 -5.23 1 98.88 129 VAL B O 1
ATOM 3250 N N . VAL B 1 130 ? -4.902 -15.281 -4.918 1 98.81 130 VAL B N 1
ATOM 3251 C CA . VAL B 1 130 ? -4.512 -16.172 -6.008 1 98.81 130 VAL B CA 1
ATOM 3252 C C . VAL B 1 130 ? -3.551 -17.234 -5.488 1 98.81 130 VAL B C 1
ATOM 3254 O O . VAL B 1 130 ? -2.812 -17 -4.527 1 98.81 130 VAL B O 1
ATOM 3257 N N . VAL B 1 131 ? -3.557 -18.375 -6.117 1 98.81 131 VAL B N 1
ATOM 3258 C CA . VAL B 1 131 ? -2.721 -19.516 -5.734 1 98.81 131 VAL B CA 1
ATOM 3259 C C . VAL B 1 131 ? -2.082 -20.125 -6.98 1 98.81 131 VAL B C 1
ATOM 3261 O O . VAL B 1 131 ? -2.633 -20.031 -8.078 1 98.81 131 VAL B O 1
ATOM 3264 N N . PHE B 1 132 ? -0.934 -20.688 -6.855 1 98.88 132 PHE B N 1
ATOM 3265 C CA . PHE B 1 132 ? -0.187 -21.25 -7.973 1 98.88 132 PHE B CA 1
ATOM 3266 C C . PHE B 1 132 ? 0.826 -22.281 -7.488 1 98.88 132 PHE B C 1
ATOM 3268 O O . PHE B 1 132 ? 1.194 -22.297 -6.312 1 98.88 132 PHE B O 1
ATOM 3275 N N . PHE B 1 133 ? 1.321 -23.109 -8.328 1 98.56 133 PHE B N 1
ATOM 3276 C CA . PHE B 1 133 ? 2.232 -24.188 -7.953 1 98.56 133 PHE B CA 1
ATOM 3277 C C . PHE B 1 133 ? 3.68 -23.719 -8 1 98.56 133 PHE B C 1
ATOM 3279 O O . PHE B 1 133 ? 4.098 -23.078 -8.969 1 98.56 133 PHE B O 1
ATOM 3286 N N . GLY B 1 134 ? 4.383 -24.062 -6.926 1 98.69 134 GLY B N 1
ATOM 3287 C CA . GLY B 1 134 ? 5.828 -23.922 -6.902 1 98.69 134 GLY B CA 1
ATOM 3288 C C . GLY B 1 134 ? 6.562 -25.234 -7.074 1 98.69 134 GLY B C 1
ATOM 3289 O O . GLY B 1 134 ? 7.777 -25.25 -7.277 1 98.69 134 GLY B O 1
ATOM 3290 N N . GLY B 1 135 ? 5.805 -26.375 -6.992 1 98.12 135 GLY B N 1
ATOM 3291 C CA . GLY B 1 135 ? 6.422 -27.672 -7.137 1 98.12 135 GLY B CA 1
ATOM 3292 C C . GLY B 1 135 ? 5.449 -28.828 -6.914 1 98.12 135 GLY B C 1
ATOM 3293 O O . GLY B 1 135 ? 4.359 -28.625 -6.379 1 98.12 135 GLY B O 1
ATOM 3294 N N . PHE B 1 136 ? 5.863 -29.984 -7.367 1 96.5 136 PHE B N 1
ATOM 3295 C CA . PHE B 1 136 ? 5.07 -31.188 -7.156 1 96.5 136 PHE B CA 1
ATOM 3296 C C . PHE B 1 136 ? 5.883 -32.438 -7.469 1 96.5 136 PHE B C 1
ATOM 3298 O O . PHE B 1 136 ? 6.922 -32.344 -8.133 1 96.5 136 PHE B O 1
ATOM 3305 N N . ASP B 1 137 ? 5.434 -33.531 -6.961 1 95.88 137 ASP B N 1
ATOM 3306 C CA . ASP B 1 137 ? 5.926 -34.875 -7.211 1 95.88 137 ASP B CA 1
ATOM 3307 C C . ASP B 1 137 ? 4.777 -35.812 -7.551 1 95.88 137 ASP B C 1
ATOM 3309 O O . ASP B 1 137 ? 3.975 -36.156 -6.68 1 95.88 137 ASP B O 1
ATOM 3313 N N . LEU B 1 138 ? 4.742 -36.25 -8.789 1 94.5 138 LEU B N 1
ATOM 3314 C CA . LEU B 1 138 ? 3.654 -37.094 -9.281 1 94.5 138 LEU B CA 1
ATOM 3315 C C . LEU B 1 138 ? 4.191 -38.375 -9.898 1 94.5 138 LEU B C 1
ATOM 3317 O O . LEU B 1 138 ? 5.211 -38.375 -10.594 1 94.5 138 LEU B O 1
ATOM 3321 N N . CYS B 1 139 ? 3.453 -39.375 -9.672 1 93.56 139 CYS B N 1
ATOM 3322 C CA . CYS B 1 139 ? 3.844 -40.688 -10.164 1 93.56 139 CYS B CA 1
ATOM 3323 C C . CYS B 1 139 ? 3.754 -40.75 -11.688 1 93.56 139 CYS B C 1
ATOM 3325 O O . CYS B 1 139 ? 2.818 -40.219 -12.281 1 93.56 139 CYS B O 1
ATOM 3327 N N . GLN B 1 140 ? 4.648 -41.469 -12.344 1 93.75 140 GLN B N 1
ATOM 3328 C CA . GLN B 1 140 ? 4.762 -41.5 -13.797 1 93.75 140 GLN B CA 1
ATOM 3329 C C . GLN B 1 140 ? 3.742 -42.469 -14.406 1 93.75 140 GLN B C 1
ATOM 3331 O O . GLN B 1 140 ? 3.441 -42.375 -15.594 1 93.75 140 GLN B O 1
ATOM 3336 N N . SER B 1 141 ? 3.289 -43.375 -13.68 1 93.88 141 SER B N 1
ATOM 3337 C CA . SER B 1 141 ? 2.494 -44.469 -14.242 1 93.88 141 SER B CA 1
ATOM 3338 C C . SER B 1 141 ? 1.029 -44.062 -14.383 1 93.88 141 SER B C 1
ATOM 3340 O O . SER B 1 141 ? 0.219 -44.844 -14.906 1 93.88 141 SER B O 1
ATOM 3342 N N . LYS B 1 142 ? 0.622 -42.938 -13.875 1 93.94 142 LYS B N 1
ATOM 3343 C CA . LYS B 1 142 ? -0.733 -42.406 -13.961 1 93.94 142 LYS B CA 1
ATOM 3344 C C . LYS B 1 142 ? -0.729 -41 -14.539 1 93.94 142 LYS B C 1
ATOM 3346 O O . LYS B 1 142 ? 0.29 -40.281 -14.492 1 93.94 142 LYS B O 1
ATOM 3351 N N . ASN B 1 143 ? -1.897 -40.531 -15.086 1 95.56 143 ASN B N 1
ATOM 3352 C CA . ASN B 1 143 ? -2.006 -39.188 -15.586 1 95.56 143 ASN B CA 1
ATOM 3353 C C . ASN B 1 143 ? -1.711 -38.156 -14.484 1 95.56 143 ASN B C 1
ATOM 3355 O O . ASN B 1 143 ? -1.94 -38.438 -13.305 1 95.56 143 ASN B O 1
ATOM 3359 N N . TRP B 1 144 ? -1.152 -37.188 -14.836 1 96.06 144 TRP B N 1
ATOM 3360 C CA . TRP B 1 144 ? -0.81 -36.125 -13.906 1 96.06 144 TRP B CA 1
ATOM 3361 C C . TRP B 1 144 ? -1.937 -35.094 -13.812 1 96.06 144 TRP B C 1
ATOM 3363 O O . TRP B 1 144 ? -2.166 -34.344 -14.75 1 96.06 144 TRP B O 1
ATOM 3373 N N . ARG B 1 145 ? -2.656 -35.125 -12.688 1 95.62 145 ARG B N 1
ATOM 3374 C CA . ARG B 1 145 ? -3.811 -34.25 -12.445 1 95.62 145 ARG B CA 1
ATOM 3375 C C . ARG B 1 145 ? -3.682 -33.531 -11.109 1 95.62 145 ARG B C 1
ATOM 3377 O O . ARG B 1 145 ? -3.766 -34.156 -10.047 1 95.62 145 ARG B O 1
ATOM 3384 N N . LEU B 1 146 ? -3.443 -32.281 -11.148 1 95.06 146 LEU B N 1
ATOM 3385 C CA . LEU B 1 146 ? -3.275 -31.453 -9.953 1 95.06 146 LEU B CA 1
ATOM 3386 C C . LEU B 1 146 ? -3.982 -30.109 -10.109 1 95.06 146 LEU B C 1
ATOM 3388 O O . LEU B 1 146 ? -3.951 -29.5 -11.18 1 95.06 146 LEU B O 1
ATOM 3392 N N . SER B 1 147 ? -4.676 -29.625 -9.086 1 96.38 147 SER B N 1
ATOM 3393 C CA . SER B 1 147 ? -5.312 -28.312 -9.062 1 96.38 147 SER B CA 1
ATOM 3394 C C . SER B 1 147 ? -5.199 -27.672 -7.68 1 96.38 147 SER B C 1
ATOM 3396 O O . SER B 1 147 ? -5.215 -28.375 -6.664 1 96.38 147 SER B O 1
ATOM 3398 N N . THR B 1 148 ? -5.012 -26.422 -7.676 1 96.88 148 THR B N 1
ATOM 3399 C CA . THR B 1 148 ? -5.062 -25.656 -6.434 1 96.88 148 THR B CA 1
ATOM 3400 C C . THR B 1 148 ? -6.02 -24.469 -6.559 1 96.88 148 THR B C 1
ATOM 3402 O O . THR B 1 148 ? -6.09 -23.844 -7.613 1 96.88 148 THR B O 1
ATOM 3405 N N . THR B 1 149 ? -6.828 -24.219 -5.5 1 97.5 149 THR B N 1
ATOM 3406 C CA . THR B 1 149 ? -7.797 -23.125 -5.449 1 97.5 149 THR B CA 1
ATOM 3407 C C . THR B 1 149 ? -7.816 -22.484 -4.066 1 97.5 149 THR B C 1
ATOM 3409 O O . THR B 1 149 ? -7.305 -23.047 -3.102 1 97.5 149 THR B O 1
ATOM 3412 N N . ALA B 1 150 ? -8.219 -21.281 -3.986 1 98.44 150 ALA B N 1
ATOM 3413 C CA . ALA B 1 150 ? -8.516 -20.594 -2.734 1 98.44 150 ALA B CA 1
ATOM 3414 C C . ALA B 1 150 ? -10.023 -20.453 -2.527 1 98.44 150 ALA B C 1
ATOM 3416 O O . ALA B 1 150 ? -10.727 -19.891 -3.369 1 98.44 150 ALA B O 1
ATOM 3417 N N . THR B 1 151 ? -10.539 -20.953 -1.451 1 98 151 THR B N 1
ATOM 3418 C CA . THR B 1 151 ? -11.961 -20.859 -1.131 1 98 151 THR B CA 1
ATOM 3419 C C . THR B 1 151 ? -12.164 -20.297 0.27 1 98 151 THR B C 1
ATOM 3421 O O . THR B 1 151 ? -11.203 -20.109 1.021 1 98 151 THR B O 1
ATOM 3424 N N . ASN B 1 152 ? -13.406 -19.875 0.608 1 98.44 152 ASN B N 1
ATOM 3425 C CA . ASN B 1 152 ? -13.773 -19.344 1.915 1 98.44 152 ASN B CA 1
ATOM 3426 C C . ASN B 1 152 ? -12.914 -18.141 2.281 1 98.44 152 ASN B C 1
ATOM 3428 O O . ASN B 1 152 ? -12.352 -18.078 3.373 1 98.44 152 ASN B O 1
ATOM 3432 N N . ILE B 1 153 ? -12.75 -17.25 1.411 1 98.81 153 ILE B N 1
ATOM 3433 C CA . ILE B 1 153 ? -11.93 -16.062 1.593 1 98.81 153 ILE B CA 1
ATOM 3434 C C . ILE B 1 153 ? -12.688 -15.039 2.449 1 98.81 153 ILE B C 1
ATOM 3436 O O . ILE B 1 153 ? -13.828 -14.688 2.143 1 98.81 153 ILE B O 1
ATOM 3440 N N . ASP B 1 154 ? -12.133 -14.609 3.488 1 98.75 154 ASP B N 1
ATOM 3441 C CA . ASP B 1 154 ? -12.633 -13.516 4.312 1 98.75 154 ASP B CA 1
ATOM 3442 C C . ASP B 1 154 ? -11.492 -12.594 4.75 1 98.75 154 ASP B C 1
ATOM 3444 O O . ASP B 1 154 ? -10.352 -12.75 4.297 1 98.75 154 ASP B O 1
ATOM 3448 N N . LYS B 1 155 ? -11.773 -11.617 5.582 1 98.19 155 LYS B N 1
ATOM 3449 C CA . LYS B 1 155 ? -10.758 -10.625 5.91 1 98.19 155 LYS B CA 1
ATOM 3450 C C . LYS B 1 155 ? -9.648 -11.234 6.762 1 98.19 155 LYS B C 1
ATOM 3452 O O . LYS B 1 155 ? -8.57 -10.648 6.91 1 98.19 155 LYS B O 1
ATOM 3457 N N . TRP B 1 156 ? -9.852 -12.508 7.293 1 98.56 156 TRP B N 1
ATOM 3458 C CA . TRP B 1 156 ? -8.898 -13.109 8.219 1 98.56 156 TRP B CA 1
ATOM 3459 C C . TRP B 1 156 ? -8.055 -14.172 7.523 1 98.56 156 TRP B C 1
ATOM 3461 O O . TRP B 1 156 ? -6.992 -14.555 8.023 1 98.56 156 TRP B O 1
ATOM 3471 N N . GLY B 1 157 ? -8.594 -14.734 6.445 1 98.69 157 GLY B N 1
ATOM 3472 C CA . GLY B 1 157 ? -7.863 -15.805 5.793 1 98.69 157 GLY B CA 1
ATOM 3473 C C . GLY B 1 157 ? -8.648 -16.453 4.664 1 98.69 157 GLY B C 1
ATOM 3474 O O . GLY B 1 157 ? -9.602 -15.875 4.148 1 98.69 157 GLY B O 1
ATOM 3475 N N . PHE B 1 158 ? -8.219 -17.656 4.266 1 98.75 158 PHE B N 1
ATOM 3476 C CA . PHE B 1 158 ? -8.859 -18.438 3.213 1 98.75 158 PHE B CA 1
ATOM 3477 C C . PHE B 1 158 ? -8.516 -19.922 3.361 1 98.75 158 PHE B C 1
ATOM 3479 O O . PHE B 1 158 ? -7.648 -20.281 4.156 1 98.75 158 PHE B O 1
ATOM 3486 N N . THR B 1 159 ? -9.234 -20.719 2.699 1 98.19 159 THR B N 1
ATOM 3487 C CA . THR B 1 159 ? -8.922 -22.141 2.637 1 98.19 159 THR B CA 1
ATOM 3488 C C . THR B 1 159 ? -8.156 -22.469 1.36 1 98.19 159 THR B C 1
ATOM 3490 O O . THR B 1 159 ? -8.617 -22.172 0.257 1 98.19 159 THR B O 1
ATOM 3493 N N . LEU B 1 160 ? -6.965 -23 1.505 1 97.5 160 LEU B N 1
ATOM 3494 C CA . LEU B 1 160 ? -6.156 -23.469 0.386 1 97.5 160 LEU B CA 1
ATOM 3495 C C . LEU B 1 160 ? -6.496 -24.922 0.041 1 97.5 160 LEU B C 1
ATOM 3497 O O . LEU B 1 160 ? -6.434 -25.797 0.902 1 97.5 160 LEU B O 1
ATOM 3501 N N . ASN B 1 161 ? -6.867 -25.109 -1.223 1 95.12 161 ASN B N 1
ATOM 3502 C CA . ASN B 1 161 ? -7.223 -26.438 -1.698 1 95.12 161 ASN B CA 1
ATOM 3503 C C . ASN B 1 161 ? -6.164 -27 -2.643 1 95.12 161 ASN B C 1
ATOM 3505 O O . ASN B 1 161 ? -5.746 -26.328 -3.584 1 95.12 161 ASN B O 1
ATOM 3509 N N . ILE B 1 162 ? -5.66 -28.094 -2.371 1 94.31 162 ILE B N 1
ATOM 3510 C CA . ILE B 1 162 ? -4.824 -28.891 -3.273 1 94.31 162 ILE B CA 1
ATOM 3511 C C . ILE B 1 162 ? -5.523 -30.188 -3.621 1 94.31 162 ILE B C 1
ATOM 3513 O O . ILE B 1 162 ? -5.703 -31.062 -2.758 1 94.31 162 ILE B O 1
ATOM 3517 N N . ASN B 1 163 ? -5.879 -30.297 -4.891 1 91.19 163 ASN B N 1
ATOM 3518 C CA . ASN B 1 163 ? -6.746 -31.406 -5.266 1 91.19 163 ASN B CA 1
ATOM 3519 C C . ASN B 1 163 ? -6.145 -32.219 -6.402 1 91.19 163 ASN B C 1
ATOM 3521 O O . ASN B 1 163 ? -5.426 -31.688 -7.25 1 91.19 163 ASN B O 1
ATOM 3525 N N . THR B 1 164 ? -6.371 -33.469 -6.344 1 91.81 164 THR B N 1
ATOM 3526 C CA . THR B 1 164 ? -6.164 -34.375 -7.457 1 91.81 164 THR B CA 1
ATOM 3527 C C . THR B 1 164 ? -7.465 -35.094 -7.824 1 91.81 164 THR B C 1
ATOM 3529 O O . THR B 1 164 ? -8.445 -35.031 -7.078 1 91.81 164 THR B O 1
ATOM 3532 N N . TRP B 1 165 ? -7.523 -35.688 -8.906 1 90.94 165 TRP B N 1
ATOM 3533 C CA . TRP B 1 165 ? -8.68 -36.469 -9.297 1 90.94 165 TRP B CA 1
ATOM 3534 C C . TRP B 1 165 ? -8.266 -37.656 -10.188 1 90.94 165 TRP B C 1
ATOM 3536 O O . TRP B 1 165 ? -7.086 -37.781 -10.516 1 90.94 165 TRP B O 1
ATOM 3546 N N . GLY B 1 166 ? -9.211 -38.531 -10.461 1 91.81 166 GLY B N 1
ATOM 3547 C CA . GLY B 1 166 ? -8.883 -39.75 -11.195 1 91.81 166 GLY B CA 1
ATOM 3548 C C . GLY B 1 166 ? -7.98 -40.688 -10.422 1 91.81 166 GLY B C 1
ATOM 3549 O O . GLY B 1 166 ? -8.203 -40.906 -9.234 1 91.81 166 GLY B O 1
ATOM 3550 N N . ASP B 1 167 ? -6.965 -41.312 -11.086 1 91.56 167 ASP B N 1
ATOM 3551 C CA . ASP B 1 167 ? -6.09 -42.312 -10.469 1 91.56 167 ASP B CA 1
ATOM 3552 C C . ASP B 1 167 ? -4.699 -41.719 -10.219 1 91.56 167 ASP B C 1
ATOM 3554 O O . ASP B 1 167 ? -3.742 -42.469 -10 1 91.56 167 ASP B O 1
ATOM 3558 N N . THR B 1 168 ? -4.621 -40.406 -10.289 1 93 168 THR B N 1
ATOM 3559 C CA . THR B 1 168 ? -3.344 -39.719 -10.062 1 93 168 THR B CA 1
ATOM 3560 C C . THR B 1 168 ? -2.768 -40.094 -8.703 1 93 168 THR B C 1
ATOM 3562 O O . THR B 1 168 ? -3.504 -40.219 -7.723 1 93 168 THR B O 1
ATOM 3565 N N . VAL B 1 169 ? -1.478 -40.25 -8.594 1 91.06 169 VAL B N 1
ATOM 3566 C CA . VAL B 1 169 ? -0.777 -40.562 -7.348 1 91.06 169 VAL B CA 1
ATOM 3567 C C . VAL B 1 169 ? 0.174 -39.406 -7 1 91.06 169 VAL B C 1
ATOM 3569 O O . VAL B 1 169 ? 1.32 -39.375 -7.453 1 91.06 169 VAL B O 1
ATOM 3572 N N . PRO B 1 170 ? -0.284 -38.531 -6.168 1 91.62 170 PRO B N 1
ATOM 3573 C CA . PRO B 1 170 ? 0.562 -37.406 -5.742 1 91.62 170 PRO B CA 1
ATOM 3574 C C . PRO B 1 170 ? 1.454 -37.781 -4.555 1 91.62 170 PRO B C 1
ATOM 3576 O O . PRO B 1 170 ? 1.016 -38.469 -3.637 1 91.62 170 PRO B O 1
ATOM 3579 N N . HIS B 1 171 ? 2.703 -37.25 -4.559 1 92.19 171 HIS B N 1
ATOM 3580 C CA . HIS B 1 171 ? 3.621 -37.469 -3.441 1 92.19 171 HIS B CA 1
ATOM 3581 C C . HIS B 1 171 ? 3.922 -36.156 -2.729 1 92.19 171 HIS B C 1
ATOM 3583 O O . HIS B 1 171 ? 4.223 -36.125 -1.531 1 92.19 171 HIS B O 1
ATOM 3589 N N . TYR B 1 172 ? 3.838 -35.094 -3.465 1 92.44 172 TYR B N 1
ATOM 3590 C CA . TYR B 1 172 ? 4.234 -33.781 -2.934 1 92.44 172 TYR B CA 1
ATOM 3591 C C . TYR B 1 172 ? 3.615 -32.656 -3.742 1 92.44 172 TYR B C 1
ATOM 3593 O O . TYR B 1 172 ? 3.438 -32.781 -4.957 1 92.44 172 TYR B O 1
ATOM 3601 N N . ALA B 1 173 ? 3.191 -31.625 -3.146 1 94.75 173 ALA B N 1
ATOM 3602 C CA . ALA B 1 173 ? 2.766 -30.406 -3.818 1 94.75 173 ALA B CA 1
ATOM 3603 C C . ALA B 1 173 ? 3.168 -29.172 -3.018 1 94.75 173 ALA B C 1
ATOM 3605 O O . ALA B 1 173 ? 3.023 -29.141 -1.793 1 94.75 173 ALA B O 1
ATOM 3606 N N . GLN B 1 174 ? 3.74 -28.25 -3.654 1 96.75 174 GLN B N 1
ATOM 3607 C CA . GLN B 1 174 ? 4.062 -26.938 -3.105 1 96.75 174 GLN B CA 1
ATOM 3608 C C . GLN B 1 174 ? 3.225 -25.844 -3.766 1 96.75 174 GLN B C 1
ATOM 3610 O O . GLN B 1 174 ? 3.17 -25.75 -4.996 1 96.75 174 GLN B O 1
ATOM 3615 N N . VAL B 1 175 ? 2.547 -25.016 -2.949 1 97.62 175 VAL B N 1
ATOM 3616 C CA . VAL B 1 175 ? 1.656 -23.984 -3.465 1 97.62 175 VAL B CA 1
ATOM 3617 C C . VAL B 1 175 ? 2.035 -22.625 -2.869 1 97.62 175 VAL B C 1
ATOM 3619 O O . VAL B 1 175 ? 2.309 -22.531 -1.67 1 97.62 175 VAL B O 1
ATOM 3622 N N . GLY B 1 176 ? 2.209 -21.609 -3.723 1 98.69 176 GLY B N 1
ATOM 3623 C CA . GLY B 1 176 ? 2.312 -20.219 -3.295 1 98.69 176 GLY B CA 1
ATOM 3624 C C . GLY B 1 176 ? 0.997 -19.469 -3.381 1 98.69 176 GLY B C 1
ATOM 3625 O O . GLY B 1 176 ? 0.087 -19.891 -4.102 1 98.69 176 GLY B O 1
ATOM 3626 N N . TRP B 1 177 ? 0.862 -18.422 -2.623 1 98.81 177 TRP B N 1
ATOM 3627 C CA . TRP B 1 177 ? -0.336 -17.594 -2.688 1 98.81 177 TRP B CA 1
ATOM 3628 C C . TRP B 1 177 ? 0.013 -16.125 -2.492 1 98.81 177 TRP B C 1
ATOM 3630 O O . TRP B 1 177 ? 1.044 -15.797 -1.899 1 98.81 177 TRP B O 1
ATOM 3640 N N . ILE B 1 178 ? -0.788 -15.242 -3.023 1 98.81 178 ILE B N 1
ATOM 3641 C CA . ILE B 1 178 ? -0.74 -13.797 -2.887 1 98.81 178 ILE B CA 1
ATOM 3642 C C . ILE B 1 178 ? -2.135 -13.258 -2.57 1 98.81 178 ILE B C 1
ATOM 3644 O O . ILE B 1 178 ? -3.119 -13.672 -3.188 1 98.81 178 ILE B O 1
ATOM 3648 N N . ALA B 1 179 ? -2.26 -12.43 -1.561 1 98.88 179 ALA B N 1
ATOM 3649 C CA . ALA B 1 179 ? -3.504 -11.758 -1.191 1 98.88 179 ALA B CA 1
ATOM 3650 C C . ALA B 1 179 ? -3.334 -10.242 -1.195 1 98.88 179 ALA B C 1
ATOM 3652 O O . ALA B 1 179 ? -2.334 -9.719 -0.692 1 98.88 179 ALA B O 1
ATOM 3653 N N . TYR B 1 180 ? -4.254 -9.531 -1.796 1 98.38 180 TYR B N 1
ATOM 3654 C CA . TYR B 1 180 ? -4.215 -8.07 -1.832 1 98.38 180 TYR B CA 1
ATOM 3655 C C . TYR B 1 180 ? -5.617 -7.484 -1.724 1 98.38 180 TYR B C 1
ATOM 3657 O O . TYR B 1 180 ? -6.602 -8.148 -2.057 1 98.38 180 TYR B O 1
ATOM 3665 N N . PRO B 1 181 ? -5.75 -6.262 -1.22 1 98.19 181 PRO B N 1
ATOM 3666 C CA . PRO B 1 181 ? -7.078 -5.668 -1.062 1 98.19 181 PRO B CA 1
ATOM 3667 C C . PRO B 1 181 ? -7.863 -5.617 -2.371 1 98.19 181 PRO B C 1
ATOM 3669 O O . PRO B 1 181 ? -7.289 -5.348 -3.43 1 98.19 181 PRO B O 1
ATOM 3672 N N . GLU B 1 182 ? -9.156 -5.801 -2.268 1 96.62 182 GLU B N 1
ATOM 3673 C CA . GLU B 1 182 ? -10 -5.871 -3.461 1 96.62 182 GLU B CA 1
ATOM 3674 C C . GLU B 1 182 ? -9.984 -4.547 -4.223 1 96.62 182 GLU B C 1
ATOM 3676 O O . GLU B 1 182 ? -10.195 -4.523 -5.438 1 96.62 182 GLU B O 1
ATOM 3681 N N . ASP B 1 183 ? -9.75 -3.463 -3.523 1 94.75 183 ASP B N 1
ATOM 3682 C CA . ASP B 1 183 ? -9.781 -2.152 -4.164 1 94.75 183 ASP B CA 1
ATOM 3683 C C . ASP B 1 183 ? -8.375 -1.626 -4.41 1 94.75 183 ASP B C 1
ATOM 3685 O O . ASP B 1 183 ? -8.18 -0.433 -4.66 1 94.75 183 ASP B O 1
ATOM 3689 N N . ARG B 1 184 ? -7.359 -2.5 -4.242 1 95.06 184 ARG B N 1
ATOM 3690 C CA . ARG B 1 184 ? -5.984 -2.08 -4.484 1 95.06 184 ARG B CA 1
ATOM 3691 C C . ARG B 1 184 ? -5.793 -1.629 -5.93 1 95.06 184 ARG B C 1
ATOM 3693 O O . ARG B 1 184 ? -6.113 -2.369 -6.863 1 95.06 184 ARG B O 1
ATOM 3700 N N . GLU B 1 185 ? -5.262 -0.444 -6.121 1 91.38 185 GLU B N 1
ATOM 3701 C CA . GLU B 1 185 ? -5.113 0.118 -7.461 1 91.38 185 GLU B CA 1
ATOM 3702 C C . GLU B 1 185 ? -3.939 -0.523 -8.195 1 91.38 185 GLU B C 1
ATOM 3704 O O . GLU B 1 185 ? -2.98 -0.981 -7.574 1 91.38 185 GLU B O 1
ATOM 3709 N N . HIS B 1 186 ? -4.047 -0.679 -9.508 1 93.69 186 HIS B N 1
ATOM 3710 C CA . HIS B 1 186 ? -2.977 -1.039 -10.43 1 93.69 186 HIS B CA 1
ATOM 3711 C C . HIS B 1 186 ? -2.529 -2.482 -10.219 1 93.69 186 HIS B C 1
ATOM 3713 O O . HIS B 1 186 ? -1.336 -2.783 -10.305 1 93.69 186 HIS B O 1
ATOM 3719 N N . ILE B 1 187 ? -3.381 -3.348 -9.812 1 96.88 187 ILE B N 1
ATOM 3720 C CA . ILE B 1 187 ? -3.146 -4.785 -9.75 1 96.88 187 ILE B CA 1
ATOM 3721 C C . ILE B 1 187 ? -4.363 -5.531 -10.289 1 96.88 187 ILE B C 1
ATOM 3723 O O . ILE B 1 187 ? -5.504 -5.164 -10.008 1 96.88 187 ILE B O 1
ATOM 3727 N N . PHE B 1 188 ? -4.148 -6.457 -11.133 1 98.06 188 PHE B N 1
ATOM 3728 C CA . PHE B 1 188 ? -5.16 -7.344 -11.695 1 98.06 188 PHE B CA 1
ATOM 3729 C C . PHE B 1 188 ? -4.734 -8.805 -11.562 1 98.06 188 PHE B C 1
ATOM 3731 O O . PHE B 1 188 ? -3.562 -9.133 -11.75 1 98.06 188 PHE B O 1
ATOM 3738 N N . SER B 1 189 ? -5.676 -9.641 -11.188 1 98.56 189 SER B N 1
ATOM 3739 C CA . SER B 1 189 ? -5.367 -11.07 -11.188 1 98.56 189 SER B CA 1
ATOM 3740 C C . SER B 1 189 ? -6.531 -11.883 -11.734 1 98.56 189 SER B C 1
ATOM 3742 O O . SER B 1 189 ? -7.684 -11.453 -11.672 1 98.56 189 SER B O 1
ATOM 3744 N N . ALA B 1 190 ? -6.191 -13 -12.273 1 98.19 190 ALA B N 1
ATOM 3745 C CA . ALA B 1 190 ? -7.176 -13.938 -12.805 1 98.19 190 ALA B CA 1
ATOM 3746 C C . ALA B 1 190 ? -6.59 -15.344 -12.906 1 98.19 190 ALA B C 1
ATOM 3748 O O . ALA B 1 190 ? -5.371 -15.523 -12.883 1 98.19 190 ALA B O 1
ATOM 3749 N N . SER B 1 191 ? -7.457 -16.281 -12.859 1 98.69 191 SER B N 1
ATOM 3750 C CA . SER B 1 191 ? -7.133 -17.641 -13.297 1 98.69 191 SER B CA 1
ATOM 3751 C C . SER B 1 191 ? -7.668 -17.906 -14.695 1 98.69 191 SER B C 1
ATOM 3753 O O . SER B 1 191 ? -8.852 -17.703 -14.961 1 98.69 191 SER B O 1
ATOM 3755 N N . VAL B 1 192 ? -6.832 -18.328 -15.578 1 98.75 192 VAL B N 1
ATOM 3756 C CA . VAL B 1 192 ? -7.23 -18.641 -16.938 1 98.75 192 VAL B CA 1
ATOM 3757 C C . VAL B 1 192 ? -7.066 -20.141 -17.203 1 98.75 192 VAL B C 1
ATOM 3759 O O . VAL B 1 192 ? -6.242 -20.797 -16.562 1 98.75 192 VAL B O 1
ATOM 3762 N N . SER B 1 193 ? -7.828 -20.609 -18.141 1 98.75 193 SER B N 1
ATOM 3763 C CA . SER B 1 193 ? -7.859 -22.062 -18.328 1 98.75 193 SER B CA 1
ATOM 3764 C C . SER B 1 193 ? -8.031 -22.422 -19.797 1 98.75 193 SER B C 1
ATOM 3766 O O . SER B 1 193 ? -8.711 -21.703 -20.547 1 98.75 193 SER B O 1
ATOM 3768 N N . THR B 1 194 ? -7.449 -23.5 -20.219 1 98.75 194 THR B N 1
ATOM 3769 C CA . THR B 1 194 ? -7.684 -24.016 -21.562 1 98.75 194 THR B CA 1
ATOM 3770 C C . THR B 1 194 ? -9.164 -24.312 -21.766 1 98.75 194 THR B C 1
ATOM 3772 O O . THR B 1 194 ? -9.648 -24.266 -22.906 1 98.75 194 THR B O 1
ATOM 3775 N N . GLN B 1 195 ? -9.844 -24.469 -20.703 1 98.12 195 GLN B N 1
ATOM 3776 C CA . GLN B 1 195 ? -11.266 -24.812 -20.797 1 98.12 195 GLN B CA 1
ATOM 3777 C C . GLN B 1 195 ? -12.102 -23.578 -21.109 1 98.12 195 GLN B C 1
ATOM 3779 O O . GLN B 1 195 ? -13.297 -23.672 -21.359 1 98.12 195 GLN B O 1
ATOM 3784 N N . ASP B 1 196 ? -11.492 -22.453 -21.062 1 96.81 196 ASP B N 1
ATOM 3785 C CA . ASP B 1 196 ? -12.148 -21.234 -21.5 1 96.81 196 ASP B CA 1
ATOM 3786 C C . ASP B 1 196 ? -12.305 -21.203 -23.016 1 96.81 196 ASP B C 1
ATOM 3788 O O . ASP B 1 196 ? -13.07 -20.406 -23.562 1 96.81 196 ASP B O 1
ATOM 3792 N N . VAL B 1 197 ? -11.508 -22.094 -23.734 1 97.75 197 VAL B N 1
ATOM 3793 C CA . VAL B 1 197 ? -11.5 -21.969 -25.188 1 97.75 197 VAL B CA 1
ATOM 3794 C C . VAL B 1 197 ? -11.828 -23.312 -25.828 1 97.75 197 VAL B C 1
ATOM 3796 O O . VAL B 1 197 ? -12.164 -23.375 -27.016 1 97.75 197 VAL B O 1
ATOM 3799 N N . ARG B 1 198 ? -11.703 -24.453 -25.078 1 97.19 198 ARG B N 1
ATOM 3800 C CA . ARG B 1 198 ? -12.039 -25.781 -25.578 1 97.19 198 ARG B CA 1
ATOM 3801 C C . ARG B 1 198 ? -12.383 -26.719 -24.438 1 97.19 198 ARG B C 1
ATOM 3803 O O . ARG B 1 198 ? -11.922 -26.531 -23.297 1 97.19 198 ARG B O 1
ATOM 3810 N N . PRO B 1 199 ? -13.164 -27.734 -24.75 1 97.19 199 PRO B N 1
ATOM 3811 C CA . PRO B 1 199 ? -13.406 -28.734 -23.703 1 97.19 199 PRO B CA 1
ATOM 3812 C C . PRO B 1 199 ? -12.203 -29.625 -23.438 1 97.19 199 PRO B C 1
ATOM 3814 O O . PRO B 1 199 ? -11.297 -29.719 -24.281 1 97.19 199 PRO B O 1
ATOM 3817 N N . TYR B 1 200 ? -12.172 -30.344 -22.312 1 95.44 200 TYR B N 1
ATOM 3818 C CA . TYR B 1 200 ? -11.016 -31.125 -21.891 1 95.44 200 TYR B CA 1
ATOM 3819 C C . TYR B 1 200 ? -10.797 -32.312 -22.828 1 95.44 200 TYR B C 1
ATOM 3821 O O . TYR B 1 200 ? -9.672 -32.781 -22.969 1 95.44 200 TYR B O 1
ATOM 3829 N N . TYR B 1 201 ? -11.805 -32.812 -23.562 1 95.5 201 TYR B N 1
ATOM 3830 C CA . TYR B 1 201 ? -11.711 -34.031 -24.344 1 95.5 201 TYR B CA 1
ATOM 3831 C C . TYR B 1 201 ? -11.258 -33.75 -25.766 1 95.5 201 TYR B C 1
ATOM 3833 O O . TYR B 1 201 ? -11.211 -34.656 -26.609 1 95.5 201 TYR B O 1
ATOM 3841 N N . LYS B 1 202 ? -10.93 -32.5 -26.062 1 96.94 202 LYS B N 1
ATOM 3842 C CA . LYS B 1 202 ? -10.352 -32.094 -27.344 1 96.94 202 LYS B CA 1
ATOM 3843 C C . LYS B 1 202 ? -8.969 -31.5 -27.172 1 96.94 202 LYS B C 1
ATOM 3845 O O . LYS B 1 202 ? -8.758 -30.312 -27.453 1 96.94 202 LYS B O 1
ATOM 3850 N N . PRO B 1 203 ? -8.039 -32.344 -26.781 1 96.5 203 PRO B N 1
ATOM 3851 C CA . PRO B 1 203 ? -6.691 -31.828 -26.547 1 96.5 203 PRO B CA 1
ATOM 3852 C C . PRO B 1 203 ? -6.09 -31.172 -27.797 1 96.5 203 PRO B C 1
ATOM 3854 O O . PRO B 1 203 ? -6.324 -31.625 -28.906 1 96.5 203 PRO B O 1
ATOM 3857 N N . GLN B 1 204 ? -5.473 -30.031 -27.641 1 95.44 204 GLN B N 1
ATOM 3858 C CA . GLN B 1 204 ? -4.75 -29.266 -28.656 1 95.44 204 GLN B CA 1
ATOM 3859 C C . GLN B 1 204 ? -3.406 -28.781 -28.125 1 95.44 204 GLN B C 1
ATOM 3861 O O . GLN B 1 204 ? -3.229 -28.641 -26.906 1 95.44 204 GLN B O 1
ATOM 3866 N N . LEU B 1 205 ? -2.498 -28.531 -29.047 1 97 205 LEU B N 1
ATOM 3867 C CA . LEU B 1 205 ? -1.149 -28.125 -28.656 1 97 205 LEU B CA 1
ATOM 3868 C C . LEU B 1 205 ? -1.123 -26.672 -28.188 1 97 205 LEU B C 1
ATOM 3870 O O . LEU B 1 205 ? -0.387 -26.328 -27.266 1 97 205 LEU B O 1
ATOM 3874 N N . THR B 1 206 ? -1.941 -25.844 -28.828 1 98.06 206 THR B N 1
ATOM 3875 C CA . THR B 1 206 ? -1.878 -24.406 -28.531 1 98.06 206 THR B CA 1
ATOM 3876 C C . THR B 1 206 ? -3.264 -23.875 -28.203 1 98.06 206 THR B C 1
ATOM 3878 O O . THR B 1 206 ? -4.254 -24.25 -28.828 1 98.06 206 THR B O 1
ATOM 3881 N N . GLN B 1 207 ? -3.4 -23.094 -27.094 1 98 207 GLN B N 1
ATOM 3882 C CA . GLN B 1 207 ? -4.602 -22.375 -26.672 1 98 207 GLN B CA 1
ATOM 3883 C C . GLN B 1 207 ? -4.277 -20.938 -26.266 1 98 207 GLN B C 1
ATOM 3885 O O . GLN B 1 207 ? -3.262 -20.688 -25.609 1 98 207 GLN B O 1
ATOM 3890 N N . SER B 1 208 ? -5.062 -19.984 -26.703 1 98.56 208 SER B N 1
ATOM 3891 C CA . SER B 1 208 ? -4.898 -18.594 -26.312 1 98.56 208 SER B CA 1
ATOM 3892 C C . SER B 1 208 ? -6.234 -17.859 -26.312 1 98.56 208 SER B C 1
ATOM 3894 O O . SER B 1 208 ? -7.191 -18.297 -26.953 1 98.56 208 SER B O 1
ATOM 3896 N N . LYS B 1 209 ? -6.297 -16.844 -25.578 1 98.81 209 LYS B N 1
ATOM 3897 C CA . LYS B 1 209 ? -7.48 -15.992 -25.516 1 98.81 209 LYS B CA 1
ATOM 3898 C C . LYS B 1 209 ? -7.137 -14.609 -24.969 1 98.81 209 LYS B C 1
ATOM 3900 O O . LYS B 1 209 ? -6.305 -14.484 -24.062 1 98.81 209 LYS B O 1
ATOM 3905 N N . ASP B 1 210 ? -7.727 -13.617 -25.531 1 98.69 210 ASP B N 1
ATOM 3906 C CA . ASP B 1 210 ? -7.598 -12.258 -25.016 1 98.69 210 ASP B CA 1
ATOM 3907 C C . ASP B 1 210 ? -8.438 -12.07 -23.75 1 98.69 210 ASP B C 1
ATOM 3909 O O . ASP B 1 210 ? -9.562 -12.57 -23.672 1 98.69 210 ASP B O 1
ATOM 3913 N N . ILE B 1 211 ? -7.883 -11.352 -22.797 1 98.44 211 ILE B N 1
ATOM 3914 C CA . ILE B 1 211 ? -8.672 -10.93 -21.641 1 98.44 211 ILE B CA 1
ATOM 3915 C C . ILE B 1 211 ? -8.422 -9.445 -21.375 1 98.44 211 ILE B C 1
ATOM 3917 O O . ILE B 1 211 ? -7.387 -8.906 -21.766 1 98.44 211 ILE B O 1
ATOM 3921 N N . THR B 1 212 ? -9.359 -8.797 -20.734 1 98.5 212 THR B N 1
ATOM 3922 C CA . THR B 1 212 ? -9.242 -7.398 -20.328 1 98.5 212 THR B CA 1
ATOM 3923 C C . THR B 1 212 ? -9.023 -7.289 -18.828 1 98.5 212 THR B C 1
ATOM 3925 O O . THR B 1 212 ? -9.273 -8.242 -18.094 1 98.5 212 THR B O 1
ATOM 3928 N N . PHE B 1 213 ? -8.578 -6.137 -18.406 1 97.94 213 PHE B N 1
ATOM 3929 C CA . PHE B 1 213 ? -8.367 -5.91 -16.969 1 97.94 213 PHE B CA 1
ATOM 3930 C C . PHE B 1 213 ? -9.617 -5.344 -16.328 1 97.94 213 PHE B C 1
ATOM 3932 O O . PHE B 1 213 ? -9.609 -5 -15.141 1 97.94 213 PHE B O 1
ATOM 3939 N N . GLY B 1 214 ? -10.703 -5.199 -17.047 1 96.31 214 GLY B N 1
ATOM 3940 C CA . GLY B 1 214 ? -11.953 -4.703 -16.484 1 96.31 214 GLY B CA 1
ATOM 3941 C C . GLY B 1 214 ? -11.852 -3.289 -15.945 1 96.31 214 GLY B C 1
ATOM 3942 O O . GLY B 1 214 ? -11.398 -2.383 -16.656 1 96.31 214 GLY B O 1
ATOM 3943 N N . ASP B 1 215 ? -12.125 -3.104 -14.641 1 92.56 215 ASP B N 1
ATOM 3944 C CA . ASP B 1 215 ? -12.172 -1.783 -14.016 1 92.56 215 ASP B CA 1
ATOM 3945 C C . ASP B 1 215 ? -10.805 -1.391 -13.461 1 92.56 215 ASP B C 1
ATOM 3947 O O . ASP B 1 215 ? -10.641 -0.299 -12.914 1 92.56 215 ASP B O 1
ATOM 3951 N N . VAL B 1 216 ? -9.836 -2.248 -13.602 1 94.75 216 VAL B N 1
ATOM 3952 C CA . VAL B 1 216 ? -8.508 -1.946 -13.102 1 94.75 216 VAL B CA 1
ATOM 3953 C C . VAL B 1 216 ? -7.785 -1.006 -14.062 1 94.75 216 VAL B C 1
ATOM 3955 O O . VAL B 1 216 ? -7.637 -1.317 -15.25 1 94.75 216 VAL B O 1
ATOM 3958 N N . GLU B 1 217 ? -7.359 0.127 -13.617 1 91 217 GLU B N 1
ATOM 3959 C CA . GLU B 1 217 ? -6.66 1.115 -14.43 1 91 217 GLU B CA 1
ATOM 3960 C C . GLU B 1 217 ? -5.152 1.054 -14.211 1 91 217 GLU B C 1
ATOM 3962 O O . GLU B 1 217 ? -4.688 1.092 -13.07 1 91 217 GLU B O 1
ATOM 3967 N N . PHE B 1 218 ? -4.395 0.937 -15.297 1 93.44 218 PHE B N 1
ATOM 3968 C CA . PHE B 1 218 ? -2.938 1.014 -15.258 1 93.44 218 PHE B CA 1
ATOM 3969 C C . PHE B 1 218 ? -2.447 2.32 -15.867 1 93.44 218 PHE B C 1
ATOM 3971 O O . PHE B 1 218 ? -2.996 2.787 -16.875 1 93.44 218 PHE B O 1
ATOM 3978 N N . LEU B 1 219 ? -1.438 2.939 -15.281 1 88.88 219 LEU B N 1
ATOM 3979 C CA . LEU B 1 219 ? -0.875 4.191 -15.781 1 88.88 219 LEU B CA 1
ATOM 3980 C C . LEU B 1 219 ? 0.264 3.928 -16.75 1 88.88 219 LEU B C 1
ATOM 3982 O O . LEU B 1 219 ? 0.705 4.836 -17.469 1 88.88 219 LEU B O 1
ATOM 3986 N N . LYS B 1 220 ? 0.718 2.754 -16.781 1 90.69 220 LYS B N 1
ATOM 3987 C CA . LYS B 1 220 ? 1.67 2.223 -17.75 1 90.69 220 LYS B CA 1
ATOM 3988 C C . LYS B 1 220 ? 1.442 0.731 -17.984 1 90.69 220 LYS B C 1
ATOM 3990 O O . LYS B 1 220 ? 0.674 0.094 -17.266 1 90.69 220 LYS B O 1
ATOM 3995 N N . CYS B 1 221 ? 2.049 0.264 -19 1 95.69 221 CYS B N 1
ATOM 3996 C CA . CYS B 1 221 ? 1.921 -1.162 -19.281 1 95.69 221 CYS B CA 1
ATOM 3997 C C . CYS B 1 221 ? 2.396 -1.994 -18.094 1 95.69 221 CYS B C 1
ATOM 3999 O O . CYS B 1 221 ? 3.518 -1.814 -17.609 1 95.69 221 CYS B O 1
ATOM 4001 N N . PRO B 1 222 ? 1.608 -2.938 -17.625 1 97.38 222 PRO B N 1
ATOM 4002 C CA . PRO B 1 222 ? 1.977 -3.709 -16.438 1 97.38 222 PRO B CA 1
ATOM 4003 C C . PRO B 1 222 ? 2.953 -4.84 -16.75 1 97.38 222 PRO B C 1
ATOM 4005 O O . PRO B 1 222 ? 3.066 -5.266 -17.891 1 97.38 222 PRO B O 1
ATOM 4008 N N . ASP B 1 223 ? 3.701 -5.27 -15.781 1 97.5 223 ASP B N 1
ATOM 4009 C CA . ASP B 1 223 ? 4.422 -6.539 -15.781 1 97.5 223 ASP B CA 1
ATOM 4010 C C . ASP B 1 223 ? 3.512 -7.688 -15.352 1 97.5 223 ASP B C 1
ATOM 4012 O O . ASP B 1 223 ? 2.613 -7.5 -14.531 1 97.5 223 ASP B O 1
ATOM 4016 N N . VAL B 1 224 ? 3.715 -8.844 -15.906 1 98.62 224 VAL B N 1
ATOM 4017 C CA . VAL B 1 224 ? 2.742 -9.898 -15.664 1 98.62 224 VAL B CA 1
ATOM 4018 C C . VAL B 1 224 ? 3.451 -11.141 -15.125 1 98.62 224 VAL B C 1
ATOM 4020 O O . VAL B 1 224 ? 4.414 -11.625 -15.727 1 98.62 224 VAL B O 1
ATOM 4023 N N . PHE B 1 225 ? 3.047 -11.578 -13.953 1 98.75 225 PHE B N 1
ATOM 4024 C CA . PHE B 1 225 ? 3.42 -12.844 -13.328 1 98.75 225 PHE B CA 1
ATOM 4025 C C . PHE B 1 225 ? 2.506 -13.969 -13.797 1 98.75 225 PHE B C 1
ATOM 4027 O O . PHE B 1 225 ? 1.284 -13.805 -13.836 1 98.75 225 PHE B O 1
ATOM 4034 N N . VAL B 1 226 ? 3.033 -15.125 -14.172 1 98.94 226 VAL B N 1
ATOM 4035 C CA . VAL B 1 226 ? 2.262 -16.281 -14.617 1 98.94 226 VAL B CA 1
ATOM 4036 C C . VAL B 1 226 ? 2.76 -17.531 -13.906 1 98.94 226 VAL B C 1
ATOM 4038 O O . VAL B 1 226 ? 3.967 -17.75 -13.766 1 98.94 226 VAL B O 1
ATOM 4041 N N . ALA B 1 227 ? 1.845 -18.375 -13.43 1 98.94 227 ALA B N 1
ATOM 4042 C CA . ALA B 1 227 ? 2.209 -19.672 -12.844 1 98.94 227 ALA B CA 1
ATOM 4043 C C . ALA B 1 227 ? 1.062 -20.672 -12.953 1 98.94 227 ALA B C 1
ATOM 4045 O O . ALA B 1 227 ? -0.11 -20.281 -12.898 1 98.94 227 ALA B O 1
ATOM 4046 N N . PHE B 1 228 ? 1.389 -21.891 -13.023 1 98.81 228 PHE B N 1
ATOM 4047 C CA . PHE B 1 228 ? 0.374 -22.938 -13.125 1 98.81 228 PHE B CA 1
ATOM 4048 C C . PHE B 1 228 ? -0.465 -23 -11.859 1 98.81 228 PHE B C 1
ATOM 4050 O O . PHE B 1 228 ? 0.064 -22.875 -10.75 1 98.81 228 PHE B O 1
ATOM 4057 N N . ASN B 1 229 ? -1.829 -23.281 -12.047 1 98.88 229 ASN B N 1
ATOM 4058 C CA . ASN B 1 229 ? -2.617 -23.609 -10.867 1 98.88 229 ASN B CA 1
ATOM 4059 C C . ASN B 1 229 ? -3.48 -24.844 -11.102 1 98.88 229 ASN B C 1
ATOM 4061 O O . ASN B 1 229 ? -4.195 -25.297 -10.203 1 98.88 229 ASN B O 1
ATOM 4065 N N . GLN B 1 230 ? -3.332 -25.453 -12.281 1 98.69 230 GLN B N 1
ATOM 4066 C CA . GLN B 1 230 ? -4.016 -26.703 -12.586 1 98.69 230 GLN B CA 1
ATOM 4067 C C . GLN B 1 230 ? -3.441 -27.359 -13.844 1 98.69 230 GLN B C 1
ATOM 4069 O O . GLN B 1 230 ? -3.008 -26.656 -14.766 1 98.69 230 GLN B O 1
ATOM 4074 N N . PHE B 1 231 ? -3.422 -28.672 -13.914 1 98.44 231 PHE B N 1
ATOM 4075 C CA . PHE B 1 231 ? -3.178 -29.359 -15.18 1 98.44 231 PHE B CA 1
ATOM 4076 C C . PHE B 1 231 ? -3.721 -30.781 -15.141 1 98.44 231 PHE B C 1
ATOM 4078 O O . PHE B 1 231 ? -3.869 -31.375 -14.062 1 98.44 231 PHE B O 1
ATOM 4085 N N . ASP B 1 232 ? -4.074 -31.234 -16.203 1 98.12 232 ASP B N 1
ATOM 4086 C CA . ASP B 1 232 ? -4.461 -32.625 -16.547 1 98.12 232 ASP B CA 1
ATOM 4087 C C . ASP B 1 232 ? -3.75 -33.094 -17.797 1 98.12 232 ASP B C 1
ATOM 4089 O O . ASP B 1 232 ? -4.148 -32.75 -18.922 1 98.12 232 ASP B O 1
ATOM 4093 N N . ILE B 1 233 ? -2.723 -33.875 -17.656 1 97.75 233 ILE B N 1
ATOM 4094 C CA . ILE B 1 233 ? -1.84 -34.281 -18.75 1 97.75 233 ILE B CA 1
ATOM 4095 C C . ILE B 1 233 ? -1.692 -35.812 -18.766 1 97.75 233 ILE B C 1
ATOM 4097 O O . ILE B 1 233 ? -1.566 -36.438 -17.719 1 97.75 233 ILE B O 1
ATOM 4101 N N . ASP B 1 234 ? -1.67 -36.281 -19.922 1 96.88 234 ASP B N 1
ATOM 4102 C CA . ASP B 1 234 ? -1.49 -37.719 -20.109 1 96.88 234 ASP B CA 1
ATOM 4103 C C . ASP B 1 234 ? -0.069 -38.156 -19.766 1 96.88 234 ASP B C 1
ATOM 4105 O O . ASP B 1 234 ? 0.896 -37.469 -20.078 1 96.88 234 ASP B O 1
ATOM 4109 N N . CYS B 1 235 ? 0.077 -39.375 -19.203 1 95.5 235 CYS B N 1
ATOM 4110 C CA . CYS B 1 235 ? 1.387 -39.812 -18.734 1 95.5 235 CYS B CA 1
ATOM 4111 C C . CYS B 1 235 ? 2.117 -40.625 -19.781 1 95.5 235 CYS B C 1
ATOM 4113 O O . CYS B 1 235 ? 3.232 -41.094 -19.547 1 95.5 235 CYS B O 1
ATOM 4115 N N . LYS B 1 236 ? 1.523 -40.844 -20.859 1 93.81 236 LYS B N 1
ATOM 4116 C CA . LYS B 1 236 ? 2.096 -41.719 -21.875 1 93.81 236 LYS B CA 1
ATOM 4117 C C . LYS B 1 236 ? 3.164 -41 -22.688 1 93.81 236 LYS B C 1
ATOM 4119 O O . LYS B 1 236 ? 3.902 -41.625 -23.438 1 93.81 236 LYS B O 1
ATOM 4124 N N . ALA B 1 237 ? 3.184 -39.688 -22.625 1 92.56 237 ALA B N 1
ATOM 4125 C CA . ALA B 1 237 ? 4.23 -38.906 -23.234 1 92.56 237 ALA B CA 1
ATOM 4126 C C . ALA B 1 237 ? 4.883 -37.969 -22.219 1 92.56 237 ALA B C 1
ATOM 4128 O O . ALA B 1 237 ? 4.672 -38.094 -21.016 1 92.56 237 ALA B O 1
ATOM 4129 N N . GLY B 1 238 ? 5.691 -37.062 -22.656 1 93.19 238 GLY B N 1
ATOM 4130 C CA . GLY B 1 238 ? 6.367 -36.125 -21.75 1 93.19 238 GLY B CA 1
ATOM 4131 C C . GLY B 1 238 ? 5.445 -35.062 -21.188 1 93.19 238 GLY B C 1
ATOM 4132 O O . GLY B 1 238 ? 4.406 -34.781 -21.781 1 93.19 238 GLY B O 1
ATOM 4133 N N . PHE B 1 239 ? 5.793 -34.656 -20 1 96.81 239 PHE B N 1
ATOM 4134 C CA . PHE B 1 239 ? 5.145 -33.469 -19.422 1 96.81 239 PHE B CA 1
ATOM 4135 C C . PHE B 1 239 ? 5.734 -32.188 -19.984 1 96.81 239 PHE B C 1
ATOM 4137 O O . PHE B 1 239 ? 6.832 -31.781 -19.594 1 96.81 239 PHE B O 1
ATOM 4144 N N . ARG B 1 240 ? 5.055 -31.594 -20.938 1 97.88 240 ARG B N 1
ATOM 4145 C CA . ARG B 1 240 ? 5.477 -30.344 -21.562 1 97.88 240 ARG B CA 1
ATOM 4146 C C . ARG B 1 240 ? 4.371 -29.297 -21.484 1 97.88 240 ARG B C 1
ATOM 4148 O O . ARG B 1 240 ? 3.318 -29.453 -22.094 1 97.88 240 ARG B O 1
ATOM 4155 N N . LEU B 1 241 ? 4.602 -28.297 -20.703 1 98.69 241 LEU B N 1
ATOM 4156 C CA . LEU B 1 241 ? 3.588 -27.266 -20.469 1 98.69 241 LEU B CA 1
ATOM 4157 C C . LEU B 1 241 ? 4.223 -25.891 -20.359 1 98.69 241 LEU B C 1
ATOM 4159 O O . LEU B 1 241 ? 5.262 -25.734 -19.703 1 98.69 241 LEU B O 1
ATOM 4163 N N . ASN B 1 242 ? 3.701 -24.906 -21.078 1 98.88 242 ASN B N 1
ATOM 4164 C CA . ASN B 1 242 ? 4.156 -23.516 -21.062 1 98.88 242 ASN B CA 1
ATOM 4165 C C . ASN B 1 242 ? 2.984 -22.547 -20.984 1 98.88 242 ASN B C 1
ATOM 4167 O O . ASN B 1 242 ? 2.113 -22.547 -21.859 1 98.88 242 ASN B O 1
ATOM 4171 N N . ALA B 1 243 ? 2.877 -21.797 -19.953 1 98.94 243 ALA B N 1
ATOM 4172 C CA . ALA B 1 243 ? 1.906 -20.719 -19.812 1 98.94 243 ALA B CA 1
ATOM 4173 C C . ALA B 1 243 ? 2.588 -19.359 -19.875 1 98.94 243 ALA B C 1
ATOM 4175 O O . ALA B 1 243 ? 3.572 -19.109 -19.172 1 98.94 243 ALA B O 1
ATOM 4176 N N . TYR B 1 244 ? 2.182 -18.484 -20.719 1 98.81 244 TYR B N 1
ATOM 4177 C CA . TYR B 1 244 ? 2.773 -17.156 -20.875 1 98.81 244 TYR B CA 1
ATOM 4178 C C . TYR B 1 244 ? 1.758 -16.172 -21.438 1 98.81 244 TYR B C 1
ATOM 4180 O O . TYR B 1 244 ? 0.603 -16.531 -21.672 1 98.81 244 TYR B O 1
ATOM 4188 N N . VAL B 1 245 ? 2.178 -14.883 -21.469 1 98.81 245 VAL B N 1
ATOM 4189 C CA . VAL B 1 245 ? 1.293 -13.852 -22 1 98.81 245 VAL B CA 1
ATOM 4190 C C . VAL B 1 245 ? 2.027 -13.039 -23.078 1 98.81 245 VAL B C 1
ATOM 4192 O O . VAL B 1 245 ? 3.26 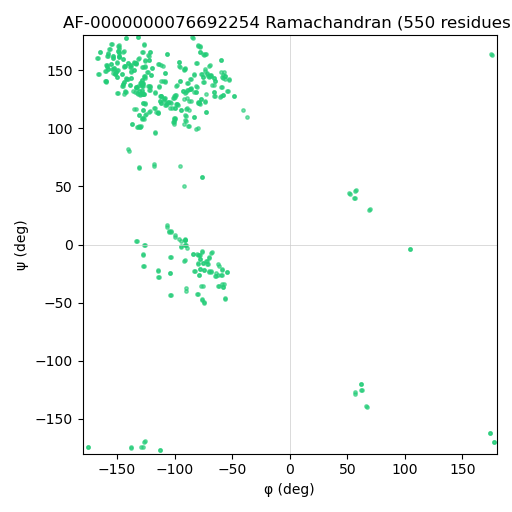-12.984 -23.078 1 98.81 245 VAL B O 1
ATOM 4195 N N . ASP B 1 246 ? 1.297 -12.484 -24 1 98.31 246 ASP B N 1
ATOM 4196 C CA . ASP B 1 246 ? 1.793 -11.484 -24.938 1 98.31 246 ASP B CA 1
ATOM 4197 C C . ASP B 1 246 ? 0.735 -10.414 -25.203 1 98.31 246 ASP B C 1
ATOM 4199 O O . ASP B 1 246 ? -0.293 -10.367 -24.531 1 98.31 246 ASP B O 1
ATOM 4203 N N . ASN B 1 247 ? 1.084 -9.383 -26.031 1 98.5 247 ASN B N 1
ATOM 4204 C CA . ASN B 1 247 ? 0.189 -8.281 -26.359 1 98.5 247 ASN B CA 1
ATOM 4205 C C . ASN B 1 247 ? -0.307 -7.574 -25.094 1 98.5 247 ASN B C 1
ATOM 4207 O O . ASN B 1 247 ? -1.498 -7.281 -24.969 1 98.5 247 ASN B O 1
ATOM 4211 N N . VAL B 1 248 ? 0.576 -7.414 -24.172 1 98.38 248 VAL B N 1
ATOM 4212 C CA . VAL B 1 248 ? 0.227 -6.754 -22.922 1 98.38 248 VAL B CA 1
ATOM 4213 C C . VAL B 1 248 ? 0.07 -5.25 -23.156 1 98.38 248 VAL B C 1
ATOM 4215 O O . VAL B 1 248 ? 0.952 -4.613 -23.75 1 98.38 248 VAL B O 1
ATOM 4218 N N . SER B 1 249 ? -1.011 -4.703 -22.859 1 97.94 249 SER B N 1
ATOM 4219 C CA . SER B 1 249 ? -1.306 -3.275 -22.875 1 97.94 249 SER B CA 1
ATOM 4220 C C . SER B 1 249 ? -1.881 -2.809 -21.547 1 97.94 249 SER B C 1
ATOM 4222 O O . SER B 1 249 ? -1.927 -3.574 -20.578 1 97.94 249 SER B O 1
ATOM 4224 N N . MET B 1 250 ? -2.279 -1.591 -21.531 1 96.62 250 MET B N 1
ATOM 4225 C CA . MET B 1 250 ? -2.875 -1.057 -20.297 1 96.62 250 MET B CA 1
ATOM 4226 C C . MET B 1 250 ? -4.305 -1.559 -20.125 1 96.62 250 MET B C 1
ATOM 4228 O O . MET B 1 250 ? -4.891 -1.416 -19.062 1 96.62 250 MET B O 1
ATOM 4232 N N . LYS B 1 251 ? -4.848 -2.271 -21.125 1 97.56 251 LYS B N 1
ATOM 4233 C CA . LYS B 1 251 ? -6.262 -2.643 -21.078 1 97.56 251 LYS B CA 1
ATOM 4234 C C .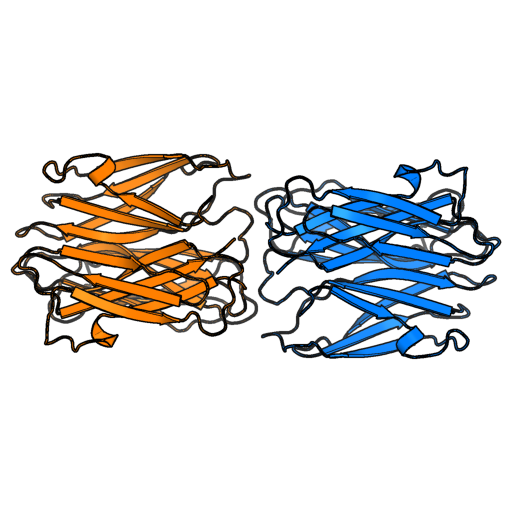 LYS B 1 251 ? -6.43 -4.156 -20.969 1 97.56 251 LYS B C 1
ATOM 4236 O O . LYS B 1 251 ? -7.508 -4.645 -20.625 1 97.56 251 LYS B O 1
ATOM 4241 N N . GLY B 1 252 ? -5.406 -4.852 -21.375 1 98.44 252 GLY B N 1
ATOM 4242 C CA . GLY B 1 252 ? -5.547 -6.297 -21.375 1 98.44 252 GLY B CA 1
ATOM 4243 C C . GLY B 1 252 ? -4.328 -7.02 -21.922 1 98.44 252 GLY B C 1
ATOM 4244 O O . GLY B 1 252 ? -3.256 -6.422 -22.047 1 98.44 252 GLY B O 1
ATOM 4245 N N . LEU B 1 253 ? -4.469 -8.336 -22.141 1 98.81 253 LEU B N 1
ATOM 4246 C CA . LEU B 1 253 ? -3.391 -9.188 -22.625 1 98.81 253 LEU B CA 1
ATOM 4247 C C . LEU B 1 253 ? -3.949 -10.43 -23.312 1 98.81 253 LEU B C 1
ATOM 4249 O O . LEU B 1 253 ? -5.16 -10.656 -23.297 1 98.81 253 LEU B O 1
ATOM 4253 N N . THR B 1 254 ? -3.094 -11.117 -23.969 1 98.88 254 THR B N 1
ATOM 4254 C CA . THR B 1 254 ? -3.398 -12.445 -24.484 1 98.88 254 THR B CA 1
ATOM 4255 C C . THR B 1 254 ? -2.66 -13.523 -23.703 1 98.88 254 THR B C 1
ATOM 4257 O O . THR B 1 254 ? -1.433 -13.484 -23.594 1 98.88 254 THR B O 1
ATOM 4260 N N . TRP B 1 255 ? -3.389 -14.414 -23.109 1 98.88 255 TRP B N 1
ATOM 4261 C CA . TRP B 1 255 ? -2.725 -15.523 -22.422 1 98.88 255 TRP B CA 1
ATOM 4262 C C . TRP B 1 255 ? -2.553 -16.719 -23.359 1 98.88 255 TRP B C 1
ATOM 4264 O O . TRP B 1 255 ? -3.318 -16.875 -24.312 1 98.88 255 TRP B O 1
ATOM 4274 N N . HIS B 1 256 ? -1.504 -17.5 -23.094 1 98.88 256 HIS B N 1
ATOM 4275 C CA . HIS B 1 256 ? -1.21 -18.734 -23.797 1 98.88 256 HIS B CA 1
ATOM 4276 C C . HIS B 1 256 ? -0.931 -19.875 -22.828 1 98.88 256 HIS B C 1
ATOM 4278 O O . HIS B 1 256 ? -0.225 -19.688 -21.828 1 98.88 256 HIS B O 1
ATOM 4284 N N . ILE B 1 257 ? -1.555 -21 -23.047 1 98.88 257 ILE B N 1
ATOM 4285 C CA . ILE B 1 257 ? -1.191 -22.266 -22.406 1 98.88 257 ILE B CA 1
ATOM 4286 C C . ILE B 1 257 ? -0.982 -23.344 -23.469 1 98.88 257 ILE B C 1
ATOM 4288 O O . ILE B 1 257 ? -1.945 -23.828 -24.062 1 98.88 257 ILE B O 1
ATOM 4292 N N . ASP B 1 258 ? 0.276 -23.672 -23.625 1 98.75 258 ASP B N 1
ATOM 4293 C CA . ASP B 1 258 ? 0.639 -24.5 -24.766 1 98.75 258 ASP B CA 1
ATOM 4294 C C . ASP B 1 258 ? 1.405 -25.75 -24.328 1 98.75 258 ASP B C 1
ATOM 4296 O O . ASP B 1 258 ? 1.972 -25.766 -23.234 1 98.75 258 ASP B O 1
ATOM 4300 N N . THR B 1 259 ? 1.283 -26.703 -25.109 1 98.12 259 THR B N 1
ATOM 4301 C CA . THR B 1 259 ? 2.143 -27.891 -25.047 1 98.12 259 THR B CA 1
ATOM 4302 C C . THR B 1 259 ? 2.783 -28.156 -26.406 1 98.12 259 THR B C 1
ATOM 4304 O O . THR B 1 259 ? 2.582 -27.391 -27.359 1 98.12 259 THR B O 1
ATOM 4307 N N . TRP B 1 260 ? 3.697 -29.062 -26.531 1 97.38 260 TRP B N 1
ATOM 4308 C CA . TRP B 1 260 ? 4.359 -29.359 -27.797 1 97.38 260 TRP B CA 1
ATOM 4309 C C . TRP B 1 260 ? 4.738 -30.828 -27.891 1 97.38 260 TRP B C 1
ATOM 4311 O O . TRP B 1 260 ? 4.559 -31.594 -26.922 1 97.38 260 TRP B O 1
ATOM 4321 N N . HIS B 1 261 ? 5.137 -31.234 -29.141 1 96 261 HIS B N 1
ATOM 4322 C CA . HIS B 1 261 ? 5.512 -32.594 -29.469 1 96 261 HIS B CA 1
ATOM 4323 C C . HIS B 1 261 ? 4.344 -33.562 -29.266 1 96 261 HIS B C 1
ATOM 4325 O O . HIS B 1 261 ? 3.271 -33.375 -29.859 1 96 261 HIS B O 1
ATOM 4331 N N . ASP B 1 262 ? 4.5 -34.656 -28.469 1 95.44 262 ASP B N 1
ATOM 4332 C CA . ASP B 1 262 ? 3.496 -35.719 -28.391 1 95.44 262 ASP B CA 1
ATOM 4333 C C . ASP B 1 262 ? 2.713 -35.625 -27.078 1 95.44 262 ASP B C 1
ATOM 4335 O O . ASP B 1 262 ? 1.939 -36.531 -26.75 1 95.44 262 ASP B O 1
ATOM 4339 N N . THR B 1 263 ? 2.863 -34.562 -26.359 1 96.88 263 THR B N 1
ATOM 4340 C CA . THR B 1 263 ? 2.145 -34.375 -25.094 1 96.88 263 THR B CA 1
ATOM 4341 C C . THR B 1 263 ? 0.643 -34.25 -25.344 1 96.88 263 THR B C 1
ATOM 4343 O O . THR B 1 263 ? 0.212 -33.562 -26.266 1 96.88 263 THR B O 1
ATOM 4346 N N . VAL B 1 264 ? -0.128 -34.969 -24.625 1 97.44 264 VAL B N 1
ATOM 4347 C CA . VAL B 1 264 ? -1.582 -34.844 -24.656 1 97.44 264 VAL B CA 1
ATOM 4348 C C . VAL B 1 264 ? -2.062 -34.031 -23.453 1 97.44 264 VAL B C 1
ATOM 4350 O O . VAL B 1 264 ? -2.041 -34.5 -22.312 1 97.44 264 VAL B O 1
ATOM 4353 N N . LEU B 1 265 ? -2.521 -32.812 -23.703 1 98.25 265 LEU B N 1
ATOM 4354 C CA . LEU B 1 265 ? -2.986 -31.875 -22.688 1 98.25 265 LEU B CA 1
ATOM 4355 C C . LEU B 1 265 ? -4.512 -31.859 -22.625 1 98.25 265 LEU B C 1
ATOM 4357 O O . LEU B 1 265 ? -5.168 -31.25 -23.484 1 98.25 265 LEU B O 1
ATOM 4361 N N . TYR B 1 266 ? -5.043 -32.469 -21.594 1 98.31 266 TYR B N 1
ATOM 4362 C CA . TYR B 1 266 ? -6.492 -32.438 -21.438 1 98.31 266 TYR B CA 1
ATOM 4363 C C . TYR B 1 266 ? -6.957 -31.062 -20.969 1 98.31 266 TYR B C 1
ATOM 4365 O O . TYR B 1 266 ? -7.852 -30.469 -21.562 1 98.31 266 TYR B O 1
ATOM 4373 N N . SER B 1 267 ? -6.324 -30.562 -19.938 1 98.44 267 SER B N 1
ATOM 4374 C CA . SER B 1 267 ? -6.633 -29.219 -19.469 1 98.44 267 SER B CA 1
ATOM 4375 C C . SER B 1 267 ? -5.484 -28.641 -18.641 1 98.44 267 SER B C 1
ATOM 4377 O O . SER B 1 267 ? -4.656 -29.391 -18.125 1 98.44 267 SER B O 1
ATOM 4379 N N . ALA B 1 268 ? -5.379 -27.359 -18.625 1 98.81 268 ALA B N 1
ATOM 4380 C CA . ALA B 1 268 ? -4.449 -26.625 -17.75 1 98.81 268 ALA B CA 1
ATOM 4381 C C . ALA B 1 268 ? -4.965 -25.234 -17.453 1 98.81 268 ALA B C 1
ATOM 4383 O O . ALA B 1 268 ? -5.781 -24.688 -18.203 1 98.81 268 ALA B O 1
ATOM 4384 N N . ALA B 1 269 ? -4.586 -24.719 -16.328 1 98.88 269 ALA B N 1
ATOM 4385 C CA . ALA B 1 269 ? -4.91 -23.359 -15.906 1 98.88 269 ALA B CA 1
ATOM 4386 C C . ALA B 1 269 ? -3.689 -22.656 -15.32 1 98.88 269 ALA B C 1
ATOM 4388 O O . ALA B 1 269 ? -2.717 -23.312 -14.938 1 98.88 269 ALA B O 1
ATOM 4389 N N . ALA B 1 270 ? -3.719 -21.359 -15.367 1 98.94 270 ALA B N 1
ATOM 4390 C CA . ALA B 1 270 ? -2.615 -20.547 -14.844 1 98.94 270 ALA B CA 1
ATOM 4391 C C . ALA B 1 270 ? -3.135 -19.312 -14.133 1 98.94 270 ALA B C 1
ATOM 4393 O O . ALA B 1 270 ? -4.164 -18.75 -14.516 1 98.94 270 ALA B O 1
ATOM 4394 N N . THR B 1 271 ? -2.488 -18.969 -13.102 1 98.88 271 THR B N 1
ATOM 4395 C CA . THR B 1 271 ? -2.688 -17.703 -12.414 1 98.88 271 THR B CA 1
ATOM 4396 C C . THR B 1 271 ? -1.938 -16.578 -13.117 1 98.88 271 THR B C 1
ATOM 4398 O O . THR B 1 271 ? -0.761 -16.719 -13.453 1 98.88 271 THR B O 1
ATOM 4401 N N . ILE B 1 272 ? -2.604 -15.5 -13.359 1 98.75 272 ILE B N 1
ATOM 4402 C CA . ILE B 1 272 ? -2.025 -14.281 -13.922 1 98.75 272 ILE B CA 1
ATOM 4403 C C . ILE B 1 272 ? -2.154 -13.133 -12.922 1 98.75 272 ILE B C 1
ATOM 4405 O O . ILE B 1 272 ? -3.215 -12.945 -12.32 1 98.75 272 ILE B O 1
ATOM 4409 N N . ILE B 1 273 ? -1.098 -12.453 -12.688 1 98.75 273 ILE B N 1
ATOM 4410 C CA . ILE B 1 273 ? -1.109 -11.219 -11.906 1 98.75 273 ILE B CA 1
ATOM 4411 C C . ILE B 1 273 ? -0.425 -10.102 -12.695 1 98.75 273 ILE B C 1
ATOM 4413 O O . ILE B 1 273 ? 0.753 -10.211 -13.039 1 98.75 273 ILE B O 1
ATOM 4417 N N . ALA B 1 274 ? -1.16 -9.055 -13.062 1 98.5 274 ALA B N 1
ATOM 4418 C CA . ALA B 1 274 ? -0.613 -7.855 -13.695 1 98.5 274 ALA B CA 1
ATOM 4419 C C . ALA B 1 274 ? -0.427 -6.73 -12.68 1 98.5 274 ALA B C 1
ATOM 4421 O O . ALA B 1 274 ? -1.347 -6.41 -11.922 1 98.5 274 ALA B O 1
ATOM 4422 N N . VAL B 1 275 ? 0.821 -6.191 -12.703 1 96.62 275 VAL B N 1
ATOM 4423 C CA . VAL B 1 275 ? 1.086 -5.148 -11.719 1 96.62 275 VAL B CA 1
ATOM 4424 C C . VAL B 1 275 ? 1.877 -4.012 -12.367 1 96.62 275 VAL B C 1
ATOM 4426 O O . VAL B 1 275 ? 2.631 -4.238 -13.312 1 96.62 275 VAL B O 1
ATOM 4429 N N . HIS B 1 276 ? 1.612 -2.789 -11.828 1 87.19 276 HIS B N 1
ATOM 4430 C CA . HIS B 1 276 ? 2.445 -1.636 -12.141 1 87.19 276 HIS B CA 1
ATOM 4431 C C . HIS B 1 276 ? 2.736 -0.805 -10.898 1 87.19 276 HIS B C 1
ATOM 4433 O O . HIS B 1 276 ? 1.811 -0.363 -10.211 1 87.19 276 HIS B O 1
ATOM 4439 N N . TRP B 1 277 ? 3.957 -0.931 -10.375 1 75.31 277 TRP B N 1
ATOM 4440 C CA . TRP B 1 277 ? 4.336 0.031 -9.344 1 75.31 277 TRP B CA 1
ATOM 4441 C C . TRP B 1 277 ? 5.719 0.612 -9.625 1 75.31 277 TRP B C 1
ATOM 4443 O O . TR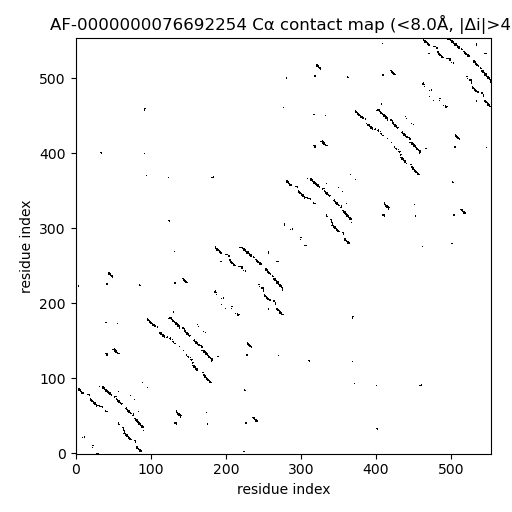P B 1 277 ? 6.512 0.018 -10.359 1 75.31 277 TRP B O 1
#

Radius of gyration: 29.12 Å; Cα contacts (8 Å, |Δi|>4): 1563; chains: 2; bounding box: 44×88×63 Å

Solvent-accessible surface area (backbone atoms only — not comparable to full-atom values): 28270 Å² total; per-residue (Å²): 114,75,49,42,46,75,51,48,44,63,80,74,40,58,53,84,57,61,62,51,68,42,63,50,77,46,71,49,89,62,66,46,99,42,48,51,49,64,56,45,16,35,20,30,41,33,34,57,64,91,36,43,50,40,40,34,55,50,75,44,78,64,39,38,41,32,30,34,41,37,46,32,36,54,89,83,36,53,53,40,39,40,29,34,25,27,44,55,36,53,60,38,46,60,41,48,47,69,54,71,50,71,47,77,24,71,83,52,68,81,49,80,48,66,42,78,46,69,48,97,62,65,50,85,52,48,44,44,70,50,43,22,28,23,27,35,26,33,44,40,92,28,42,46,36,45,37,46,48,73,42,79,67,38,35,51,30,30,30,40,37,51,43,67,54,92,79,38,49,48,42,33,40,29,37,25,36,44,36,34,40,70,74,39,78,31,50,45,74,48,77,46,46,45,63,79,79,40,61,51,91,59,57,58,47,74,42,69,52,78,48,67,47,77,90,45,61,48,97,49,66,48,44,68,37,38,14,30,23,30,37,31,34,44,41,89,33,29,51,40,43,40,45,48,73,45,77,70,42,52,57,29,34,30,42,36,53,30,41,55,91,77,37,48,41,35,39,41,27,31,26,38,38,37,38,58,122,117,76,48,42,48,75,50,49,45,64,81,75,40,58,52,83,58,60,59,50,68,45,65,49,78,45,71,49,89,62,66,47,99,42,48,51,49,65,56,44,17,36,20,30,40,34,35,57,63,92,36,44,50,38,40,34,54,49,73,44,78,65,39,37,41,32,30,35,42,36,46,33,36,54,89,83,35,54,51,40,40,41,28,35,24,27,43,55,36,52,61,40,48,60,42,48,47,70,53,70,51,72,46,76,24,70,85,52,68,82,50,75,51,67,41,80,46,68,50,95,62,64,49,85,52,48,44,44,70,51,43,22,30,22,28,33,27,34,45,39,92,29,42,47,34,42,36,47,48,73,41,79,65,39,33,50,30,29,30,40,36,50,42,68,53,91,78,38,49,48,42,32,41,28,37,26,36,43,36,33,40,70,75,38,78,30,49,44,73,48,78,47,46,45,63,78,78,39,61,52,90,60,57,60,46,72,43,68,51,77,48,67,48,77,90,46,59,48,97,48,67,48,43,68,35,39,14,30,22,30,37,31,33,45,41,90,31,28,53,40,42,39,45,50,73,46,78,69,41,52,56,30,32,30,42,35,53,31,41,55,92,78,38,47,41,36,38,38,27,30,28,37,37,36,36,57,125